Protein AF-A0A9D8C4S1-F1 (afdb_monomer)

Solvent-accessible surface area (backbone atoms only — not comparable to full-atom values): 24596 Å² total; per-residue (Å²): 115,45,25,36,40,81,80,37,87,45,86,66,76,64,43,83,38,62,81,85,50,79,80,66,100,54,35,30,26,33,38,58,66,39,46,73,74,41,47,70,63,58,61,71,64,77,56,59,33,24,38,36,33,53,65,89,51,61,64,79,83,45,61,91,54,52,89,67,33,57,30,44,35,34,36,27,92,41,70,84,61,62,52,44,56,55,46,35,34,41,38,45,72,75,66,59,54,82,52,46,27,30,40,36,68,38,74,53,59,80,49,47,39,60,39,40,34,26,50,32,45,30,37,50,42,95,59,64,91,45,49,68,60,50,45,46,34,59,61,72,64,85,71,36,87,70,91,59,72,46,92,73,71,33,42,68,56,51,49,50,49,46,54,61,64,68,38,60,78,71,68,84,71,74,74,67,65,50,76,84,70,47,80,72,64,90,79,52,69,77,79,62,50,72,67,42,35,53,53,20,46,51,50,30,55,53,44,41,71,74,42,61,85,51,55,42,67,59,39,48,45,48,42,50,71,62,80,29,50,98,23,46,34,37,51,45,83,48,32,54,74,36,60,60,61,53,48,58,40,36,75,73,44,30,65,50,40,34,42,28,71,49,51,88,40,57,43,70,66,44,56,53,49,38,56,51,49,36,66,74,51,53,49,71,30,70,43,81,43,51,40,55,66,66,58,39,58,74,73,32,67,85,69,54,33,61,82,78,40,50,65,58,38,42,37,54,32,44,32,55,36,46,55,49,68,47,57,88,43,53,31,38,37,38,82,52,35,20,82,80,40,82,90,29,61,78,52,56,48,52,38,63,48,88,42,17,35,35,37,16,60,45,16,85,52,53,72,65,62,51,51,49,51,33,59,77,69,65,52,80,72,41,74,55,42,84,71,34,31,65,38,62,61,40,45,94,44,37,41,61,44,60,94,90,52,58,61,55,58,10,38,38,66,96,54,102,53,92,75,62,73,80,73,60,44,78,76,56,57,61,59,71,72,54,85,127

Foldseek 3Di:
DFKQFQLHTDDDFEDEDELPGDDDLAHYEYEPVNCVVCVVVVVVSPHAYAYEDELPRACVSCLVPLVRHLEYEYEDQEQPRCSLLVRLLCCCPVSVRDHAYEYEDHHDLLCLLSSVQQPHRMYDDPDCVCSVVSSVSVVVDQEAQDHGSDPHDHPVRVVVVCVVVVCPVPPPCPCPPPLVVPPPDPLFDDFDDPVLLVVQVVVLVVCCVVPVPDALLVSLLCCDVPDFPVQEAEEDQLKQLRLLVLLSCLVRDLAGAYEYQPLVQFDPLSVVSVVVSCVVSVNPHYDYFFFDPVCCVVPPVVVCCCVVPVQNSLCRRPVRRVSSVSVRHQEYEYQDELLLDDVLVPPGQWDDASSHIYGHNRHHPDPVNSVVSCVVVVPDGRPCVVVQQLTGDGPVQADHDDPPDRNCCRGNPPDPDDDRPNPDGPVNVVVVVDDD

pLDDT: mean 86.94, std 15.16, range [26.53, 98.69]

Structure (mmCIF, N/CA/C/O backbone):
data_AF-A0A9D8C4S1-F1
#
_entry.id   AF-A0A9D8C4S1-F1
#
loop_
_atom_site.group_PDB
_atom_site.id
_atom_site.type_symbol
_atom_site.label_atom_id
_atom_site.label_alt_id
_atom_site.label_comp_id
_atom_site.label_asym_id
_atom_site.label_entity_id
_atom_site.label_seq_id
_atom_site.pdbx_PDB_ins_code
_atom_site.Cartn_x
_atom_site.Cartn_y
_atom_site.Cartn_z
_atom_site.occupancy
_atom_site.B_iso_or_equiv
_atom_site.auth_seq_id
_atom_site.auth_comp_id
_atom_site.auth_asym_id
_atom_site.auth_atom_id
_atom_site.pdbx_PDB_model_num
ATOM 1 N N . MET A 1 1 ? 36.925 2.192 -46.335 1.00 75.81 1 MET A N 1
ATOM 2 C CA . MET A 1 1 ? 35.795 3.117 -46.589 1.00 75.81 1 MET A CA 1
ATOM 3 C C . MET A 1 1 ? 35.772 4.154 -45.480 1.00 75.81 1 MET A C 1
ATOM 5 O O . MET A 1 1 ? 36.309 3.858 -44.419 1.00 75.81 1 MET A O 1
ATOM 9 N N . PRO A 1 2 ? 35.218 5.358 -45.690 1.00 83.69 2 PRO A N 1
ATOM 10 C CA . PRO A 1 2 ? 35.011 6.276 -44.582 1.00 83.69 2 PRO A CA 1
ATOM 11 C C . PRO A 1 2 ? 34.116 5.651 -43.507 1.00 83.69 2 PRO A C 1
ATOM 13 O O . PRO A 1 2 ? 33.071 5.074 -43.817 1.00 83.69 2 PRO A O 1
ATOM 16 N N . LEU A 1 3 ? 34.543 5.768 -42.253 1.00 90.12 3 LEU A N 1
ATOM 17 C CA . LEU A 1 3 ? 33.868 5.195 -41.097 1.00 90.12 3 LEU A CA 1
ATOM 18 C C . LEU A 1 3 ? 33.334 6.323 -40.225 1.00 90.12 3 LEU A C 1
ATOM 20 O O . LEU A 1 3 ? 34.077 7.228 -39.844 1.00 90.12 3 LEU A O 1
ATOM 24 N N . ILE A 1 4 ? 32.054 6.258 -39.886 1.00 88.75 4 ILE A N 1
ATOM 25 C CA . ILE A 1 4 ? 31.492 7.083 -38.822 1.00 88.75 4 ILE A CA 1
ATOM 26 C C . ILE A 1 4 ? 31.444 6.211 -37.573 1.00 88.75 4 ILE A C 1
ATOM 28 O O . ILE A 1 4 ? 30.832 5.147 -37.601 1.00 88.75 4 ILE A O 1
ATOM 32 N N . ARG A 1 5 ? 32.086 6.647 -36.490 1.00 89.62 5 ARG A N 1
ATOM 33 C CA . ARG A 1 5 ? 32.056 5.988 -35.181 1.00 89.62 5 ARG A CA 1
ATOM 34 C C . ARG A 1 5 ? 31.581 6.981 -34.132 1.00 89.62 5 ARG A C 1
ATOM 36 O O . ARG A 1 5 ? 32.084 8.102 -34.075 1.00 89.62 5 ARG A O 1
ATOM 43 N N . ASP A 1 6 ? 30.574 6.588 -33.358 1.00 85.81 6 ASP A N 1
ATOM 44 C CA . ASP A 1 6 ? 29.949 7.425 -32.325 1.00 85.81 6 ASP A CA 1
ATOM 45 C C . ASP A 1 6 ? 29.569 8.831 -32.849 1.00 85.81 6 ASP A C 1
ATOM 47 O O . ASP A 1 6 ? 29.744 9.854 -32.186 1.00 85.81 6 ASP A O 1
ATOM 51 N N . GLY A 1 7 ? 29.103 8.897 -34.105 1.00 81.25 7 GLY A N 1
ATOM 52 C CA . GLY A 1 7 ? 28.707 10.143 -34.775 1.00 81.25 7 GLY A CA 1
ATOM 53 C C . GLY A 1 7 ? 29.840 10.995 -35.358 1.00 81.25 7 GLY A C 1
ATOM 54 O O . GLY A 1 7 ? 29.550 12.036 -35.952 1.00 81.25 7 GLY A O 1
ATOM 55 N N . ASN A 1 8 ? 31.100 10.572 -35.247 1.00 84.81 8 ASN A N 1
ATOM 56 C CA . ASN A 1 8 ? 32.262 11.302 -35.753 1.00 84.81 8 ASN A CA 1
ATOM 57 C C . ASN A 1 8 ? 32.972 10.532 -36.865 1.00 84.81 8 ASN A C 1
ATOM 59 O O . ASN A 1 8 ? 32.976 9.303 -36.877 1.00 84.81 8 ASN A O 1
ATOM 63 N N . LEU A 1 9 ? 33.600 11.254 -37.796 1.00 86.81 9 LEU A N 1
ATOM 64 C CA . LEU A 1 9 ? 34.484 10.623 -38.773 1.00 86.81 9 LEU A CA 1
ATOM 65 C C . LEU A 1 9 ? 35.680 10.012 -38.037 1.00 86.81 9 LEU A C 1
ATOM 67 O O . LEU A 1 9 ? 36.348 10.697 -37.263 1.00 86.81 9 LEU A O 1
ATOM 71 N N . ALA A 1 10 ? 35.941 8.737 -38.293 1.00 86.81 10 ALA A N 1
ATOM 72 C CA . ALA A 1 10 ? 36.998 7.973 -37.656 1.00 86.81 10 ALA A CA 1
ATOM 73 C C . ALA A 1 10 ? 37.898 7.307 -38.699 1.00 86.81 10 ALA A C 1
ATOM 75 O O . ALA A 1 10 ? 37.482 7.010 -39.822 1.00 86.81 10 ALA A O 1
ATOM 76 N N . LEU A 1 11 ? 39.144 7.050 -38.301 1.00 86.75 11 LEU A N 1
ATOM 77 C CA . LEU A 1 11 ? 40.028 6.160 -39.043 1.00 86.75 11 LEU A CA 1
ATOM 78 C C . LEU A 1 11 ? 39.545 4.720 -38.867 1.00 86.75 11 LEU A C 1
ATOM 80 O O . LEU A 1 11 ? 39.222 4.306 -37.752 1.00 86.75 11 LEU A O 1
ATOM 84 N N . ASP A 1 12 ? 39.521 3.964 -39.962 1.00 90.81 12 ASP A N 1
ATOM 85 C CA . ASP A 1 12 ? 39.162 2.551 -39.940 1.00 90.81 12 ASP A CA 1
ATOM 86 C C .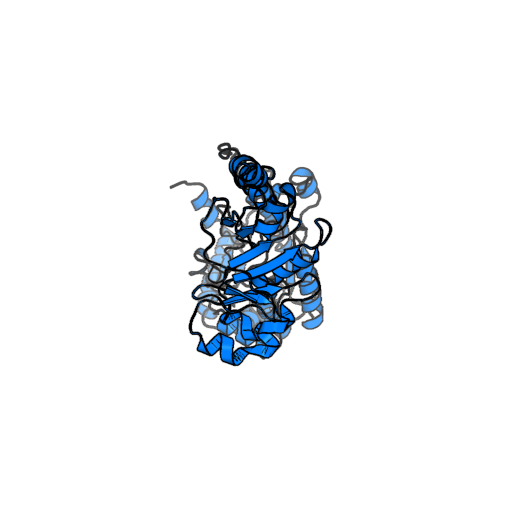 ASP A 1 12 ? 40.419 1.678 -40.044 1.00 90.81 12 ASP A C 1
ATOM 88 O O . ASP A 1 12 ? 40.988 1.571 -41.133 1.00 90.81 12 ASP A O 1
ATOM 92 N N . PRO A 1 13 ? 40.890 1.071 -38.939 1.00 90.50 13 PRO A N 1
ATOM 93 C CA . PRO A 1 13 ? 42.060 0.198 -38.967 1.00 90.50 13 PRO A CA 1
ATOM 94 C C . PRO A 1 13 ? 41.731 -1.209 -39.491 1.00 90.50 13 PRO A C 1
ATOM 96 O O . PRO A 1 13 ? 42.637 -2.027 -39.638 1.00 90.50 13 PRO A O 1
ATOM 99 N N . TRP A 1 14 ? 40.449 -1.516 -39.714 1.00 93.62 14 TRP A N 1
ATOM 100 C CA . TRP A 1 14 ? 39.982 -2.848 -40.067 1.00 93.62 14 TRP A CA 1
ATOM 101 C C . TRP A 1 14 ? 39.949 -3.062 -41.579 1.00 93.62 14 TRP A C 1
ATOM 103 O O . TRP A 1 14 ? 39.465 -2.223 -42.337 1.00 93.62 14 TRP A O 1
ATOM 113 N N . VAL A 1 15 ? 40.405 -4.235 -42.015 1.00 92.62 15 VAL A N 1
ATOM 114 C CA . VAL A 1 15 ? 40.349 -4.648 -43.423 1.00 92.62 15 VAL A CA 1
ATOM 115 C C . VAL A 1 15 ? 39.454 -5.875 -43.568 1.00 92.62 15 VAL A C 1
ATOM 117 O O . VAL A 1 15 ? 39.698 -6.901 -42.933 1.00 92.62 15 VAL A O 1
ATOM 120 N N . HIS A 1 16 ? 38.428 -5.788 -44.417 1.00 93.25 16 HIS A N 1
ATOM 121 C CA . HIS A 1 16 ? 37.608 -6.947 -44.792 1.00 93.25 16 HIS A CA 1
ATOM 122 C C . HIS A 1 16 ? 38.413 -7.900 -45.681 1.00 93.25 16 HIS A C 1
ATOM 124 O O . HIS A 1 16 ? 39.054 -7.462 -46.638 1.00 93.25 16 HIS A O 1
ATOM 130 N N . ARG A 1 17 ? 38.360 -9.202 -45.388 1.00 93.19 17 ARG A N 1
ATOM 131 C CA . ARG A 1 17 ? 38.977 -10.259 -46.202 1.00 93.19 17 ARG A CA 1
ATOM 132 C C . ARG A 1 17 ? 37.938 -11.291 -46.625 1.00 93.19 17 ARG A C 1
ATOM 134 O O . ARG A 1 17 ? 37.149 -11.753 -45.798 1.00 93.19 17 ARG A O 1
ATOM 141 N N . GLY A 1 18 ? 37.945 -11.638 -47.910 1.00 89.25 18 GLY A N 1
ATOM 142 C CA . GLY A 1 18 ? 37.205 -12.771 -48.453 1.00 89.25 18 GLY A CA 1
ATOM 143 C C . GLY A 1 18 ? 37.728 -14.097 -47.909 1.00 89.25 18 GLY A C 1
ATOM 144 O O . GLY A 1 18 ? 38.720 -14.139 -47.180 1.00 89.25 18 GLY A O 1
ATOM 145 N N . ASP A 1 19 ? 37.054 -15.190 -48.244 1.00 91.06 19 ASP A N 1
ATOM 146 C CA . ASP A 1 19 ? 37.340 -16.495 -47.636 1.00 91.06 19 ASP A CA 1
ATOM 147 C C . ASP A 1 19 ? 38.710 -17.038 -48.054 1.00 91.06 19 ASP A C 1
ATOM 149 O O . ASP A 1 19 ? 39.403 -17.645 -47.237 1.00 91.06 19 ASP A O 1
ATOM 153 N N . ASP A 1 20 ? 39.146 -16.711 -49.269 1.00 91.38 20 ASP A N 1
ATOM 154 C CA . ASP A 1 20 ? 40.398 -17.204 -49.851 1.00 91.38 20 ASP A CA 1
ATOM 155 C C . ASP A 1 20 ? 41.477 -16.114 -49.983 1.00 91.38 20 ASP A C 1
ATOM 157 O O . ASP A 1 20 ? 42.598 -16.382 -50.412 1.00 91.38 20 ASP A O 1
ATOM 161 N N . ASP A 1 21 ? 41.179 -14.883 -49.555 1.00 90.56 21 ASP A N 1
ATOM 162 C CA . ASP A 1 21 ? 42.148 -13.786 -49.580 1.00 90.56 21 ASP A CA 1
ATOM 163 C C . ASP A 1 21 ? 43.252 -13.997 -48.527 1.00 90.56 21 ASP A C 1
ATOM 165 O O . ASP A 1 21 ? 42.956 -14.422 -47.399 1.00 90.56 21 ASP A O 1
ATOM 169 N N . PRO A 1 22 ? 44.510 -13.605 -48.797 1.00 88.50 22 PRO A N 1
ATOM 170 C CA . PRO A 1 22 ? 45.545 -13.552 -47.769 1.00 88.50 22 PRO A CA 1
ATOM 171 C C . PRO A 1 22 ? 45.119 -12.687 -46.570 1.00 88.50 22 PRO A C 1
ATOM 173 O O . PRO A 1 22 ? 44.546 -11.603 -46.730 1.00 88.50 22 PRO A O 1
ATOM 176 N N . LEU A 1 23 ? 45.395 -13.158 -45.348 1.00 87.56 23 LEU A N 1
ATOM 177 C CA . LEU A 1 23 ? 45.165 -12.365 -44.136 1.00 87.56 23 LEU A CA 1
ATOM 178 C C . LEU A 1 23 ? 46.067 -11.123 -44.158 1.00 87.56 23 LEU A C 1
ATOM 180 O O . LEU A 1 23 ? 47.188 -11.179 -44.648 1.00 87.56 23 LEU A O 1
ATOM 184 N N . ALA A 1 24 ? 45.573 -9.987 -43.658 1.00 83.06 24 ALA A N 1
ATOM 185 C CA . ALA A 1 24 ? 46.387 -8.773 -43.581 1.00 83.06 24 ALA A CA 1
ATOM 186 C C . ALA A 1 24 ? 47.449 -8.879 -42.468 1.00 83.06 24 ALA A C 1
ATOM 188 O O . ALA A 1 24 ? 47.322 -9.703 -41.566 1.00 83.06 24 ALA A O 1
ATOM 189 N N . ASP A 1 25 ? 48.418 -7.967 -42.443 1.00 86.38 25 ASP A N 1
ATOM 190 C CA . ASP A 1 25 ? 49.368 -7.835 -41.322 1.00 86.38 25 ASP A CA 1
ATOM 191 C C . ASP A 1 25 ? 48.798 -7.009 -40.144 1.00 86.38 25 ASP A C 1
ATOM 193 O O . ASP A 1 25 ? 49.487 -6.743 -39.164 1.00 86.38 25 ASP A O 1
ATOM 197 N N . GLY A 1 26 ? 47.516 -6.616 -40.209 1.00 90.50 26 GLY A N 1
ATOM 198 C CA . GLY A 1 26 ? 46.827 -5.791 -39.202 1.00 90.50 26 GLY A CA 1
ATOM 199 C C . GLY A 1 26 ? 45.371 -6.211 -38.928 1.00 90.50 26 GLY A C 1
ATOM 200 O O . GLY A 1 26 ? 44.939 -7.271 -39.388 1.00 90.50 26 GLY A O 1
ATOM 201 N N . PRO A 1 27 ? 44.580 -5.422 -38.177 1.00 94.56 27 PRO A N 1
ATOM 202 C CA . PRO A 1 27 ? 43.208 -5.780 -37.797 1.00 94.56 27 PRO A CA 1
ATOM 203 C C . PRO A 1 27 ? 42.354 -6.227 -38.993 1.00 94.56 27 PRO A C 1
ATOM 205 O O . PRO A 1 27 ? 42.282 -5.549 -40.017 1.00 94.56 27 PRO A O 1
ATOM 208 N N . THR A 1 28 ? 41.736 -7.406 -38.900 1.00 95.75 28 THR A N 1
ATOM 209 C CA . THR A 1 28 ? 41.059 -8.043 -40.046 1.00 95.75 28 THR A CA 1
ATOM 210 C C . THR A 1 28 ? 39.645 -8.474 -39.691 1.00 95.75 28 THR A C 1
ATOM 212 O O . THR A 1 28 ? 39.445 -9.101 -38.655 1.00 95.75 28 THR A O 1
ATOM 215 N N . ILE A 1 29 ? 38.687 -8.194 -40.577 1.00 97.06 29 ILE A N 1
ATOM 216 C CA . ILE A 1 29 ? 37.314 -8.701 -40.508 1.00 97.06 29 ILE A CA 1
ATOM 217 C C . ILE A 1 29 ? 37.185 -9.885 -41.473 1.00 97.06 29 ILE A C 1
ATOM 219 O O . ILE A 1 29 ? 37.420 -9.732 -42.672 1.00 97.06 29 ILE A O 1
ATOM 223 N N . VAL A 1 30 ? 36.806 -11.056 -40.958 1.00 96.94 30 VAL A N 1
ATOM 224 C CA . VAL A 1 30 ? 36.608 -12.291 -41.741 1.00 96.94 30 VAL A CA 1
ATOM 225 C C . VAL A 1 30 ? 35.132 -12.676 -41.808 1.00 96.94 30 VAL A C 1
ATOM 227 O O . VAL A 1 30 ? 34.338 -12.261 -40.964 1.00 96.94 30 VAL A O 1
ATOM 230 N N . SER A 1 31 ? 34.738 -13.477 -42.799 1.00 97.44 31 SER A N 1
ATOM 231 C CA . SER A 1 31 ? 33.386 -14.043 -42.846 1.00 97.44 31 SER A CA 1
ATOM 232 C C . SER A 1 31 ? 33.160 -15.085 -41.744 1.00 97.44 31 SER A C 1
ATOM 234 O O . SER A 1 31 ? 34.104 -15.661 -41.196 1.00 97.44 31 SER A O 1
ATOM 236 N N . LEU A 1 32 ? 31.889 -15.377 -41.464 1.00 96.81 32 LEU A N 1
ATOM 237 C CA . LEU A 1 32 ? 31.512 -16.499 -40.609 1.00 96.81 32 LEU A CA 1
ATOM 238 C C . LEU A 1 32 ? 32.031 -17.849 -41.123 1.00 96.81 32 LEU A C 1
ATOM 240 O O . LEU A 1 32 ? 32.456 -18.684 -40.326 1.00 96.81 32 LEU A O 1
ATOM 244 N N . ASP A 1 33 ? 32.011 -18.061 -42.435 1.00 96.00 33 ASP A N 1
ATOM 245 C CA . ASP A 1 33 ? 32.425 -19.328 -43.041 1.00 96.00 33 ASP A CA 1
ATOM 246 C C . ASP A 1 33 ? 33.938 -19.529 -42.882 1.00 96.00 33 ASP A C 1
ATOM 248 O O . ASP A 1 33 ? 34.392 -20.597 -42.464 1.00 96.00 33 ASP A O 1
ATOM 252 N N . ARG A 1 34 ? 34.717 -18.457 -43.067 1.00 95.50 34 ARG A N 1
ATOM 253 C CA . ARG A 1 34 ? 36.158 -18.454 -42.810 1.00 95.50 34 ARG A CA 1
ATOM 254 C C . ARG A 1 34 ? 36.485 -18.643 -41.330 1.00 95.50 34 ARG A C 1
ATOM 256 O O . ARG A 1 34 ? 37.406 -19.389 -41.015 1.00 95.50 34 ARG A O 1
ATOM 263 N N . TRP A 1 35 ? 35.730 -18.022 -40.418 1.00 96.19 35 TRP A N 1
ATOM 264 C CA . TRP A 1 35 ? 35.888 -18.264 -38.977 1.00 96.19 35 TRP A CA 1
ATOM 265 C C . TRP A 1 35 ? 35.688 -19.741 -38.630 1.00 96.19 35 TRP A C 1
ATOM 267 O O . TRP A 1 35 ? 36.511 -20.318 -37.926 1.00 96.19 35 TRP A O 1
ATOM 277 N N . LYS A 1 36 ? 34.629 -20.368 -39.158 1.00 94.69 36 LYS A N 1
ATOM 278 C CA . LYS A 1 36 ? 34.333 -21.786 -38.910 1.00 94.69 36 LYS A CA 1
ATOM 279 C C . LYS A 1 36 ? 35.415 -22.716 -39.467 1.00 94.69 36 LYS A C 1
ATOM 281 O O . LYS A 1 36 ? 35.728 -23.712 -38.822 1.00 94.69 36 LYS A O 1
ATOM 286 N N . ARG A 1 37 ? 35.977 -22.401 -40.639 1.00 95.56 37 ARG A N 1
ATOM 287 C CA . ARG A 1 37 ? 37.015 -23.213 -41.297 1.00 95.56 37 ARG A CA 1
ATOM 288 C C . ARG A 1 37 ? 38.398 -23.043 -40.656 1.00 95.56 37 ARG A C 1
ATOM 290 O O . ARG A 1 37 ? 39.074 -24.034 -40.403 1.00 95.56 37 ARG A O 1
ATOM 297 N N . ASP A 1 38 ? 38.798 -21.805 -40.360 1.00 94.12 38 ASP A N 1
ATOM 298 C CA . ASP A 1 38 ? 40.193 -21.443 -40.055 1.00 94.12 38 ASP A CA 1
ATOM 299 C C . ASP A 1 38 ? 40.400 -20.978 -38.595 1.00 94.12 38 ASP A C 1
ATOM 301 O O . ASP A 1 38 ? 41.397 -20.314 -38.290 1.00 94.12 38 ASP A O 1
ATOM 305 N N . ARG A 1 39 ? 39.466 -21.300 -37.685 1.00 93.38 39 ARG A N 1
ATOM 306 C CA . ARG A 1 39 ? 39.406 -20.805 -36.292 1.00 93.38 39 ARG A CA 1
ATOM 307 C C . ARG A 1 39 ? 40.757 -20.801 -35.575 1.00 93.38 39 ARG A C 1
ATOM 309 O O . ARG A 1 39 ? 41.197 -19.763 -35.083 1.00 93.38 39 ARG A O 1
ATOM 316 N N . ASP A 1 40 ? 41.431 -21.946 -35.533 1.00 92.75 40 ASP A N 1
ATOM 317 C CA . ASP A 1 40 ? 42.676 -22.103 -34.774 1.00 92.75 40 ASP A CA 1
ATOM 318 C C . ASP A 1 40 ? 43.828 -21.288 -35.370 1.00 92.75 40 ASP A C 1
ATOM 320 O O . ASP A 1 40 ? 44.637 -20.714 -34.640 1.00 92.75 40 ASP A O 1
ATOM 324 N N . THR A 1 41 ? 43.891 -21.191 -36.698 1.00 91.75 41 THR A N 1
ATOM 325 C CA . THR A 1 41 ? 44.887 -20.376 -37.406 1.00 91.75 41 THR A CA 1
ATOM 326 C C . THR A 1 41 ? 44.657 -18.890 -37.143 1.00 91.75 41 THR A C 1
ATOM 328 O O . THR A 1 41 ? 45.608 -18.153 -36.877 1.00 91.75 41 THR A O 1
ATOM 331 N N . LEU A 1 42 ? 43.395 -18.448 -37.156 1.00 92.75 42 LEU A N 1
ATOM 332 C CA . LEU A 1 42 ? 43.021 -17.063 -36.869 1.00 92.75 42 LEU A CA 1
ATOM 333 C C . LEU A 1 42 ? 43.345 -16.671 -35.422 1.00 92.75 42 LEU A C 1
ATOM 335 O O . LEU A 1 42 ? 43.842 -15.570 -35.194 1.00 92.75 42 LEU A O 1
ATOM 339 N N . LEU A 1 43 ? 43.131 -17.574 -34.461 1.00 92.06 43 LEU A N 1
ATOM 340 C CA . LEU A 1 43 ? 43.460 -17.338 -33.053 1.00 92.06 43 LEU A CA 1
ATOM 341 C C . LEU A 1 43 ? 44.976 -17.295 -32.800 1.00 92.06 43 LEU A C 1
ATOM 343 O O . LEU A 1 43 ? 45.447 -16.441 -32.050 1.00 92.06 43 LEU A O 1
ATOM 347 N N . LYS A 1 44 ? 45.762 -18.154 -33.463 1.00 92.75 44 LYS A N 1
ATOM 348 C CA . LYS A 1 44 ? 47.235 -18.173 -33.337 1.00 92.75 44 LYS A CA 1
ATOM 349 C C . LYS A 1 44 ? 47.914 -16.909 -33.860 1.00 92.75 44 LYS A C 1
ATOM 351 O O . LYS A 1 44 ? 49.028 -16.604 -33.446 1.00 92.75 44 LYS A O 1
ATOM 356 N N . ARG A 1 45 ? 47.253 -16.171 -34.754 1.00 89.94 45 ARG A N 1
ATOM 357 C CA . ARG A 1 45 ? 47.783 -14.943 -35.357 1.00 89.94 45 ARG A CA 1
ATOM 358 C C . ARG A 1 45 ? 48.012 -13.821 -34.338 1.00 89.94 45 ARG A C 1
ATOM 360 O O . ARG A 1 45 ? 48.785 -12.918 -34.627 1.00 89.94 45 ARG A O 1
ATOM 367 N N . ASN A 1 46 ? 47.360 -13.871 -33.171 1.00 85.69 46 ASN A N 1
ATOM 368 C CA . ASN A 1 46 ? 47.492 -12.887 -32.088 1.00 85.69 46 ASN A CA 1
ATOM 369 C C . ASN A 1 46 ? 47.342 -11.419 -32.551 1.00 85.69 46 ASN A C 1
ATOM 371 O O . ASN A 1 46 ? 48.001 -10.511 -32.049 1.00 85.69 46 ASN A O 1
ATOM 375 N N . LEU A 1 47 ? 46.474 -11.193 -33.540 1.00 90.69 47 LEU A N 1
ATOM 376 C CA . LEU A 1 47 ? 46.116 -9.877 -34.064 1.00 90.69 47 LEU A CA 1
ATOM 377 C C . LEU A 1 47 ? 44.608 -9.675 -33.930 1.00 90.69 47 LEU A C 1
ATOM 379 O O . LEU A 1 47 ? 43.845 -10.641 -33.900 1.00 90.69 47 LEU A O 1
ATOM 383 N N . ALA A 1 48 ? 44.177 -8.414 -33.876 1.00 94.25 48 ALA A N 1
ATOM 384 C CA . ALA A 1 48 ? 42.770 -8.072 -33.711 1.00 94.25 48 ALA A CA 1
ATOM 385 C C . ALA A 1 48 ? 41.907 -8.697 -34.822 1.00 94.25 48 ALA A C 1
ATOM 387 O O . ALA A 1 48 ? 42.173 -8.530 -36.020 1.00 94.25 48 ALA A O 1
ATOM 388 N N . LEU A 1 49 ? 40.865 -9.411 -34.399 1.00 96.31 49 LEU A N 1
ATOM 389 C CA . LEU A 1 49 ? 39.956 -10.133 -35.275 1.00 96.31 49 LEU A CA 1
ATOM 390 C C . LEU A 1 49 ? 38.559 -9.523 -35.208 1.00 96.31 49 LEU A C 1
ATOM 392 O O . LEU A 1 49 ? 38.071 -9.153 -34.141 1.00 96.31 49 LEU A O 1
ATOM 396 N N . GLY A 1 50 ? 37.925 -9.419 -36.363 1.00 97.12 50 GLY A N 1
ATOM 397 C CA . GLY A 1 50 ? 36.543 -9.018 -36.523 1.00 97.12 50 GLY A CA 1
ATOM 398 C C . GLY A 1 50 ? 35.763 -10.073 -37.288 1.00 97.12 50 GLY A C 1
ATOM 399 O O . GLY A 1 50 ? 36.330 -10.837 -38.070 1.00 97.12 50 GLY A O 1
ATOM 400 N N . LEU A 1 51 ? 34.455 -10.092 -37.079 1.00 98.00 51 LEU A N 1
ATOM 401 C CA . LEU A 1 51 ? 33.541 -11.017 -37.731 1.00 98.00 51 LEU A CA 1
ATOM 402 C C . LEU A 1 51 ? 32.540 -10.255 -38.588 1.00 98.00 51 LEU A C 1
ATOM 404 O O . LEU A 1 51 ? 31.900 -9.322 -38.113 1.00 98.00 51 LEU A O 1
ATOM 408 N N . ARG A 1 52 ? 32.347 -10.700 -39.824 1.00 97.69 52 ARG A N 1
ATOM 409 C CA . ARG A 1 52 ? 31.270 -10.259 -40.705 1.00 97.69 52 ARG A CA 1
ATOM 410 C C . ARG A 1 52 ? 30.136 -11.279 -40.697 1.00 97.69 52 ARG A C 1
ATOM 412 O O . ARG A 1 52 ? 30.361 -12.448 -41.013 1.00 97.69 52 ARG A O 1
ATOM 419 N N . LEU A 1 53 ? 28.926 -10.811 -40.403 1.00 97.88 53 LEU A N 1
ATOM 420 C CA . LEU A 1 53 ? 27.688 -11.585 -40.469 1.00 97.88 53 LEU A CA 1
ATOM 421 C C . LEU A 1 53 ? 26.814 -11.086 -41.620 1.00 97.88 53 LEU A C 1
ATOM 423 O O . LEU A 1 53 ? 26.461 -9.903 -41.676 1.00 97.88 53 LEU A O 1
ATOM 427 N N . LYS A 1 54 ? 26.439 -12.007 -42.509 1.00 96.88 54 LYS A N 1
ATOM 428 C CA . LYS A 1 54 ? 25.403 -11.772 -43.518 1.00 96.88 54 LYS A CA 1
ATOM 429 C C . LYS A 1 54 ? 24.025 -11.676 -42.853 1.00 96.88 54 LYS A C 1
ATOM 431 O O . LYS A 1 54 ? 23.812 -12.170 -41.746 1.00 96.88 54 LYS A O 1
ATOM 436 N N . SER A 1 55 ? 23.059 -11.072 -43.541 1.00 94.00 55 SER A N 1
ATOM 437 C CA . SER A 1 55 ? 21.688 -10.886 -43.023 1.00 94.00 55 SER A CA 1
ATOM 438 C C . SER A 1 55 ? 20.948 -12.181 -42.636 1.00 94.00 55 SER A C 1
ATOM 440 O O . SER A 1 55 ? 20.026 -12.144 -41.825 1.00 94.00 55 SER A O 1
ATOM 442 N N . ASP A 1 56 ? 21.329 -13.327 -43.201 1.00 94.81 56 ASP A N 1
ATOM 443 C CA . ASP A 1 56 ? 20.809 -14.667 -42.907 1.00 94.81 56 ASP A CA 1
ATOM 444 C C . ASP A 1 56 ? 21.613 -15.414 -41.823 1.00 94.81 56 ASP A C 1
ATOM 446 O O . ASP A 1 56 ? 21.231 -16.505 -41.395 1.00 94.81 56 ASP A O 1
ATOM 450 N N . GLN A 1 57 ? 22.695 -14.816 -41.322 1.00 96.88 57 GLN A N 1
ATOM 451 C CA . GLN A 1 57 ? 23.588 -15.398 -40.326 1.00 96.88 57 GLN A CA 1
ATOM 452 C C . GLN A 1 57 ? 23.354 -14.773 -38.946 1.00 96.88 57 GLN A C 1
ATOM 454 O O . GLN A 1 57 ? 23.940 -13.756 -38.576 1.00 96.88 57 GLN A O 1
ATOM 459 N N . ALA A 1 58 ? 22.491 -15.407 -38.151 1.00 95.88 58 ALA A N 1
ATOM 460 C CA . ALA A 1 58 ? 22.175 -14.931 -36.807 1.00 95.88 58 ALA A CA 1
ATOM 461 C C . ALA A 1 58 ? 23.388 -14.979 -35.844 1.00 95.88 58 ALA A C 1
ATOM 463 O O . ALA A 1 58 ? 24.116 -15.978 -35.838 1.00 95.88 58 ALA A O 1
ATOM 464 N N . PRO A 1 59 ? 23.539 -13.999 -34.922 1.00 96.62 59 PRO A N 1
ATOM 465 C CA . PRO A 1 59 ? 24.609 -13.985 -33.915 1.00 96.62 59 PRO A CA 1
ATOM 466 C C . PRO A 1 59 ? 24.669 -15.228 -33.018 1.00 96.62 59 PRO A C 1
ATOM 468 O O . PRO A 1 59 ? 25.723 -15.551 -32.478 1.00 96.62 59 PRO A O 1
ATOM 471 N N . ALA A 1 60 ? 23.558 -15.961 -32.885 1.00 96.62 60 ALA A N 1
ATOM 472 C CA . ALA A 1 60 ? 23.504 -17.228 -32.159 1.00 96.62 60 ALA A CA 1
ATOM 473 C C . ALA A 1 60 ? 24.551 -18.246 -32.647 1.00 96.62 60 ALA A C 1
ATOM 475 O O . ALA A 1 60 ? 25.037 -19.037 -31.845 1.00 96.62 60 ALA A O 1
ATOM 476 N N . GLN A 1 61 ? 24.929 -18.198 -33.930 1.00 96.81 61 GLN A N 1
ATOM 477 C CA . GLN A 1 61 ? 25.915 -19.109 -34.519 1.00 96.81 61 GLN A CA 1
ATOM 478 C C . GLN A 1 61 ? 27.341 -18.906 -33.991 1.00 96.81 61 GLN A C 1
ATOM 480 O O . GLN A 1 61 ? 28.173 -19.788 -34.166 1.00 96.81 61 GLN A O 1
ATOM 485 N N . VAL A 1 62 ? 27.624 -17.758 -33.370 1.00 95.50 62 VAL A N 1
ATOM 486 C CA . VAL A 1 62 ? 28.951 -17.395 -32.844 1.00 95.50 62 VAL A CA 1
ATOM 487 C C . VAL A 1 62 ? 28.903 -16.965 -31.385 1.00 95.50 62 VAL A C 1
ATOM 489 O O . VAL A 1 62 ? 29.873 -16.413 -30.880 1.00 95.50 62 VAL A O 1
ATOM 492 N N . ALA A 1 63 ? 27.790 -17.206 -30.687 1.00 94.56 63 ALA A N 1
ATOM 493 C CA . ALA A 1 63 ? 27.565 -16.688 -29.339 1.00 94.56 63 ALA A CA 1
ATOM 494 C C . ALA A 1 63 ? 28.689 -17.056 -28.351 1.00 94.56 63 ALA A C 1
ATOM 496 O O . ALA A 1 63 ? 29.080 -16.220 -27.541 1.00 94.56 63 ALA A O 1
ATOM 497 N N . ALA A 1 64 ? 29.230 -18.275 -28.451 1.00 94.56 64 ALA A N 1
ATOM 498 C CA . ALA A 1 64 ? 30.333 -18.749 -27.612 1.00 94.56 64 ALA A CA 1
ATOM 499 C C . ALA A 1 64 ? 31.689 -18.101 -27.953 1.00 94.56 64 ALA A C 1
ATOM 501 O O . ALA A 1 64 ? 32.558 -18.007 -27.093 1.00 94.56 64 ALA A O 1
ATOM 502 N N . ASP A 1 65 ? 31.858 -17.629 -29.189 1.00 95.56 65 ASP A N 1
ATOM 503 C CA . ASP A 1 65 ? 33.115 -17.083 -29.707 1.00 95.56 65 ASP A CA 1
ATOM 504 C C . ASP A 1 65 ? 33.156 -15.546 -29.696 1.00 95.56 65 ASP A C 1
ATOM 506 O O . ASP A 1 65 ? 34.186 -14.959 -30.021 1.00 95.56 65 ASP A O 1
ATOM 510 N N . LEU A 1 66 ? 32.063 -14.870 -29.314 1.00 96.12 66 LEU A N 1
ATOM 511 C CA . LEU A 1 66 ? 31.952 -13.405 -29.378 1.00 96.12 66 LEU A CA 1
ATOM 512 C C . LEU A 1 66 ? 33.089 -12.668 -28.653 1.00 96.12 66 LEU A C 1
ATOM 514 O O . LEU A 1 66 ? 33.461 -11.573 -29.068 1.00 96.12 66 LEU A O 1
ATOM 518 N N . GLY A 1 67 ? 33.666 -13.266 -27.607 1.00 94.31 67 GLY A N 1
ATOM 519 C CA . GLY A 1 67 ? 34.798 -12.699 -26.868 1.00 94.31 67 GLY A CA 1
ATOM 520 C C . GLY A 1 67 ? 36.094 -12.567 -27.678 1.00 94.31 67 GLY A C 1
ATOM 521 O O . GLY A 1 67 ? 36.974 -11.809 -27.283 1.00 94.31 67 GLY A O 1
ATOM 522 N N . HIS A 1 68 ? 36.215 -13.259 -28.814 1.00 95.12 68 HIS A N 1
ATOM 523 C CA . HIS A 1 68 ? 37.390 -13.189 -29.686 1.00 95.12 68 HIS A CA 1
ATOM 524 C C . HIS A 1 68 ? 37.343 -12.024 -30.681 1.00 95.12 68 HIS A C 1
ATOM 526 O O . HIS A 1 68 ? 38.366 -11.702 -31.287 1.00 95.12 68 HIS A O 1
ATOM 532 N N . PHE A 1 69 ? 36.181 -11.390 -30.864 1.00 97.31 69 PHE A N 1
ATOM 533 C CA . PHE A 1 69 ? 36.002 -10.363 -31.885 1.00 97.31 69 PHE A CA 1
ATOM 534 C C . PHE A 1 69 ? 36.024 -8.959 -31.287 1.00 97.31 69 PHE A C 1
ATOM 536 O O . PHE A 1 69 ? 35.196 -8.611 -30.445 1.00 97.31 69 PHE A O 1
ATOM 543 N N . GLY A 1 70 ? 36.921 -8.111 -31.788 1.00 94.88 70 GLY A N 1
ATOM 544 C CA . GLY A 1 70 ? 36.924 -6.676 -31.495 1.00 94.88 70 GLY A CA 1
ATOM 545 C C . GLY A 1 70 ? 35.803 -5.920 -32.215 1.00 94.88 70 GLY A C 1
ATOM 546 O O . GLY A 1 70 ? 35.323 -4.908 -31.703 1.00 94.88 70 GLY A O 1
ATOM 547 N N . VAL A 1 71 ? 35.355 -6.444 -33.363 1.00 97.50 71 VAL A N 1
ATOM 548 C CA . VAL A 1 71 ? 34.227 -5.914 -34.139 1.00 97.50 71 VAL A CA 1
ATOM 549 C C . VAL A 1 71 ? 33.332 -7.033 -34.675 1.00 97.50 71 VAL A C 1
ATOM 551 O O . VAL A 1 71 ? 33.819 -8.039 -35.189 1.00 97.50 71 VAL A O 1
ATOM 554 N N . VAL A 1 72 ? 32.018 -6.834 -34.606 1.00 98.19 72 VAL A N 1
ATOM 555 C CA . VAL A 1 72 ? 31.009 -7.621 -35.322 1.00 98.19 72 VAL A CA 1
ATOM 556 C C . VAL A 1 72 ? 30.333 -6.707 -36.345 1.00 98.19 72 VAL A C 1
ATOM 558 O O . VAL A 1 72 ? 29.582 -5.799 -35.986 1.00 98.19 72 VAL A O 1
ATOM 561 N N . ALA A 1 73 ? 30.627 -6.933 -37.624 1.00 97.88 73 ALA A N 1
ATOM 562 C CA . ALA A 1 73 ? 30.104 -6.194 -38.764 1.00 97.88 73 ALA A CA 1
ATOM 563 C C . ALA A 1 73 ? 28.859 -6.882 -39.342 1.00 97.88 73 ALA A C 1
ATOM 565 O O . ALA A 1 73 ? 28.920 -8.015 -39.817 1.00 97.88 73 ALA A O 1
ATOM 566 N N . LEU A 1 74 ? 27.728 -6.186 -39.308 1.00 98.12 74 LEU A N 1
ATOM 567 C CA . LEU A 1 74 ? 26.431 -6.635 -39.798 1.00 98.12 74 LEU A CA 1
ATOM 568 C C . LEU A 1 74 ? 26.189 -6.086 -41.206 1.00 98.12 74 LEU A C 1
ATOM 570 O O . LEU A 1 74 ? 26.185 -4.870 -41.417 1.00 98.12 74 LEU A O 1
ATOM 574 N N . GLU A 1 75 ? 25.988 -6.992 -42.159 1.00 97.00 75 GLU A N 1
ATOM 575 C CA . GLU A 1 75 ? 25.745 -6.645 -43.557 1.00 97.00 75 GLU A CA 1
ATOM 576 C C . GLU A 1 75 ? 24.289 -6.255 -43.808 1.00 97.00 75 GLU A C 1
ATOM 578 O O . GLU A 1 75 ? 23.360 -6.989 -43.463 1.00 97.00 75 GLU A O 1
ATOM 583 N N . PHE A 1 76 ? 24.099 -5.139 -44.507 1.00 96.06 76 PHE A N 1
ATOM 584 C CA . PHE A 1 76 ? 22.819 -4.712 -45.055 1.00 96.06 76 PHE A CA 1
ATOM 585 C C . PHE A 1 76 ? 22.799 -4.981 -46.564 1.00 96.06 76 PHE A C 1
ATOM 587 O O . PHE A 1 76 ? 23.277 -4.141 -47.335 1.00 96.06 76 PHE A O 1
ATOM 594 N N . PRO A 1 77 ? 22.247 -6.120 -47.025 1.00 94.31 77 PRO A N 1
ATOM 595 C CA . PRO A 1 77 ? 22.185 -6.427 -48.455 1.00 94.31 77 PRO A CA 1
ATOM 596 C C . PRO A 1 77 ? 21.256 -5.462 -49.199 1.00 94.31 77 PRO A C 1
ATOM 598 O O . PRO A 1 77 ? 21.498 -5.111 -50.348 1.00 94.31 77 PRO A O 1
ATOM 601 N N . THR A 1 78 ? 20.195 -4.997 -48.535 1.00 93.50 78 THR A N 1
ATOM 602 C CA . THR A 1 78 ? 19.303 -3.943 -49.023 1.00 93.50 78 THR A CA 1
ATOM 603 C C . THR A 1 78 ? 18.871 -3.070 -47.849 1.00 93.50 78 THR A C 1
ATOM 605 O O . THR A 1 78 ? 18.813 -3.547 -46.715 1.00 93.50 78 THR A O 1
ATOM 608 N N . PHE A 1 79 ? 18.468 -1.827 -48.117 1.00 89.12 79 PHE A N 1
ATOM 609 C CA . PHE A 1 79 ? 17.957 -0.935 -47.070 1.00 89.12 79 PHE A CA 1
ATOM 610 C C . PHE A 1 79 ? 16.632 -1.407 -46.449 1.00 89.12 79 PHE A C 1
ATOM 612 O O . PHE A 1 79 ? 16.219 -0.882 -45.418 1.00 89.12 79 PHE A O 1
ATOM 619 N N . LYS A 1 80 ? 15.938 -2.369 -47.073 1.00 91.56 80 LYS A N 1
ATOM 620 C CA . LYS A 1 80 ? 14.659 -2.911 -46.590 1.00 91.56 80 LYS A CA 1
ATOM 621 C C . LYS A 1 80 ? 14.836 -4.064 -45.600 1.00 91.56 80 LYS A C 1
ATOM 623 O O . LYS A 1 80 ? 13.846 -4.542 -45.054 1.00 91.56 80 LYS A O 1
ATOM 628 N N . ASP A 1 81 ? 16.063 -4.538 -45.385 1.00 91.50 81 ASP A N 1
ATOM 629 C CA . ASP A 1 81 ? 16.311 -5.679 -44.511 1.00 91.50 81 ASP A CA 1
ATOM 630 C C . ASP A 1 81 ? 16.404 -5.258 -43.038 1.00 91.50 81 ASP A C 1
ATOM 632 O O . ASP A 1 81 ? 17.331 -4.565 -42.620 1.00 91.50 81 ASP A O 1
ATOM 636 N N . GLY A 1 82 ? 15.432 -5.697 -42.238 1.00 91.50 82 GLY A N 1
ATOM 637 C CA . GLY A 1 82 ? 15.364 -5.406 -40.806 1.00 91.50 82 GLY A CA 1
ATOM 638 C C . GLY A 1 82 ? 16.166 -6.360 -39.911 1.00 91.50 82 GLY A C 1
ATOM 639 O O . GLY A 1 82 ? 16.299 -6.099 -38.714 1.00 91.50 82 GLY A O 1
ATOM 640 N N . ARG A 1 83 ? 16.696 -7.478 -40.429 1.00 96.19 83 ARG A N 1
ATOM 641 C CA . ARG A 1 83 ? 17.372 -8.495 -39.595 1.00 96.19 83 ARG A CA 1
ATOM 642 C C . ARG A 1 83 ? 18.624 -7.958 -38.893 1.00 96.19 83 ARG A C 1
ATOM 644 O O . ARG A 1 83 ? 18.729 -8.171 -37.682 1.00 96.19 83 ARG A O 1
ATOM 651 N N . PRO A 1 84 ? 19.513 -7.189 -39.554 1.00 96.44 84 PRO A N 1
ATOM 652 C CA . PRO A 1 84 ? 20.669 -6.590 -38.887 1.00 96.44 84 PRO A CA 1
ATOM 653 C C . PRO A 1 84 ? 20.313 -5.697 -37.683 1.00 96.44 84 PRO A C 1
ATOM 655 O O . PRO A 1 84 ? 21.027 -5.714 -36.684 1.00 96.44 84 PRO A O 1
ATOM 658 N N . PHE A 1 85 ? 19.178 -4.984 -37.712 1.00 95.75 85 PHE A N 1
ATOM 659 C CA . PHE A 1 85 ? 18.691 -4.213 -36.555 1.00 95.75 85 PHE A CA 1
ATOM 660 C C . PHE A 1 85 ? 18.421 -5.127 -35.353 1.00 95.75 85 PHE A C 1
ATOM 662 O O . PHE A 1 85 ? 18.865 -4.862 -34.234 1.00 95.75 85 PHE A O 1
ATOM 669 N N . SER A 1 86 ? 17.728 -6.243 -35.590 1.00 95.50 86 SER A N 1
ATOM 670 C CA . SER A 1 86 ? 17.454 -7.236 -34.546 1.00 95.50 86 SER A CA 1
ATOM 671 C C . SER A 1 86 ? 18.744 -7.865 -34.018 1.00 95.50 86 SER A C 1
ATOM 673 O O . SER A 1 86 ? 18.879 -8.092 -32.817 1.00 95.50 86 SER A O 1
ATOM 675 N N . TYR A 1 87 ? 19.717 -8.112 -34.895 1.00 97.19 87 TYR A N 1
ATOM 676 C CA . TYR A 1 87 ? 21.007 -8.684 -34.515 1.00 97.19 87 TYR A CA 1
ATOM 677 C C . TYR A 1 87 ? 21.839 -7.732 -33.658 1.00 97.19 87 TYR A C 1
ATOM 679 O O . TYR A 1 87 ? 22.390 -8.177 -32.652 1.00 97.19 87 TYR A O 1
ATOM 687 N N . ALA A 1 88 ? 21.862 -6.434 -33.976 1.00 96.56 88 ALA A N 1
ATOM 688 C CA . ALA A 1 88 ? 22.512 -5.423 -33.141 1.00 96.56 88 ALA A CA 1
ATOM 689 C C . ALA A 1 88 ? 21.936 -5.420 -31.715 1.00 96.56 88 ALA A C 1
ATOM 691 O O . ALA A 1 88 ? 22.684 -5.504 -30.738 1.00 96.56 88 ALA A O 1
ATOM 692 N N . LYS A 1 89 ? 20.601 -5.457 -31.599 1.00 94.00 89 LYS A N 1
ATOM 693 C CA . LYS A 1 89 ? 19.922 -5.538 -30.301 1.00 94.00 89 LYS A CA 1
ATOM 694 C C . LYS A 1 89 ? 20.263 -6.822 -29.545 1.00 94.00 89 LYS A C 1
ATOM 696 O O . LYS A 1 89 ? 20.567 -6.770 -28.357 1.00 94.00 89 LYS A O 1
ATOM 701 N N . LEU A 1 90 ? 20.248 -7.976 -30.216 1.00 95.50 90 LEU A N 1
ATOM 702 C CA . LEU A 1 90 ? 20.603 -9.255 -29.592 1.00 95.50 90 LEU A CA 1
ATOM 703 C C . LEU A 1 90 ? 22.052 -9.270 -29.091 1.00 95.50 90 LEU A C 1
ATOM 705 O O . LEU A 1 90 ? 22.302 -9.774 -27.996 1.00 95.50 90 LEU A O 1
ATOM 709 N N . LEU A 1 91 ? 22.990 -8.710 -29.860 1.00 96.69 91 LEU A N 1
ATOM 710 C CA . LEU A 1 91 ? 24.395 -8.599 -29.463 1.00 96.69 91 LEU A CA 1
ATOM 711 C C . LEU A 1 91 ? 24.547 -7.825 -28.148 1.00 96.69 91 LEU A C 1
ATOM 713 O O . LEU A 1 91 ? 25.286 -8.276 -27.276 1.00 96.69 91 LEU A O 1
ATOM 717 N N . ARG A 1 92 ? 23.820 -6.716 -27.964 1.00 94.25 92 ARG A N 1
ATOM 718 C CA . ARG A 1 92 ? 23.874 -5.922 -26.725 1.00 94.25 92 ARG A CA 1
ATOM 719 C C . ARG A 1 92 ? 23.094 -6.541 -25.570 1.00 94.25 92 ARG A C 1
ATOM 721 O O . ARG A 1 92 ? 23.657 -6.711 -24.494 1.00 94.25 92 ARG A O 1
ATOM 728 N N . ASP A 1 93 ? 21.834 -6.901 -25.790 1.00 92.19 93 ASP A N 1
ATOM 729 C CA . ASP A 1 93 ? 20.920 -7.260 -24.701 1.00 92.19 93 ASP A CA 1
ATOM 730 C C . ASP A 1 93 ? 21.083 -8.717 -24.266 1.00 92.19 93 ASP A C 1
ATOM 732 O O . ASP A 1 93 ? 21.158 -9.019 -23.076 1.00 92.19 93 ASP A O 1
ATOM 736 N N . ARG A 1 94 ? 21.137 -9.640 -25.233 1.00 94.31 94 ARG A N 1
ATOM 737 C CA . ARG A 1 94 ? 21.155 -11.081 -24.954 1.00 94.31 94 ARG A CA 1
ATOM 738 C C . ARG A 1 94 ? 22.569 -11.598 -24.756 1.00 94.31 94 ARG A C 1
ATOM 740 O O . ARG A 1 94 ? 22.815 -12.341 -23.814 1.00 94.31 94 ARG A O 1
ATOM 747 N N . TYR A 1 95 ? 23.474 -11.232 -25.658 1.00 95.31 95 TYR A N 1
ATOM 748 C CA . TYR A 1 95 ? 24.843 -11.748 -25.656 1.00 95.31 95 TYR A CA 1
ATOM 749 C C . TYR A 1 95 ? 25.830 -10.851 -24.910 1.00 95.31 95 TYR A C 1
ATOM 751 O O . TYR A 1 95 ? 26.983 -11.237 -24.745 1.00 95.31 95 TYR A O 1
ATOM 759 N N . GLN A 1 96 ? 25.392 -9.673 -24.447 1.00 94.12 96 GLN A N 1
ATOM 760 C CA . GLN A 1 96 ? 26.205 -8.743 -23.655 1.00 94.12 96 GLN A CA 1
ATOM 761 C C . GLN A 1 96 ? 27.546 -8.382 -24.313 1.00 94.12 96 GLN A C 1
ATOM 763 O O . GLN A 1 96 ? 28.506 -8.019 -23.631 1.00 94.12 96 GLN A O 1
ATOM 768 N N . TYR A 1 97 ? 27.610 -8.443 -25.644 1.00 96.44 97 TYR A N 1
ATOM 769 C CA . TYR A 1 97 ? 28.802 -8.141 -26.417 1.00 96.44 97 TYR A CA 1
ATOM 770 C C . TYR A 1 97 ? 29.200 -6.679 -26.203 1.00 96.44 97 TYR A C 1
ATOM 772 O O . TYR A 1 97 ? 28.372 -5.774 -26.347 1.00 96.44 97 TYR A O 1
ATOM 780 N N . LYS A 1 98 ? 30.467 -6.443 -25.849 1.00 94.06 98 LYS A N 1
ATOM 781 C CA . LYS A 1 98 ? 31.002 -5.108 -25.519 1.00 94.06 98 LYS A CA 1
ATOM 782 C C . LYS A 1 98 ? 31.846 -4.488 -26.633 1.00 94.06 98 LYS A C 1
ATOM 784 O O . LYS A 1 98 ? 32.137 -3.300 -26.560 1.00 94.06 98 LYS A O 1
ATOM 789 N N . GLY A 1 99 ? 32.209 -5.263 -27.656 1.00 94.00 99 GLY A N 1
ATOM 790 C CA . GLY A 1 99 ? 33.004 -4.776 -28.782 1.00 94.00 99 GLY A CA 1
ATOM 791 C C . GLY A 1 99 ? 32.223 -3.883 -29.750 1.00 94.00 99 GLY A C 1
ATOM 792 O O . GLY A 1 99 ? 31.055 -3.534 -29.532 1.00 94.00 99 GLY A O 1
ATOM 793 N N . GLU A 1 100 ? 32.880 -3.494 -30.836 1.00 96.31 100 GLU A N 1
ATOM 794 C CA . GLU A 1 100 ? 32.301 -2.659 -31.888 1.00 96.31 100 GLU A CA 1
ATOM 795 C C . GLU A 1 100 ? 31.199 -3.427 -32.630 1.00 96.31 100 GLU A C 1
ATOM 797 O O . GLU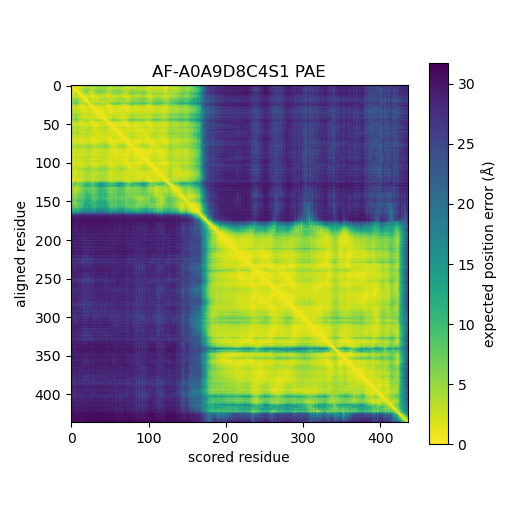 A 1 100 ? 31.415 -4.537 -33.103 1.00 96.31 100 GLU A O 1
ATOM 802 N N . VAL A 1 101 ? 30.003 -2.846 -32.737 1.00 97.50 101 VAL A N 1
ATOM 803 C CA . VAL A 1 101 ? 28.951 -3.362 -33.621 1.00 97.50 101 VAL A CA 1
ATOM 804 C C . VAL A 1 101 ? 28.879 -2.406 -34.793 1.00 97.50 101 VAL A C 1
ATOM 806 O O . VAL A 1 101 ? 28.515 -1.238 -34.635 1.00 97.50 101 VAL A O 1
ATOM 809 N N . ARG A 1 102 ? 29.271 -2.912 -35.957 1.00 97.25 102 ARG A N 1
ATOM 810 C CA . ARG A 1 102 ? 29.418 -2.132 -37.178 1.00 97.25 102 ARG A CA 1
ATOM 811 C C . ARG A 1 102 ? 28.303 -2.451 -38.154 1.00 97.25 102 ARG A C 1
ATOM 813 O O . ARG A 1 102 ? 27.983 -3.615 -38.354 1.00 97.25 102 ARG A O 1
ATOM 820 N N . ALA A 1 103 ? 27.747 -1.437 -38.797 1.00 96.44 103 ALA A N 1
ATOM 821 C CA . ALA A 1 103 ? 26.829 -1.601 -39.915 1.00 96.44 103 ALA A CA 1
ATOM 822 C C . ALA A 1 103 ? 27.542 -1.258 -41.233 1.00 96.44 103 ALA A C 1
ATOM 824 O O . ALA A 1 103 ? 28.242 -0.250 -41.318 1.00 96.44 103 ALA A O 1
ATOM 825 N N . PHE A 1 104 ? 27.376 -2.077 -42.271 1.00 95.00 104 PHE A N 1
ATOM 826 C CA . PHE A 1 104 ? 27.910 -1.780 -43.605 1.00 95.00 104 PHE A CA 1
ATOM 827 C C . PHE A 1 104 ? 26.961 -2.266 -44.710 1.00 95.00 104 PHE A C 1
ATOM 829 O O . PHE A 1 104 ? 26.085 -3.095 -44.471 1.00 95.00 104 PHE A O 1
ATOM 836 N N . GLY A 1 105 ? 27.129 -1.749 -45.930 1.00 93.44 105 GLY A N 1
ATOM 837 C CA . GLY A 1 105 ? 26.292 -2.091 -47.084 1.00 93.44 105 GLY A CA 1
ATOM 838 C C . GLY A 1 105 ? 25.261 -1.010 -47.420 1.00 93.44 105 GLY A C 1
ATOM 839 O O . GLY A 1 105 ? 25.581 0.179 -47.474 1.00 93.44 105 GLY A O 1
ATOM 840 N N . HIS A 1 106 ? 24.027 -1.417 -47.711 1.00 92.75 106 HIS A N 1
ATOM 841 C CA . HIS A 1 106 ? 22.943 -0.534 -48.144 1.00 92.75 106 HIS A CA 1
ATOM 842 C C . HIS A 1 106 ? 22.191 0.065 -46.955 1.00 92.75 106 HIS A C 1
ATOM 844 O O . HIS A 1 106 ? 21.104 -0.393 -46.611 1.00 92.75 106 HIS A O 1
ATOM 850 N N . ILE A 1 107 ? 22.760 1.106 -46.351 1.00 91.38 107 ILE A N 1
ATOM 851 C CA . ILE A 1 107 ? 22.163 1.794 -45.203 1.00 91.38 107 ILE A CA 1
ATOM 852 C C . ILE A 1 107 ? 21.776 3.207 -45.611 1.00 91.38 107 ILE A C 1
ATOM 854 O O . ILE A 1 107 ? 22.569 3.933 -46.216 1.00 91.38 107 ILE A O 1
ATOM 858 N N . LEU A 1 108 ? 20.548 3.594 -45.281 1.00 90.06 108 LEU A N 1
ATOM 859 C CA . LEU A 1 108 ? 20.079 4.952 -45.497 1.00 90.06 108 LEU A CA 1
ATOM 860 C C . LEU A 1 108 ? 20.436 5.841 -44.306 1.00 90.06 108 LEU A C 1
ATOM 862 O O . LEU A 1 108 ? 20.535 5.405 -43.160 1.00 90.06 108 LEU A O 1
ATOM 866 N N . ARG A 1 109 ? 20.619 7.129 -44.581 1.00 88.44 109 ARG A N 1
ATOM 867 C CA . ARG A 1 109 ? 21.005 8.112 -43.567 1.00 88.44 109 ARG A CA 1
ATOM 868 C C . ARG A 1 109 ? 19.945 8.272 -42.464 1.00 88.44 109 ARG A C 1
ATOM 870 O O . ARG A 1 109 ? 20.306 8.465 -41.309 1.00 88.44 109 ARG A O 1
ATOM 877 N N . ASP A 1 110 ? 18.660 8.144 -42.789 1.00 87.81 110 ASP A N 1
ATOM 878 C CA . ASP A 1 110 ? 17.529 8.155 -41.841 1.00 87.81 110 ASP A CA 1
ATOM 879 C C . ASP A 1 110 ? 17.494 6.925 -40.911 1.00 87.81 110 ASP A C 1
ATOM 881 O O . ASP A 1 110 ? 16.950 6.987 -39.809 1.00 87.81 110 ASP A O 1
ATOM 885 N N . GLN A 1 111 ? 18.133 5.820 -41.302 1.00 91.06 111 GLN A N 1
ATOM 886 C CA . GLN A 1 111 ? 18.241 4.611 -40.486 1.00 91.06 111 GLN A CA 1
ATOM 887 C C . GLN A 1 111 ? 19.309 4.719 -39.394 1.00 91.06 111 GLN A C 1
ATOM 889 O O . GLN A 1 111 ? 19.258 3.971 -38.414 1.00 91.06 111 GLN A O 1
ATOM 894 N N . TYR A 1 112 ? 20.260 5.647 -39.537 1.00 89.81 112 TYR A N 1
ATOM 895 C CA . TYR A 1 112 ? 21.435 5.740 -38.670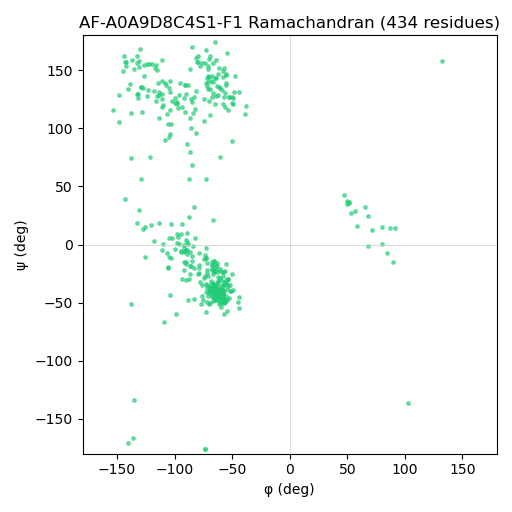 1.00 89.81 112 TYR A CA 1
ATOM 896 C C . TYR A 1 112 ? 21.075 5.913 -37.195 1.00 89.81 112 TYR A C 1
ATOM 898 O O . TYR A 1 112 ? 21.597 5.199 -36.341 1.00 89.81 112 TYR A O 1
ATOM 906 N N . LEU A 1 113 ? 20.120 6.799 -36.903 1.00 90.38 113 LEU A N 1
ATOM 907 C CA . LEU A 1 113 ? 19.656 7.016 -35.540 1.00 90.38 113 LEU A CA 1
ATOM 908 C C . LEU A 1 113 ? 19.095 5.733 -34.928 1.00 90.38 113 LEU A C 1
ATOM 910 O O . LEU A 1 113 ? 19.419 5.400 -33.797 1.00 90.38 113 LEU A O 1
ATOM 914 N N . PHE A 1 114 ? 18.267 4.988 -35.656 1.00 91.19 114 PHE A N 1
ATOM 915 C CA . PHE A 1 114 ? 17.687 3.756 -35.127 1.00 91.19 114 PHE A CA 1
ATOM 916 C C . PHE A 1 114 ? 18.751 2.683 -34.885 1.00 91.19 114 PHE A C 1
ATOM 918 O O . PHE A 1 114 ? 18.657 1.958 -33.901 1.00 91.19 114 PHE A O 1
ATOM 925 N N . LEU A 1 115 ? 19.784 2.616 -35.727 1.00 92.69 115 LEU A N 1
ATOM 926 C CA . LEU A 1 115 ? 20.919 1.715 -35.528 1.00 92.69 115 LEU A CA 1
ATOM 927 C C . LEU A 1 115 ? 21.718 2.066 -34.266 1.00 92.69 115 LEU A C 1
ATOM 929 O O . LEU A 1 115 ? 21.978 1.170 -33.461 1.00 92.69 115 LEU A O 1
ATOM 933 N N . ASP A 1 116 ? 22.022 3.350 -34.047 1.00 91.56 116 ASP A N 1
ATOM 934 C CA . ASP A 1 116 ? 22.649 3.848 -32.810 1.00 91.56 116 ASP A CA 1
ATOM 935 C C . ASP A 1 116 ? 21.850 3.427 -31.575 1.00 91.56 116 ASP A C 1
ATOM 937 O O . ASP A 1 116 ? 22.382 2.826 -30.639 1.00 91.56 116 ASP A O 1
ATOM 941 N N . ARG A 1 117 ? 20.528 3.621 -31.620 1.00 91.50 117 ARG A N 1
ATOM 942 C CA . ARG A 1 117 ? 19.634 3.230 -30.524 1.00 91.50 117 ARG A CA 1
ATOM 943 C C . ARG A 1 117 ? 19.635 1.727 -30.250 1.00 91.50 117 ARG A C 1
ATOM 945 O O . ARG A 1 117 ? 19.382 1.321 -29.119 1.00 91.50 117 ARG A O 1
ATOM 952 N N . LEU A 1 118 ? 19.916 0.890 -31.246 1.00 92.81 118 LEU A N 1
ATOM 953 C CA . LEU A 1 118 ? 20.032 -0.565 -31.085 1.00 92.81 118 LEU A CA 1
ATOM 954 C C . LEU A 1 118 ? 21.455 -1.028 -30.741 1.00 92.81 118 LEU A C 1
ATOM 956 O O . LEU A 1 118 ? 21.689 -2.230 -30.614 1.00 92.81 118 LEU A O 1
ATOM 960 N N . GLY A 1 119 ? 22.386 -0.092 -30.542 1.00 90.88 119 GLY A N 1
ATOM 961 C CA . GLY A 1 119 ? 23.740 -0.356 -30.069 1.00 90.88 119 GLY A CA 1
ATOM 962 C C . GLY A 1 119 ? 24.779 -0.581 -31.164 1.00 90.88 119 GLY A C 1
ATOM 963 O O . GLY A 1 119 ? 25.874 -1.066 -30.852 1.00 90.88 119 GLY A O 1
ATOM 964 N N . VAL A 1 120 ? 24.459 -0.237 -32.417 1.00 95.06 120 VAL A N 1
ATOM 965 C CA . VAL A 1 120 ? 25.454 -0.051 -33.482 1.00 95.06 120 VAL A CA 1
ATOM 966 C C . VAL A 1 120 ? 26.235 1.218 -33.171 1.00 95.06 120 VAL A C 1
ATOM 968 O O . VAL A 1 120 ? 25.648 2.283 -33.043 1.00 95.06 120 VAL A O 1
ATOM 971 N N . ASN A 1 121 ? 27.555 1.120 -33.061 1.00 91.88 121 ASN A N 1
ATOM 972 C CA . ASN A 1 121 ? 28.413 2.258 -32.718 1.00 91.88 121 ASN A CA 1
ATOM 973 C C . ASN A 1 121 ? 29.307 2.711 -33.877 1.00 91.88 121 ASN A C 1
ATOM 975 O O . ASN A 1 121 ? 29.998 3.723 -33.773 1.00 91.88 121 ASN A O 1
ATOM 979 N N . SER A 1 122 ? 29.283 1.995 -35.004 1.00 94.50 122 SER A N 1
ATOM 980 C CA . SER A 1 122 ? 30.000 2.404 -36.208 1.00 94.50 122 SER A CA 1
ATOM 981 C C . SER A 1 122 ? 29.264 2.039 -37.493 1.00 94.50 122 SER A C 1
ATOM 983 O O . SER A 1 122 ? 28.539 1.045 -37.557 1.00 94.50 122 SER A O 1
ATOM 985 N N . ILE A 1 123 ? 29.452 2.846 -38.533 1.00 93.19 123 ILE A N 1
ATOM 986 C CA . ILE A 1 123 ? 28.856 2.636 -39.849 1.00 93.19 123 ILE A CA 1
ATOM 987 C C . ILE A 1 123 ? 29.839 2.978 -40.965 1.00 93.19 123 ILE A C 1
ATOM 989 O O . ILE A 1 123 ? 30.493 4.023 -40.949 1.00 93.19 123 ILE A O 1
ATOM 993 N N . GLU A 1 124 ? 29.925 2.093 -41.951 1.00 92.38 124 GLU A N 1
ATOM 994 C CA . GLU A 1 124 ? 30.670 2.338 -43.181 1.00 92.38 124 GLU A CA 1
ATOM 995 C C . GLU A 1 124 ? 29.790 3.102 -44.169 1.00 92.38 124 GLU A C 1
ATOM 997 O O . GLU A 1 124 ? 28.710 2.644 -44.548 1.00 92.38 124 GLU A O 1
ATOM 1002 N N . VAL A 1 125 ? 30.257 4.271 -44.607 1.00 87.38 125 VAL A N 1
ATOM 1003 C CA . VAL A 1 125 ? 29.516 5.135 -45.534 1.00 87.38 125 VAL A CA 1
ATOM 1004 C C . VAL A 1 125 ? 30.271 5.292 -46.847 1.00 87.38 125 VAL A C 1
ATOM 1006 O O . VAL A 1 125 ? 31.496 5.214 -46.895 1.00 87.38 125 VAL A O 1
ATOM 1009 N N . LYS A 1 126 ? 29.539 5.517 -47.943 1.00 82.06 126 LYS A N 1
ATOM 1010 C CA . LYS A 1 126 ? 30.144 5.675 -49.277 1.00 82.06 126 LYS A CA 1
ATOM 1011 C C . LYS A 1 126 ? 30.883 7.007 -49.441 1.00 82.06 126 LYS A C 1
ATOM 1013 O O . LYS A 1 126 ? 31.908 7.041 -50.112 1.00 82.06 126 LYS A O 1
ATOM 1018 N N . ASP A 1 127 ? 30.383 8.078 -48.823 1.00 80.50 127 ASP A N 1
ATOM 1019 C CA . ASP A 1 127 ? 30.952 9.424 -48.936 1.00 80.50 127 ASP A CA 1
ATOM 1020 C C . ASP A 1 127 ? 30.984 10.143 -47.577 1.00 80.50 127 ASP A C 1
ATOM 1022 O O . ASP A 1 127 ? 29.949 10.499 -47.012 1.00 80.50 127 ASP A O 1
ATOM 1026 N N . ALA A 1 128 ? 32.191 10.389 -47.059 1.00 70.56 128 ALA A N 1
ATOM 1027 C CA . ALA A 1 128 ? 32.399 11.123 -45.809 1.00 70.56 128 ALA A CA 1
ATOM 1028 C C . ALA A 1 128 ? 32.126 12.628 -45.916 1.00 70.56 128 ALA A C 1
ATOM 1030 O O . ALA A 1 128 ? 31.944 13.274 -44.883 1.00 70.56 128 ALA A O 1
ATOM 1031 N N . LYS A 1 129 ? 32.045 13.205 -47.125 1.00 70.12 129 LYS A N 1
ATOM 1032 C CA . LYS A 1 129 ? 31.700 14.628 -47.301 1.00 70.12 129 LYS A CA 1
ATOM 1033 C C . LYS A 1 129 ? 30.290 14.944 -46.793 1.00 70.12 129 LYS A C 1
ATOM 1035 O O . LYS A 1 129 ? 29.990 16.090 -46.476 1.00 70.12 129 LYS A O 1
ATOM 1040 N N . GLN A 1 130 ? 29.451 13.920 -46.634 1.00 72.62 130 GLN A N 1
ATOM 1041 C CA . GLN A 1 130 ? 28.107 14.015 -46.074 1.00 72.62 130 GLN A CA 1
ATOM 1042 C C . GLN A 1 130 ? 28.061 13.843 -44.547 1.00 72.62 130 GLN A C 1
ATOM 1044 O O . GLN A 1 130 ? 26.969 13.749 -43.994 1.00 72.62 130 GLN A O 1
ATOM 1049 N N . LEU A 1 131 ? 29.197 13.823 -43.831 1.00 74.25 131 LEU A N 1
ATOM 1050 C CA . LEU A 1 131 ? 29.224 13.675 -42.365 1.00 74.25 131 LEU A CA 1
ATOM 1051 C C . LEU A 1 131 ? 28.261 14.645 -41.661 1.00 74.25 131 LEU A C 1
ATOM 1053 O O . LEU A 1 131 ? 27.586 14.258 -40.711 1.00 74.25 131 LEU A O 1
ATOM 1057 N N . GLY A 1 132 ? 28.158 15.885 -42.152 1.00 74.00 132 GLY A N 1
ATOM 1058 C CA . GLY A 1 132 ? 27.190 16.864 -41.653 1.00 74.00 132 GLY A CA 1
ATOM 1059 C C . GLY A 1 132 ? 25.739 16.380 -41.759 1.00 74.00 132 GLY A C 1
ATOM 1060 O O . GLY A 1 132 ? 24.983 16.505 -40.801 1.00 74.00 132 GLY A O 1
ATOM 1061 N N . GLU A 1 133 ? 25.363 15.753 -42.875 1.00 80.62 133 GLU A N 1
ATOM 1062 C CA . GLU A 1 133 ? 24.027 15.187 -43.092 1.00 80.62 133 GLU A CA 1
ATOM 1063 C C . GLU A 1 133 ? 23.767 13.952 -42.224 1.00 80.62 133 GLU A C 1
ATOM 1065 O O . GLU A 1 133 ? 22.692 13.831 -41.634 1.00 80.62 133 GLU A O 1
ATOM 1070 N N . TRP A 1 134 ? 24.748 13.064 -42.063 1.00 82.31 134 TRP A N 1
ATOM 1071 C CA . TRP A 1 134 ? 24.638 11.909 -41.161 1.00 82.31 134 TRP A CA 1
ATOM 1072 C C . TRP A 1 134 ? 24.537 12.331 -39.690 1.00 82.31 134 TRP A C 1
ATOM 1074 O O . TRP A 1 134 ? 23.746 11.768 -38.935 1.00 82.31 134 TRP A O 1
ATOM 1084 N N . ARG A 1 135 ? 25.254 13.385 -39.279 1.00 80.44 135 ARG A N 1
ATOM 1085 C CA . ARG A 1 135 ? 25.106 13.978 -37.940 1.00 80.44 135 ARG A CA 1
ATOM 1086 C C . ARG A 1 135 ? 23.728 14.594 -37.731 1.00 80.44 135 ARG A C 1
ATOM 1088 O O . ARG A 1 135 ? 23.180 14.459 -36.641 1.00 80.44 135 ARG A O 1
ATOM 1095 N N . LYS A 1 136 ? 23.145 15.221 -38.759 1.00 82.56 136 LYS A N 1
ATOM 1096 C CA . LYS A 1 136 ? 21.771 15.740 -38.683 1.00 82.56 136 LYS A CA 1
ATOM 1097 C C . LYS A 1 136 ? 20.760 14.624 -38.386 1.00 82.56 136 LYS A C 1
ATOM 1099 O O . LYS A 1 136 ? 19.896 14.844 -37.546 1.00 82.56 136 LYS A O 1
ATOM 1104 N N . ALA A 1 137 ? 20.910 13.422 -38.960 1.00 82.38 137 ALA A N 1
ATOM 1105 C CA . ALA A 1 137 ? 19.986 12.302 -38.701 1.00 82.38 137 ALA A CA 1
ATOM 1106 C C . ALA A 1 137 ? 19.912 11.939 -37.211 1.00 82.38 137 ALA A C 1
ATOM 1108 O O . ALA A 1 137 ? 18.845 11.618 -36.696 1.00 82.38 137 ALA A O 1
ATOM 1109 N N . MET A 1 138 ? 21.030 12.055 -36.489 1.00 82.00 138 MET A N 1
ATOM 1110 C CA . MET A 1 138 ? 21.088 11.759 -35.054 1.00 82.00 138 MET A CA 1
ATOM 1111 C C . MET A 1 138 ? 20.286 12.731 -34.182 1.00 82.00 138 MET A C 1
ATOM 1113 O O . MET A 1 138 ? 19.952 12.392 -33.042 1.00 82.00 138 MET A O 1
ATOM 1117 N N . ALA A 1 139 ? 20.004 13.925 -34.707 1.00 82.00 139 ALA A N 1
ATOM 1118 C CA . ALA A 1 139 ? 19.299 15.002 -34.023 1.00 82.00 139 ALA A CA 1
ATOM 1119 C C . ALA A 1 139 ? 17.854 15.201 -34.520 1.00 82.00 139 ALA A C 1
ATOM 1121 O O . ALA A 1 139 ? 17.121 15.981 -33.917 1.00 82.00 139 ALA A O 1
ATOM 1122 N N . GLU A 1 140 ? 17.428 14.510 -35.585 1.00 84.56 140 GLU A N 1
ATOM 1123 C CA . GLU A 1 140 ? 16.089 14.682 -36.175 1.00 84.56 140 GLU A CA 1
ATOM 1124 C C . GLU A 1 140 ? 14.959 14.230 -35.257 1.00 84.56 140 GLU A C 1
ATOM 1126 O O . GLU A 1 140 ? 13.916 14.879 -35.191 1.00 84.56 140 GLU A O 1
ATOM 1131 N N . PHE A 1 141 ? 15.179 13.153 -34.503 1.00 84.62 141 PHE A N 1
ATOM 1132 C CA . PHE A 1 141 ? 14.250 12.725 -33.469 1.00 84.62 141 PHE A CA 1
ATOM 1133 C C . PHE A 1 141 ? 14.865 12.963 -32.097 1.00 84.62 141 PHE A C 1
ATOM 1135 O O . PHE A 1 141 ? 15.905 12.412 -31.738 1.00 84.62 141 PHE A O 1
ATOM 1142 N N . THR A 1 142 ? 14.180 13.780 -31.308 1.00 82.12 142 THR A N 1
ATOM 1143 C CA . THR A 1 142 ? 14.602 14.173 -29.958 1.00 82.12 142 THR A CA 1
ATOM 1144 C C . THR A 1 142 ? 13.808 13.462 -28.864 1.00 82.12 142 THR A C 1
ATOM 1146 O O . THR A 1 142 ? 14.180 13.514 -27.693 1.00 82.12 142 THR A O 1
ATOM 1149 N N . VAL A 1 143 ? 12.719 12.774 -29.231 1.00 84.69 143 VAL A N 1
ATOM 1150 C CA . VAL A 1 143 ? 11.774 12.147 -28.302 1.00 84.69 143 VAL A CA 1
ATOM 1151 C C . VAL A 1 143 ? 11.484 10.714 -28.730 1.00 84.69 143 VAL A C 1
ATOM 1153 O O . VAL A 1 143 ? 11.092 10.459 -29.866 1.00 84.69 143 VAL A O 1
ATOM 1156 N N . PHE A 1 144 ? 11.606 9.779 -27.787 1.00 86.69 144 PHE A N 1
ATOM 1157 C CA . PHE A 1 144 ? 11.422 8.352 -28.045 1.00 86.69 144 PHE A CA 1
ATOM 1158 C C . PHE A 1 144 ? 10.449 7.723 -27.058 1.00 86.69 144 PHE A C 1
ATOM 1160 O O . PHE A 1 144 ? 10.535 7.956 -25.858 1.00 86.69 144 PHE A O 1
ATOM 1167 N N . TYR A 1 145 ? 9.531 6.895 -27.546 1.00 84.12 145 TYR A N 1
ATOM 1168 C CA . TYR A 1 145 ? 8.536 6.241 -26.691 1.00 84.12 145 TYR A CA 1
ATOM 1169 C C . TYR A 1 145 ? 9.022 4.918 -26.098 1.00 84.12 145 TYR A C 1
ATOM 1171 O O . TYR A 1 145 ? 8.604 4.556 -25.003 1.00 84.12 145 TYR A O 1
ATOM 1179 N N . GLN A 1 146 ? 9.905 4.212 -26.804 1.00 82.31 146 GLN A N 1
ATOM 1180 C CA . GLN A 1 146 ? 10.360 2.874 -26.434 1.00 82.31 146 GLN A CA 1
ATOM 1181 C C . GLN A 1 146 ? 11.811 2.896 -25.936 1.00 82.31 146 GLN A C 1
ATOM 1183 O O . GLN A 1 146 ? 12.632 3.586 -26.555 1.00 82.31 146 GLN A O 1
ATOM 1188 N N . PRO A 1 147 ? 12.142 2.142 -24.869 1.00 82.44 147 PRO A N 1
ATOM 1189 C CA . PRO A 1 147 ? 13.525 1.925 -24.453 1.00 82.44 147 PRO A CA 1
ATOM 1190 C C . PRO A 1 147 ? 14.307 1.195 -25.548 1.00 82.44 147 PRO A C 1
ATOM 1192 O O . PRO A 1 147 ? 13.756 0.362 -26.270 1.00 82.44 147 PRO A O 1
ATOM 1195 N N . ALA A 1 148 ? 15.593 1.505 -25.667 1.00 84.62 148 ALA A N 1
ATOM 1196 C CA . ALA A 1 148 ? 16.508 0.823 -26.572 1.00 84.62 148 ALA A CA 1
ATOM 1197 C C . ALA A 1 148 ? 17.838 0.544 -25.846 1.00 84.62 148 ALA A C 1
ATOM 1199 O O . ALA A 1 148 ? 17.875 0.595 -24.619 1.00 84.62 148 ALA A O 1
ATOM 1200 N N . ALA A 1 149 ? 18.896 0.186 -26.574 1.00 79.44 149 ALA A N 1
ATOM 1201 C CA . ALA A 1 149 ? 20.216 -0.045 -25.981 1.00 79.44 149 ALA A CA 1
ATOM 1202 C C . ALA A 1 149 ? 20.906 1.266 -25.543 1.00 79.44 149 ALA A C 1
ATOM 1204 O O . ALA A 1 149 ? 21.920 1.230 -24.848 1.00 79.44 149 ALA A O 1
ATOM 1205 N N . ASP A 1 150 ? 20.365 2.419 -25.946 1.00 78.44 150 ASP A N 1
ATOM 1206 C CA . ASP A 1 150 ? 20.827 3.743 -25.546 1.00 78.44 150 ASP A CA 1
ATOM 1207 C C . ASP A 1 150 ? 20.304 4.177 -24.163 1.00 78.44 150 ASP A C 1
ATOM 1209 O O . ASP A 1 150 ? 19.297 3.694 -23.653 1.00 78.44 150 ASP A O 1
ATOM 1213 N N . VAL A 1 151 ? 20.980 5.155 -23.553 1.00 76.88 151 VAL A N 1
ATOM 1214 C CA . VAL A 1 151 ? 20.581 5.752 -22.259 1.00 76.88 151 VAL A CA 1
ATOM 1215 C C . VAL A 1 151 ? 19.709 7.005 -22.424 1.00 76.88 151 VAL A C 1
ATOM 1217 O O . VAL A 1 151 ? 19.585 7.824 -21.508 1.00 76.88 151 VAL A O 1
ATOM 1220 N N . ARG A 1 152 ? 19.117 7.209 -23.610 1.00 82.44 152 ARG A N 1
ATOM 1221 C CA . ARG A 1 152 ? 18.339 8.419 -23.908 1.00 82.44 152 ARG A CA 1
ATOM 1222 C C . ARG A 1 152 ? 17.023 8.429 -23.130 1.00 82.44 152 ARG A C 1
ATOM 1224 O O . ARG A 1 152 ? 16.366 7.408 -22.933 1.00 82.44 152 ARG A O 1
ATOM 1231 N N . ARG A 1 153 ? 16.605 9.622 -22.699 1.00 82.31 153 ARG A N 1
ATOM 1232 C CA . ARG A 1 153 ? 15.357 9.802 -21.943 1.00 82.31 153 ARG A CA 1
ATOM 1233 C C . ARG A 1 153 ? 14.138 9.560 -22.831 1.00 82.31 153 ARG A C 1
ATOM 1235 O O . ARG A 1 153 ? 14.028 10.108 -23.924 1.00 82.31 153 ARG A O 1
ATOM 1242 N N . LEU A 1 154 ? 13.187 8.790 -22.310 1.00 88.56 154 LEU A N 1
ATOM 1243 C CA . LEU A 1 154 ? 11.934 8.493 -22.999 1.00 88.56 154 LEU A CA 1
ATOM 1244 C C . LEU A 1 154 ? 10.920 9.635 -22.875 1.00 88.56 154 LEU A C 1
ATOM 1246 O O . LEU A 1 154 ? 10.921 10.390 -21.902 1.00 88.56 154 LEU A O 1
ATOM 1250 N N . ALA A 1 155 ? 9.976 9.691 -23.812 1.00 87.06 155 ALA A N 1
ATOM 1251 C CA . ALA A 1 155 ? 8.865 10.635 -23.856 1.00 87.06 155 ALA A CA 1
ATOM 1252 C C . ALA A 1 155 ? 8.090 10.675 -22.533 1.00 87.06 155 ALA A C 1
ATOM 1254 O O . ALA A 1 155 ? 7.724 11.747 -22.062 1.00 87.06 155 ALA A O 1
ATOM 1255 N N . MET A 1 156 ? 7.877 9.520 -21.892 1.00 77.12 156 MET A N 1
ATOM 1256 C CA . MET A 1 156 ? 7.210 9.459 -20.588 1.00 77.12 156 MET A CA 1
ATOM 1257 C C . MET A 1 156 ? 8.045 10.088 -19.466 1.00 77.12 156 MET A C 1
ATOM 1259 O O . MET A 1 156 ? 7.487 10.744 -18.589 1.00 77.12 156 MET A O 1
ATOM 1263 N N . ALA A 1 157 ? 9.371 9.926 -19.497 1.00 80.44 157 ALA A N 1
ATOM 1264 C CA . ALA A 1 157 ? 10.271 10.549 -18.532 1.00 80.44 157 ALA A CA 1
ATOM 1265 C C . ALA A 1 157 ? 10.342 12.069 -18.744 1.00 80.44 157 ALA A C 1
ATOM 1267 O O . ALA A 1 157 ? 10.246 12.821 -17.778 1.00 80.44 157 ALA A O 1
ATOM 1268 N N . LEU A 1 158 ? 10.411 12.523 -20.001 1.00 81.38 158 LEU A N 1
ATOM 1269 C CA . LEU A 1 158 ? 10.357 13.944 -20.355 1.00 81.38 158 LEU A CA 1
ATOM 1270 C C . LEU A 1 158 ? 9.018 14.571 -19.955 1.00 81.38 158 LEU A C 1
ATOM 1272 O O . LEU A 1 158 ? 9.008 15.616 -19.319 1.00 81.38 158 LEU A O 1
ATOM 1276 N N . ARG A 1 159 ? 7.889 13.905 -20.225 1.00 79.06 159 ARG A N 1
ATOM 1277 C CA . ARG A 1 159 ? 6.562 14.345 -19.761 1.00 79.06 159 ARG A CA 1
ATOM 1278 C C . ARG A 1 159 ? 6.482 14.419 -18.248 1.00 79.06 159 ARG A C 1
ATOM 1280 O O . ARG A 1 159 ? 5.902 15.361 -17.736 1.00 79.06 159 ARG A O 1
ATOM 1287 N N . ARG A 1 160 ? 7.076 13.467 -17.525 1.00 73.56 160 ARG A N 1
ATOM 1288 C CA . ARG A 1 160 ? 7.133 13.501 -16.059 1.00 73.56 160 ARG A CA 1
ATOM 1289 C C . ARG A 1 160 ? 7.997 14.655 -15.555 1.00 73.56 160 ARG A C 1
ATOM 1291 O O . ARG A 1 160 ? 7.615 15.310 -14.598 1.00 73.56 160 ARG A O 1
ATOM 1298 N N . GLN A 1 161 ? 9.130 14.921 -16.201 1.00 74.19 161 GLN A N 1
ATOM 1299 C CA . GLN A 1 161 ? 10.007 16.042 -15.874 1.00 74.19 161 GLN A CA 1
ATOM 1300 C C . GLN A 1 161 ? 9.325 17.382 -16.148 1.00 74.19 161 GLN A C 1
ATOM 1302 O O . GLN A 1 161 ? 9.327 18.240 -15.278 1.00 74.19 161 GLN A O 1
ATOM 1307 N N . VAL A 1 162 ? 8.699 17.543 -17.313 1.00 72.62 162 VAL A N 1
ATOM 1308 C CA . VAL A 1 162 ? 7.919 18.732 -17.668 1.00 72.62 162 VAL A CA 1
ATOM 1309 C C . VAL A 1 162 ? 6.715 18.866 -16.745 1.00 72.62 162 VAL A C 1
ATOM 1311 O O . VAL A 1 162 ? 6.495 19.942 -16.229 1.00 72.62 162 VAL A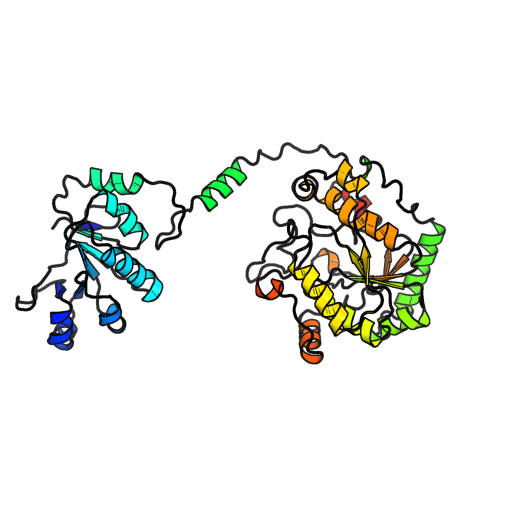 O 1
ATOM 1314 N N . ALA A 1 163 ? 5.996 17.791 -16.426 1.00 62.75 163 ALA A N 1
ATOM 1315 C CA . ALA A 1 163 ? 4.935 17.828 -15.422 1.00 62.75 163 ALA A CA 1
ATOM 1316 C C . ALA A 1 163 ? 5.468 18.187 -14.028 1.00 62.75 163 ALA A C 1
ATOM 1318 O O . ALA A 1 163 ? 4.759 18.819 -13.263 1.00 62.75 163 ALA A O 1
ATOM 1319 N N . ASN A 1 164 ? 6.706 17.816 -13.690 1.00 61.59 164 ASN A N 1
ATOM 1320 C CA . ASN A 1 164 ? 7.354 18.197 -12.436 1.00 61.59 164 ASN A CA 1
ATOM 1321 C C . ASN A 1 164 ? 7.920 19.626 -12.443 1.00 61.59 164 ASN A C 1
ATOM 1323 O O . ASN A 1 164 ? 8.054 20.193 -11.370 1.00 61.59 164 ASN A O 1
ATOM 1327 N N . ALA A 1 165 ? 8.262 20.185 -13.606 1.00 60.16 165 ALA A N 1
ATOM 1328 C CA . ALA A 1 165 ? 8.813 21.535 -13.771 1.00 60.16 165 ALA A CA 1
ATOM 1329 C C . ALA A 1 165 ? 7.729 22.591 -14.062 1.00 60.16 165 ALA A C 1
ATOM 1331 O O . ALA A 1 165 ? 7.878 23.745 -13.690 1.00 60.16 165 ALA A O 1
ATOM 1332 N N . LEU A 1 166 ? 6.639 22.175 -14.715 1.00 51.69 166 LEU A N 1
ATOM 1333 C CA . LEU A 1 166 ? 5.366 22.887 -14.861 1.00 51.69 166 LEU A CA 1
ATOM 1334 C C . LEU A 1 166 ? 4.411 22.582 -13.711 1.00 51.69 166 LEU A C 1
ATOM 1336 O O . LEU A 1 166 ? 3.306 23.123 -13.698 1.00 51.69 166 LEU A O 1
ATOM 1340 N N . LYS A 1 167 ? 4.812 21.754 -12.728 1.00 46.22 167 LYS A N 1
ATOM 1341 C CA . LYS A 1 167 ? 4.291 21.996 -11.385 1.00 46.22 167 LYS A CA 1
ATOM 1342 C C . LYS A 1 167 ? 4.652 23.454 -11.157 1.00 46.22 167 LYS A C 1
ATOM 1344 O O . LYS A 1 167 ? 5.850 23.744 -11.181 1.00 46.22 167 LYS A O 1
ATOM 1349 N N . PRO A 1 168 ? 3.676 24.363 -11.014 1.00 40.44 168 PRO A N 1
ATOM 1350 C CA . PRO A 1 168 ? 4.023 25.691 -10.552 1.00 40.44 168 PRO A CA 1
ATOM 1351 C C . PRO A 1 168 ? 4.938 25.488 -9.337 1.00 40.44 168 PRO A C 1
ATOM 1353 O O . PRO A 1 168 ? 4.743 24.503 -8.604 1.00 40.44 168 PRO A O 1
ATOM 1356 N N . SER A 1 169 ? 5.940 26.360 -9.123 1.00 43.31 169 SER A N 1
ATOM 1357 C CA . SER A 1 169 ? 6.388 26.607 -7.745 1.00 43.31 169 SER A CA 1
ATOM 1358 C C . SER A 1 169 ? 5.093 26.615 -6.975 1.00 43.31 169 SER A C 1
ATOM 1360 O O . SER A 1 169 ? 4.237 27.413 -7.383 1.00 43.31 169 SER A O 1
ATOM 1362 N N . ARG A 1 170 ? 4.868 25.602 -6.108 1.00 41.06 170 ARG A N 1
ATOM 1363 C CA . ARG A 1 170 ? 3.567 25.404 -5.458 1.00 41.06 170 ARG A CA 1
ATOM 1364 C C . ARG A 1 170 ? 3.126 26.828 -5.175 1.00 41.06 170 ARG A C 1
ATOM 1366 O O . ARG A 1 170 ? 3.924 27.521 -4.538 1.00 41.06 170 ARG A O 1
ATOM 1373 N N . PRO A 1 171 ? 1.991 27.324 -5.721 1.00 35.84 171 PRO A N 1
ATOM 1374 C CA . PRO A 1 171 ? 1.417 28.507 -5.116 1.00 35.84 171 PRO A CA 1
ATOM 1375 C C . PRO A 1 171 ? 1.517 28.190 -3.641 1.00 35.84 171 PRO A C 1
ATOM 1377 O O . PRO A 1 171 ? 1.280 27.018 -3.292 1.00 35.84 171 PRO A O 1
ATOM 1380 N N . ASP A 1 172 ? 2.039 29.118 -2.848 1.00 37.47 172 ASP A N 1
ATOM 1381 C CA . ASP A 1 172 ? 1.878 29.029 -1.413 1.00 37.47 172 ASP A CA 1
ATOM 1382 C C . ASP A 1 172 ? 0.381 28.804 -1.227 1.00 37.47 172 ASP A C 1
ATOM 1384 O O . ASP A 1 172 ? -0.431 29.721 -1.216 1.00 37.47 172 ASP A O 1
ATOM 1388 N N . PHE A 1 173 ? -0.023 27.536 -1.220 1.00 41.97 173 PHE A N 1
ATOM 1389 C CA . PHE A 1 173 ? -1.362 27.080 -0.956 1.00 41.97 173 PHE A CA 1
ATOM 1390 C C . PHE A 1 173 ? -1.363 26.941 0.554 1.00 41.97 173 PHE A C 1
ATOM 1392 O O . PHE A 1 173 ? -1.652 25.896 1.124 1.00 41.97 173 PHE A O 1
ATOM 1399 N N . ASP A 1 174 ? -1.028 28.088 1.135 1.00 35.78 174 ASP A N 1
ATOM 1400 C CA . ASP A 1 174 ? -1.497 28.654 2.367 1.00 35.78 174 ASP A CA 1
ATOM 1401 C C . ASP A 1 174 ? -2.986 29.017 2.242 1.00 35.78 174 ASP A C 1
ATOM 1403 O O . ASP A 1 174 ? -3.529 29.742 3.063 1.00 35.78 174 ASP A O 1
ATOM 1407 N N . ASP A 1 175 ? -3.711 28.418 1.285 1.00 40.62 175 ASP A N 1
ATOM 1408 C CA . ASP A 1 175 ? -5.123 28.102 1.479 1.00 40.62 175 ASP A CA 1
ATOM 1409 C C . ASP A 1 175 ? -5.246 26.921 2.467 1.00 40.62 175 ASP A C 1
ATOM 1411 O O . ASP A 1 175 ? -5.788 25.839 2.202 1.00 40.62 175 ASP A O 1
ATOM 1415 N N . LEU A 1 176 ? -4.649 27.164 3.636 1.00 45.03 176 LEU A N 1
ATOM 1416 C CA . LEU A 1 176 ? -5.016 26.658 4.936 1.00 45.03 176 LEU A CA 1
ATOM 1417 C C . LEU A 1 176 ? -6.436 27.148 5.207 1.00 45.03 176 LEU A C 1
ATOM 1419 O O . LEU A 1 176 ? -6.658 28.014 6.040 1.00 45.03 176 LEU A O 1
ATOM 1423 N N . THR A 1 177 ? -7.419 26.540 4.559 1.00 42.25 177 THR A N 1
ATOM 1424 C CA . THR A 1 177 ? -8.543 26.124 5.384 1.00 42.25 177 THR A CA 1
ATOM 1425 C C . THR A 1 177 ? -8.022 24.905 6.142 1.00 42.25 177 THR A C 1
ATOM 1427 O O . THR A 1 177 ? -7.793 23.853 5.519 1.00 42.25 177 THR A O 1
ATOM 1430 N N . PRO A 1 178 ? -7.713 24.993 7.453 1.00 52.22 178 PRO A N 1
ATOM 1431 C CA . PRO A 1 178 ? -7.392 23.811 8.231 1.00 52.22 178 PRO A CA 1
ATOM 1432 C C . PRO A 1 178 ? -8.549 22.818 8.083 1.00 52.22 178 PRO A C 1
ATOM 1434 O O . PRO A 1 178 ? -9.653 23.180 7.678 1.00 52.22 178 PRO A O 1
ATOM 1437 N N . VAL A 1 179 ? -8.351 21.549 8.442 1.00 51.78 179 VAL A N 1
ATOM 1438 C CA . VAL A 1 179 ? -9.491 20.610 8.530 1.00 51.78 179 VAL A CA 1
ATOM 1439 C C . VAL A 1 179 ? -10.637 21.206 9.375 1.00 51.78 179 VAL A C 1
ATOM 1441 O O . VAL A 1 179 ? -11.791 20.883 9.125 1.00 51.78 179 VAL A O 1
ATOM 1444 N N . ALA A 1 180 ? -10.320 22.127 10.295 1.00 53.81 180 ALA A N 1
ATOM 1445 C CA . ALA A 1 180 ? -11.262 22.905 11.096 1.00 53.81 180 ALA A CA 1
ATOM 1446 C C . ALA A 1 180 ? -12.269 23.763 10.300 1.00 53.81 180 ALA A C 1
ATOM 1448 O O . ALA A 1 180 ? -13.361 23.998 10.804 1.00 53.81 180 ALA A O 1
ATOM 1449 N N . ASP A 1 181 ? -11.938 24.195 9.081 1.00 56.38 181 ASP A N 1
ATOM 1450 C CA . ASP A 1 181 ? -12.799 25.065 8.263 1.00 56.38 181 ASP A CA 1
ATOM 1451 C C . ASP A 1 181 ? -13.727 24.275 7.328 1.00 56.38 181 ASP A C 1
ATOM 1453 O O . ASP A 1 181 ? -14.594 24.842 6.663 1.00 56.38 181 ASP A O 1
ATOM 1457 N N . VAL A 1 182 ? -13.564 22.950 7.264 1.00 63.91 182 VAL A N 1
ATOM 1458 C CA . VAL A 1 182 ? -14.574 22.075 6.670 1.00 63.91 182 VAL A CA 1
ATOM 1459 C C . VAL A 1 182 ? -15.611 21.800 7.752 1.00 63.91 182 VAL A C 1
ATOM 1461 O O . VAL A 1 182 ? -15.219 21.337 8.826 1.00 63.91 182 VAL A O 1
ATOM 1464 N N . PRO A 1 183 ? -16.915 22.031 7.490 1.00 66.69 183 PRO A N 1
ATOM 1465 C CA . PRO A 1 183 ? -17.955 21.732 8.459 1.00 66.69 183 PRO A CA 1
ATOM 1466 C C . PRO A 1 183 ? -17.754 20.319 9.011 1.00 66.69 183 PRO A C 1
ATOM 1468 O O . PRO A 1 183 ? -17.508 19.396 8.210 1.00 66.69 183 PRO A O 1
ATOM 1471 N N . PRO A 1 184 ? -17.792 20.150 10.347 1.00 67.69 184 PRO A N 1
ATOM 1472 C CA . PRO A 1 184 ? -17.645 18.838 10.946 1.00 67.69 184 PRO A CA 1
ATOM 1473 C C . PRO A 1 184 ? -18.700 17.918 10.346 1.00 67.69 184 PRO A C 1
ATOM 1475 O O . PRO A 1 184 ? -19.792 18.357 9.980 1.00 67.69 184 PRO A O 1
ATOM 1478 N N . ASP A 1 185 ? -18.343 16.648 10.205 1.00 72.12 185 ASP A N 1
ATOM 1479 C CA . ASP A 1 185 ? -19.295 15.628 9.793 1.00 72.12 185 ASP A CA 1
ATOM 1480 C C . ASP A 1 185 ? -20.565 15.736 10.665 1.00 72.12 185 ASP A C 1
ATOM 1482 O O . ASP A 1 185 ? -20.450 15.689 11.893 1.00 72.12 185 ASP A O 1
ATOM 1486 N N . PRO A 1 186 ? -21.752 15.954 10.066 1.00 70.38 186 PRO A N 1
ATOM 1487 C CA . PRO A 1 186 ? -22.984 16.170 10.822 1.00 70.38 186 PRO A CA 1
ATOM 1488 C C . PRO A 1 186 ? -23.366 14.948 11.666 1.00 70.38 186 PRO A C 1
ATOM 1490 O O . PRO A 1 186 ? -24.027 15.104 12.690 1.00 70.38 186 PRO A O 1
ATOM 1493 N N . ASP A 1 187 ? -22.891 13.762 11.275 1.00 73.62 187 ASP A N 1
ATOM 1494 C CA . ASP A 1 187 ? -23.084 12.505 11.996 1.00 73.62 187 ASP A CA 1
ATOM 1495 C C . ASP A 1 187 ? -21.870 12.141 12.875 1.00 73.62 187 ASP A C 1
ATOM 1497 O O . ASP A 1 187 ? -21.782 11.024 13.407 1.00 73.62 187 ASP A O 1
ATOM 1501 N N . ALA A 1 188 ? -20.907 13.058 13.036 1.00 72.94 188 ALA A N 1
ATOM 1502 C CA . ALA A 1 188 ? -19.752 12.825 13.887 1.00 72.94 188 ALA A CA 1
ATOM 1503 C C . ALA A 1 188 ? -20.200 12.637 15.342 1.00 72.94 188 ALA A C 1
ATOM 1505 O O . ALA A 1 188 ? -21.011 13.416 15.856 1.00 72.94 188 ALA A O 1
ATOM 1506 N N . PRO A 1 189 ? -19.640 11.645 16.062 1.00 74.94 189 PRO A N 1
ATOM 1507 C CA . PRO A 1 189 ? -19.855 11.575 17.496 1.00 74.94 189 PRO A CA 1
ATOM 1508 C C . PRO A 1 189 ? -19.364 12.868 18.163 1.00 74.94 189 PRO A C 1
ATOM 1510 O O . PRO A 1 189 ? -18.323 13.401 17.762 1.00 74.94 189 PRO A O 1
ATOM 1513 N N . PRO A 1 190 ? -20.045 13.346 19.221 1.00 77.81 190 PRO A N 1
ATOM 1514 C CA . PRO A 1 190 ? -19.523 14.451 20.006 1.00 77.81 190 PRO A CA 1
ATOM 1515 C C . PRO A 1 190 ? -18.143 14.082 20.573 1.00 77.81 190 PRO A C 1
ATOM 1517 O O . PRO A 1 190 ? -17.886 12.903 20.861 1.00 77.81 190 PRO A O 1
ATOM 1520 N N . PRO A 1 191 ? -17.251 15.070 20.769 1.00 80.94 191 PRO A N 1
ATOM 1521 C CA . PRO A 1 191 ? -15.956 14.818 21.380 1.00 80.94 191 PRO A CA 1
ATOM 1522 C C . PRO A 1 191 ? -16.132 14.145 22.753 1.00 80.94 191 PRO A C 1
ATOM 1524 O O . PRO A 1 191 ? -17.107 14.417 23.464 1.00 80.94 191 PRO A O 1
ATOM 1527 N N . PRO A 1 192 ? -15.210 13.251 23.151 1.00 83.94 192 PRO A N 1
ATOM 1528 C CA . PRO A 1 192 ? -15.319 12.551 24.422 1.00 83.94 192 PRO A CA 1
ATOM 1529 C C . PRO A 1 192 ? -15.301 13.553 25.582 1.00 83.94 192 PRO A C 1
ATOM 1531 O O . PRO A 1 192 ? -14.474 14.464 25.617 1.00 83.94 192 PRO A O 1
ATOM 1534 N N . SER A 1 193 ? -16.191 13.363 26.558 1.00 88.00 193 SER A N 1
ATOM 1535 C CA . SER A 1 193 ? -16.214 14.208 27.754 1.00 88.00 193 SER A CA 1
ATOM 1536 C C . SER A 1 193 ? -14.893 14.097 28.537 1.00 88.00 193 SER A C 1
ATOM 1538 O O . SER A 1 193 ? -14.271 13.027 28.531 1.00 88.00 193 SER A O 1
ATOM 1540 N N . PRO A 1 194 ? -14.474 15.139 29.284 1.00 89.19 194 PRO A N 1
ATOM 1541 C CA . PRO A 1 194 ? -13.266 15.080 30.115 1.00 89.19 194 PRO A CA 1
ATOM 1542 C C . PRO A 1 194 ? -13.261 13.894 31.090 1.00 89.19 194 PRO A C 1
ATOM 1544 O O . PRO A 1 194 ? -12.233 13.256 31.301 1.00 89.19 194 PRO A O 1
ATOM 1547 N N . SER A 1 195 ? -14.436 13.541 31.623 1.00 89.88 195 SER A N 1
ATOM 1548 C CA . SER A 1 195 ? -14.617 12.359 32.471 1.00 89.88 195 SER A CA 1
ATOM 1549 C C . SER A 1 195 ? -14.301 11.059 31.723 1.00 89.88 195 SER A C 1
ATOM 1551 O O . SER A 1 195 ? -13.555 10.223 32.231 1.00 89.88 195 SER A O 1
ATOM 1553 N N . ARG A 1 196 ? -14.789 10.900 30.484 1.00 88.75 196 ARG A N 1
ATOM 1554 C CA . ARG A 1 196 ? -14.501 9.718 29.658 1.00 88.75 196 ARG A CA 1
ATOM 1555 C C . ARG A 1 196 ? -13.011 9.598 29.331 1.00 88.75 196 ARG A C 1
ATOM 1557 O O . ARG A 1 196 ? -12.475 8.493 29.365 1.00 88.75 196 ARG A O 1
ATOM 1564 N N . ILE A 1 197 ? -12.345 10.720 29.049 1.00 90.38 197 ILE A N 1
ATOM 1565 C CA . ILE A 1 197 ? -10.891 10.759 28.831 1.00 90.38 197 ILE A CA 1
ATOM 1566 C C . ILE A 1 197 ? -10.156 10.290 30.093 1.00 90.38 197 ILE A C 1
ATOM 1568 O O . ILE A 1 197 ? -9.370 9.347 30.022 1.00 90.38 197 ILE A O 1
ATOM 1572 N N . ALA A 1 198 ? -10.485 10.855 31.257 1.00 91.00 198 ALA A N 1
ATOM 1573 C CA . ALA A 1 198 ? -9.855 10.491 32.525 1.00 91.00 198 ALA A CA 1
ATOM 1574 C C . ALA A 1 198 ? -10.041 9.003 32.884 1.00 91.00 198 ALA A C 1
ATOM 1576 O O . ALA A 1 198 ? -9.108 8.359 33.372 1.00 91.00 198 ALA A O 1
ATOM 1577 N N . VAL A 1 199 ? -11.223 8.436 32.611 1.00 93.19 199 VAL A N 1
ATOM 1578 C CA . VAL A 1 199 ? -11.496 7.002 32.803 1.00 93.19 199 VAL A CA 1
ATOM 1579 C C . VAL A 1 199 ? -10.628 6.144 31.879 1.00 93.19 199 VAL A C 1
ATOM 1581 O O . VAL A 1 199 ? -10.053 5.154 32.337 1.00 93.19 199 VAL A O 1
ATOM 1584 N N . ALA A 1 200 ? -10.500 6.509 30.600 1.00 93.44 200 ALA A N 1
ATOM 1585 C CA . ALA A 1 200 ? -9.641 5.788 29.662 1.00 93.44 200 ALA A CA 1
ATOM 1586 C C . ALA A 1 200 ? -8.168 5.831 30.100 1.00 93.44 200 ALA A C 1
ATOM 1588 O O . ALA A 1 200 ? -7.513 4.790 30.129 1.00 93.44 200 ALA A O 1
ATOM 1589 N N . ASP A 1 201 ? -7.673 6.992 30.533 1.00 92.38 201 ASP A N 1
ATOM 1590 C CA . ASP A 1 201 ? -6.301 7.147 31.030 1.00 92.38 201 ASP A CA 1
ATOM 1591 C C . ASP A 1 201 ? -6.038 6.313 32.291 1.00 92.38 201 ASP A C 1
ATOM 1593 O O . ASP A 1 201 ? -4.983 5.686 32.429 1.00 92.38 201 ASP A O 1
ATOM 1597 N N . ALA A 1 202 ? -6.999 6.269 33.218 1.00 94.12 202 ALA A N 1
ATOM 1598 C CA . ALA A 1 202 ? -6.906 5.438 34.415 1.00 94.12 202 ALA A CA 1
ATOM 1599 C C . ALA A 1 202 ? -6.860 3.942 34.068 1.00 94.12 202 ALA A C 1
ATOM 1601 O O . ALA A 1 202 ? -5.998 3.224 34.582 1.00 94.12 202 ALA A O 1
ATOM 1602 N N . LYS A 1 203 ? -7.725 3.485 33.149 1.00 96.00 203 LYS A N 1
ATOM 1603 C CA . LYS A 1 203 ? -7.706 2.106 32.634 1.00 96.00 203 LYS A CA 1
ATOM 1604 C C . LYS A 1 203 ? -6.370 1.776 31.973 1.00 96.00 203 LYS A C 1
ATOM 1606 O O . LYS A 1 203 ? -5.790 0.739 32.270 1.00 96.00 203 LYS A O 1
ATOM 1611 N N . VAL A 1 204 ? -5.840 2.665 31.131 1.00 95.56 204 VAL A N 1
ATOM 1612 C CA . VAL A 1 204 ? -4.546 2.471 30.455 1.00 95.56 204 VAL A CA 1
ATOM 1613 C C . VAL A 1 204 ? -3.407 2.323 31.457 1.00 95.56 204 VAL A C 1
ATOM 1615 O O . VAL A 1 204 ? -2.600 1.410 31.299 1.00 95.56 204 VAL A O 1
ATOM 1618 N N . ARG A 1 205 ? -3.343 3.151 32.509 1.00 95.31 205 ARG A N 1
ATOM 1619 C CA . ARG A 1 205 ? -2.338 2.984 33.576 1.00 95.31 205 ARG A CA 1
ATOM 1620 C C . ARG A 1 205 ? -2.468 1.629 34.276 1.00 95.31 205 ARG A C 1
ATOM 1622 O O . ARG A 1 205 ? -1.476 0.911 34.391 1.00 95.31 205 ARG A O 1
ATOM 1629 N N . ALA A 1 206 ? -3.681 1.257 34.688 1.00 96.06 206 ALA A N 1
ATOM 1630 C CA . ALA A 1 206 ? -3.933 -0.007 35.381 1.00 96.06 206 ALA A CA 1
ATOM 1631 C C . ALA A 1 206 ? -3.597 -1.228 34.507 1.00 96.06 206 ALA A C 1
ATOM 1633 O O . ALA A 1 206 ? -2.903 -2.145 34.946 1.00 96.06 206 ALA A O 1
ATOM 1634 N N . PHE A 1 207 ? -4.035 -1.226 33.248 1.00 97.00 207 PHE A N 1
ATOM 1635 C CA . PHE A 1 207 ? -3.800 -2.323 32.313 1.00 97.00 207 PHE A CA 1
ATOM 1636 C C . PHE A 1 207 ? -2.360 -2.387 31.826 1.00 97.00 207 PHE A C 1
ATOM 1638 O O . PHE A 1 207 ? -1.841 -3.486 31.660 1.00 97.00 207 PHE A O 1
ATOM 1645 N N . SER A 1 208 ? -1.675 -1.254 31.660 1.00 93.94 208 SER A N 1
ATOM 1646 C CA . SER A 1 208 ? -0.246 -1.263 31.322 1.00 93.94 208 SER A CA 1
ATOM 1647 C C . SER A 1 208 ? 0.571 -1.931 32.428 1.00 93.94 208 SER A C 1
ATOM 1649 O O . SER A 1 208 ? 1.438 -2.746 32.130 1.00 93.94 208 SER A O 1
ATOM 1651 N N . HIS A 1 209 ? 0.246 -1.659 33.696 1.00 94.19 209 HIS A N 1
ATOM 1652 C CA . HIS A 1 209 ? 0.867 -2.333 34.838 1.00 94.19 209 HIS A CA 1
ATOM 1653 C C . HIS A 1 209 ? 0.511 -3.830 34.892 1.00 94.19 209 HIS A C 1
ATOM 1655 O O . HIS A 1 209 ? 1.390 -4.678 35.022 1.00 94.19 209 HIS A O 1
ATOM 1661 N N . LYS A 1 210 ? -0.778 -4.170 34.758 1.00 96.75 210 LYS A N 1
ATOM 1662 C CA . LYS A 1 210 ? -1.283 -5.547 34.900 1.00 96.75 210 LYS A CA 1
ATOM 1663 C C . LYS A 1 210 ? -0.897 -6.468 33.736 1.00 96.75 210 LYS A C 1
ATOM 1665 O O . LYS A 1 210 ? -0.607 -7.636 33.962 1.00 96.75 210 LYS A O 1
ATOM 1670 N N . TYR A 1 211 ? -0.890 -5.958 32.506 1.00 96.00 211 TYR A N 1
ATOM 1671 C CA . TYR A 1 211 ? -0.829 -6.762 31.280 1.00 96.00 211 TYR A CA 1
ATOM 1672 C C . TYR A 1 211 ? 0.304 -6.386 30.322 1.00 96.00 211 TYR A C 1
ATOM 1674 O O . TYR A 1 211 ? 0.563 -7.132 29.381 1.00 96.00 211 TYR A O 1
ATOM 1682 N N . GLY A 1 212 ? 0.999 -5.265 30.535 1.00 88.56 212 GLY A N 1
ATOM 1683 C CA . GLY A 1 212 ? 1.995 -4.750 29.584 1.00 88.56 212 GLY A CA 1
ATOM 1684 C C . GLY A 1 212 ? 3.206 -5.662 29.344 1.00 88.56 212 GLY A C 1
ATOM 1685 O O . GLY A 1 212 ? 3.913 -5.472 28.359 1.00 88.56 212 GLY A O 1
ATOM 1686 N N . HIS A 1 213 ? 3.431 -6.648 30.215 1.00 89.44 213 HIS A N 1
ATOM 1687 C CA . HIS A 1 213 ? 4.508 -7.638 30.114 1.00 89.44 213 HIS A CA 1
ATOM 1688 C C . HIS A 1 213 ? 4.083 -8.946 29.420 1.00 89.44 213 HIS A C 1
ATOM 1690 O O . HIS A 1 213 ? 4.917 -9.824 29.205 1.00 89.44 213 HIS A O 1
ATOM 1696 N N . LEU A 1 214 ? 2.793 -9.120 29.110 1.00 94.00 214 LEU A N 1
ATOM 1697 C CA . LEU A 1 214 ? 2.288 -10.343 28.491 1.00 94.00 214 LEU A CA 1
ATOM 1698 C C . LEU A 1 214 ? 2.675 -10.442 27.011 1.00 94.00 214 LEU A C 1
ATOM 1700 O O . LEU A 1 214 ? 2.880 -9.438 26.328 1.00 94.00 214 LEU A O 1
ATOM 1704 N N . SER A 1 215 ? 2.711 -11.675 26.494 1.00 94.62 215 SER A N 1
ATOM 1705 C CA . SER A 1 215 ? 2.809 -11.912 25.051 1.00 94.62 215 SER A CA 1
ATOM 1706 C C . SER A 1 215 ? 1.573 -11.382 24.317 1.00 94.62 215 SER A C 1
ATOM 1708 O O . SER A 1 215 ? 0.500 -11.242 24.909 1.00 94.62 215 SER A O 1
ATOM 1710 N N . ALA A 1 216 ? 1.705 -11.134 23.010 1.00 95.50 216 ALA A N 1
ATOM 1711 C CA . ALA A 1 216 ? 0.627 -10.593 22.179 1.00 95.50 216 ALA A CA 1
ATOM 1712 C C . ALA A 1 216 ? -0.673 -11.409 22.298 1.00 95.50 216 ALA A C 1
ATOM 1714 O O . ALA A 1 216 ? -1.734 -10.833 22.518 1.00 95.50 216 ALA A O 1
ATOM 1715 N N . GLN A 1 217 ? -0.583 -12.740 22.232 1.00 95.19 217 GLN A N 1
ATOM 1716 C CA . GLN A 1 217 ? -1.725 -13.649 22.345 1.00 95.19 217 GLN A CA 1
ATOM 1717 C C . GLN A 1 217 ? -2.384 -13.585 23.727 1.00 95.19 217 GLN A C 1
ATOM 1719 O O . GLN A 1 217 ? -3.602 -13.471 23.817 1.00 95.19 217 GLN A O 1
ATOM 1724 N N . LYS A 1 218 ? -1.595 -13.600 24.812 1.00 96.94 218 LYS A N 1
ATOM 1725 C CA . LYS A 1 218 ? -2.139 -13.529 26.180 1.00 96.94 218 LYS A CA 1
ATOM 1726 C C . LYS A 1 218 ? -2.776 -12.171 26.471 1.00 96.94 218 LYS A C 1
ATOM 1728 O O . LYS A 1 218 ? -3.809 -12.111 27.130 1.00 96.94 218 LYS A O 1
ATOM 1733 N N . LEU A 1 219 ? -2.179 -11.091 25.966 1.00 97.81 219 LEU A N 1
ATOM 1734 C CA . LEU A 1 219 ? -2.766 -9.758 26.046 1.00 97.81 219 LEU A CA 1
ATOM 1735 C C . LEU A 1 219 ? -4.090 -9.699 25.279 1.00 97.81 219 LEU A C 1
ATOM 1737 O O . LEU A 1 219 ? -5.072 -9.200 25.819 1.00 97.81 219 LEU A O 1
ATOM 1741 N N . LEU A 1 220 ? -4.128 -10.210 24.045 1.00 98.25 220 LEU A N 1
ATOM 1742 C CA . LEU A 1 220 ? -5.350 -10.257 23.244 1.00 98.25 220 LEU A CA 1
ATOM 1743 C C . LEU A 1 220 ? -6.464 -11.013 23.969 1.00 98.25 220 LEU A C 1
ATOM 1745 O O . LEU A 1 220 ? -7.543 -10.451 24.121 1.00 98.25 220 LEU A O 1
ATOM 1749 N N . ALA A 1 221 ? -6.188 -12.216 24.478 1.00 98.25 221 ALA A N 1
ATOM 1750 C CA . ALA A 1 221 ? -7.164 -13.014 25.220 1.00 98.25 221 ALA A CA 1
ATOM 1751 C C . ALA A 1 221 ? -7.697 -12.256 26.448 1.00 98.25 221 ALA A C 1
ATOM 1753 O O . ALA A 1 221 ? -8.903 -12.076 26.590 1.00 98.25 221 ALA A O 1
ATOM 1754 N N . ALA A 1 222 ? -6.813 -11.676 27.271 1.00 98.00 222 ALA A N 1
ATOM 1755 C CA . ALA A 1 222 ? -7.224 -10.891 28.438 1.00 98.00 222 ALA A CA 1
ATOM 1756 C C . ALA A 1 222 ? -8.121 -9.690 28.073 1.00 98.00 222 ALA A C 1
ATOM 1758 O O . ALA A 1 222 ? -9.098 -9.402 28.766 1.00 98.00 222 ALA A O 1
ATOM 1759 N N . MET A 1 223 ? -7.806 -8.980 26.986 1.00 98.25 223 MET A N 1
ATOM 1760 C CA . MET A 1 223 ? -8.598 -7.826 26.548 1.00 98.25 223 MET A CA 1
ATOM 1761 C C . MET A 1 223 ? -9.942 -8.240 25.940 1.00 98.25 223 MET A C 1
ATOM 1763 O O . MET A 1 223 ? -10.946 -7.585 26.211 1.00 98.25 223 MET A O 1
ATOM 1767 N N . ILE A 1 224 ? -9.959 -9.305 25.134 1.00 98.31 224 ILE A N 1
ATOM 1768 C CA . ILE A 1 224 ? -11.140 -9.782 24.403 1.00 98.31 224 ILE A CA 1
ATOM 1769 C C . ILE A 1 224 ? -12.114 -10.502 25.337 1.00 98.31 224 ILE A C 1
ATOM 1771 O O . ILE A 1 224 ? -13.302 -10.204 25.327 1.00 98.31 224 ILE A O 1
ATOM 1775 N N . GLU A 1 225 ? -11.626 -11.417 26.170 1.00 97.88 225 GLU A N 1
ATOM 1776 C CA . GLU A 1 225 ? -12.479 -12.315 26.953 1.00 97.88 225 GLU A CA 1
ATOM 1777 C C . GLU A 1 225 ? -12.847 -11.729 28.319 1.00 97.88 225 GLU A C 1
ATOM 1779 O O . GLU A 1 225 ? -13.926 -12.009 28.834 1.00 97.88 225 GLU A O 1
ATOM 1784 N N . THR A 1 226 ? -11.969 -10.910 28.916 1.00 96.88 226 THR A N 1
ATOM 1785 C CA . THR A 1 226 ? -12.143 -10.423 30.297 1.00 96.88 226 THR A CA 1
ATOM 1786 C C . THR A 1 226 ? -12.481 -8.936 30.362 1.00 96.88 226 THR A C 1
ATOM 1788 O O . THR A 1 226 ? -13.576 -8.564 30.774 1.00 96.88 226 THR A O 1
ATOM 1791 N N . GLU A 1 227 ? -11.554 -8.060 29.972 1.00 97.31 227 GLU A N 1
ATOM 1792 C CA . GLU A 1 227 ? -11.657 -6.631 30.311 1.00 97.31 227 GLU A CA 1
ATOM 1793 C C . GLU A 1 227 ? -12.686 -5.886 29.438 1.00 97.31 227 GLU A C 1
ATOM 1795 O O . GLU A 1 227 ? -13.401 -4.996 29.915 1.00 97.31 227 GLU A O 1
ATOM 1800 N N . PHE A 1 228 ? -12.804 -6.271 28.162 1.00 97.38 228 PHE A N 1
ATOM 1801 C CA . PHE A 1 228 ? -13.668 -5.611 27.181 1.00 97.38 228 PHE A CA 1
ATOM 1802 C C . PHE A 1 228 ? -14.561 -6.573 26.394 1.00 97.38 228 PHE A C 1
ATOM 1804 O O . PHE A 1 228 ? -14.928 -6.266 25.260 1.00 97.38 228 PHE A O 1
ATOM 1811 N N . SER A 1 229 ? -14.956 -7.700 26.991 1.00 96.62 229 S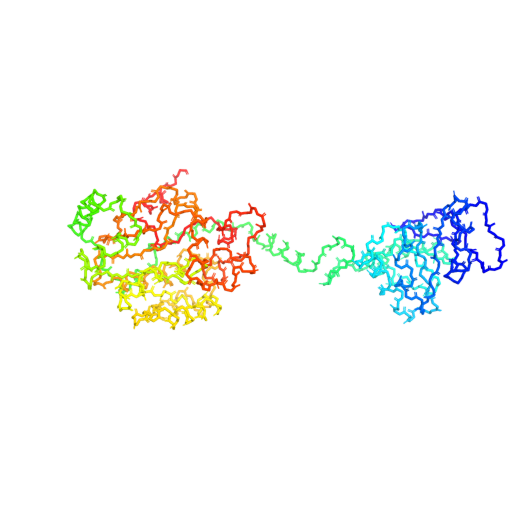ER A N 1
ATOM 1812 C CA . SER A 1 229 ? -15.893 -8.640 26.361 1.00 96.62 229 SER A CA 1
ATOM 1813 C C . SER A 1 229 ? -17.136 -7.921 25.820 1.00 96.62 229 SER A C 1
ATOM 1815 O O . SER A 1 229 ? -17.749 -7.100 26.512 1.00 96.62 229 SER A O 1
ATOM 1817 N N . GLY A 1 230 ? -17.426 -8.140 24.532 1.00 95.38 230 GLY A N 1
ATOM 1818 C CA . GLY A 1 230 ? -18.504 -7.484 23.778 1.00 95.38 230 GLY A CA 1
ATOM 1819 C C . GLY A 1 230 ? -18.335 -5.977 23.508 1.00 95.38 230 GLY A C 1
ATOM 1820 O O . GLY A 1 230 ? -19.191 -5.384 22.861 1.00 95.38 230 GLY A O 1
ATOM 1821 N N . ARG A 1 231 ? -17.258 -5.338 23.985 1.00 97.00 231 ARG A N 1
ATOM 1822 C CA . ARG A 1 231 ? -17.016 -3.877 23.923 1.00 97.00 231 ARG A CA 1
ATOM 1823 C C . ARG A 1 231 ? -15.680 -3.504 23.269 1.00 97.00 231 ARG A C 1
ATOM 1825 O O . ARG A 1 231 ? -15.235 -2.357 23.382 1.00 97.00 231 ARG A O 1
ATOM 1832 N N . ILE A 1 232 ? -15.050 -4.449 22.574 1.00 98.38 232 ILE A N 1
ATOM 1833 C CA . ILE A 1 232 ? -13.793 -4.275 21.839 1.00 98.38 232 ILE A CA 1
ATOM 1834 C C . ILE A 1 232 ? -13.935 -4.718 20.386 1.00 98.38 232 ILE A C 1
ATOM 1836 O O . ILE A 1 232 ? -14.647 -5.671 20.085 1.00 98.38 232 ILE A O 1
ATOM 1840 N N . ALA A 1 233 ? -13.242 -4.017 19.492 1.00 98.25 233 ALA A N 1
ATOM 1841 C CA . ALA A 1 233 ? -13.166 -4.361 18.077 1.00 98.25 233 ALA A CA 1
ATOM 1842 C C . ALA A 1 233 ? -11.718 -4.367 17.577 1.00 98.25 233 ALA A C 1
ATOM 1844 O O . ALA A 1 233 ? -10.865 -3.626 18.071 1.00 98.25 233 ALA A O 1
ATOM 1845 N N . LEU A 1 234 ? -11.440 -5.160 16.546 1.00 98.50 234 LEU A N 1
ATOM 1846 C CA . LEU A 1 234 ? -10.194 -5.096 15.790 1.00 98.50 234 LEU A CA 1
ATOM 1847 C C . LEU A 1 234 ? -10.359 -4.155 14.595 1.00 98.50 234 LEU A C 1
ATOM 1849 O O . LEU A 1 234 ? -11.225 -4.368 13.757 1.00 98.50 234 LEU A O 1
ATOM 1853 N N . VAL A 1 235 ? -9.480 -3.162 14.453 1.00 97.94 235 VAL A N 1
ATOM 1854 C CA . VAL A 1 235 ? -9.404 -2.339 13.237 1.00 97.94 235 VAL A CA 1
ATOM 1855 C C . VAL A 1 235 ? -8.301 -2.885 12.335 1.00 97.94 235 VAL A C 1
ATOM 1857 O O . VAL A 1 235 ? -7.121 -2.861 12.698 1.00 97.94 235 VAL A O 1
ATOM 1860 N N . SER A 1 236 ? -8.668 -3.349 11.139 1.00 97.12 236 SER A N 1
ATOM 1861 C CA . SER A 1 236 ? -7.729 -3.940 10.180 1.00 97.12 236 SER A CA 1
ATOM 1862 C C . SER A 1 236 ? -7.836 -3.285 8.808 1.00 97.12 236 SER A C 1
ATOM 1864 O O . SER A 1 236 ? -8.921 -3.104 8.264 1.00 97.12 236 SER A O 1
ATOM 1866 N N . SER A 1 237 ? -6.686 -2.962 8.213 1.00 94.00 237 SER A N 1
ATOM 1867 C CA . SER A 1 237 ? -6.608 -2.509 6.820 1.00 94.00 237 SER A CA 1
ATOM 1868 C C . SER A 1 237 ? -6.440 -3.655 5.822 1.00 94.00 237 SER A C 1
ATOM 1870 O O . SER A 1 237 ? -6.368 -3.383 4.628 1.00 94.00 237 SER A O 1
ATOM 1872 N N . PHE A 1 238 ? -6.292 -4.900 6.298 1.00 96.62 238 PHE A N 1
ATOM 1873 C CA . PHE A 1 238 ? -5.925 -6.058 5.471 1.00 96.62 238 PHE A CA 1
ATOM 1874 C C . PHE A 1 238 ? -4.665 -5.805 4.615 1.00 96.62 238 PHE A C 1
ATOM 1876 O O . PHE A 1 238 ? -4.559 -6.254 3.480 1.00 96.62 238 PHE A O 1
ATOM 1883 N N . GLY A 1 239 ? -3.704 -5.048 5.160 1.00 92.69 239 GLY A N 1
ATOM 1884 C CA . GLY A 1 239 ? -2.409 -4.795 4.519 1.00 92.69 239 GLY A CA 1
ATOM 1885 C C . GLY A 1 239 ? -1.471 -6.008 4.549 1.00 92.69 239 GLY A C 1
ATOM 1886 O O . GLY A 1 239 ? -1.835 -7.071 5.051 1.00 92.69 239 GLY A O 1
ATOM 1887 N N . THR A 1 240 ? -0.241 -5.815 4.064 1.00 90.75 240 THR A N 1
ATOM 1888 C CA . THR A 1 240 ? 0.817 -6.845 3.948 1.00 90.75 240 THR A CA 1
ATOM 1889 C C . THR A 1 240 ? 0.954 -7.726 5.185 1.00 90.75 240 THR A C 1
ATOM 1891 O O . THR A 1 240 ? 0.963 -8.947 5.098 1.00 90.75 240 THR A O 1
ATOM 1894 N N . GLU A 1 241 ? 0.944 -7.107 6.360 1.00 92.88 241 GLU A N 1
ATOM 1895 C CA . GLU A 1 241 ? 1.198 -7.785 7.628 1.00 92.88 241 GLU A CA 1
ATOM 1896 C C . GLU A 1 241 ? -0.067 -8.081 8.458 1.00 92.88 241 GLU A C 1
ATOM 1898 O O . GLU A 1 241 ? 0.035 -8.500 9.612 1.00 92.88 241 GLU A O 1
ATOM 1903 N N . ALA A 1 242 ? -1.267 -7.821 7.925 1.00 94.56 242 ALA A N 1
ATOM 1904 C CA . ALA A 1 242 ? -2.510 -7.888 8.700 1.00 94.56 242 ALA A CA 1
ATOM 1905 C C . ALA A 1 242 ? -2.930 -9.320 9.075 1.00 94.56 242 ALA A C 1
ATOM 1907 O O . ALA A 1 242 ? -3.597 -9.503 10.094 1.00 94.56 242 ALA A O 1
ATOM 1908 N N . ALA A 1 243 ? -2.530 -10.320 8.280 1.00 97.38 243 ALA A N 1
ATOM 1909 C CA . ALA A 1 243 ? -2.922 -11.716 8.478 1.00 97.38 243 ALA A CA 1
ATOM 1910 C C . ALA A 1 243 ? -2.532 -12.254 9.860 1.00 97.38 243 ALA A C 1
ATOM 1912 O O . ALA A 1 243 ? -3.308 -12.992 10.451 1.00 97.38 243 ALA A O 1
ATOM 1913 N N . VAL A 1 244 ? -1.381 -11.838 10.400 1.00 97.81 244 VAL A N 1
ATOM 1914 C CA . VAL A 1 244 ? -0.893 -12.283 11.717 1.00 97.81 244 VAL A CA 1
ATOM 1915 C C . VAL A 1 244 ? -1.876 -11.933 12.826 1.00 97.81 244 VAL A C 1
ATOM 1917 O O . VAL A 1 244 ? -2.304 -12.802 13.577 1.00 97.81 244 VAL A O 1
ATOM 1920 N N . LEU A 1 245 ? -2.267 -10.660 12.917 1.00 97.94 245 LEU A N 1
ATOM 1921 C CA . LEU A 1 245 ? -3.165 -10.210 13.979 1.00 97.94 245 LEU A CA 1
ATOM 1922 C C . LEU A 1 245 ? -4.582 -10.762 13.793 1.00 97.94 245 LEU A C 1
ATOM 1924 O O . LEU A 1 245 ? -5.235 -11.101 14.774 1.00 97.94 245 LEU A O 1
ATOM 1928 N N . LEU A 1 246 ? -5.042 -10.871 12.543 1.00 98.62 246 LEU A N 1
ATOM 1929 C CA . LEU A 1 246 ? -6.332 -11.483 12.223 1.00 98.62 246 LEU A CA 1
ATOM 1930 C C . LEU A 1 246 ? -6.365 -12.959 12.636 1.00 98.62 246 LEU A C 1
ATOM 1932 O O . LEU A 1 246 ? -7.352 -13.388 13.219 1.00 98.62 246 LEU A O 1
ATOM 1936 N N . HIS A 1 247 ? -5.283 -13.701 12.385 1.00 98.69 247 HIS A N 1
ATOM 1937 C CA . HIS A 1 247 ? -5.150 -15.095 12.797 1.00 98.69 247 HIS A CA 1
ATOM 1938 C C . HIS A 1 247 ? -5.136 -15.232 14.324 1.00 98.69 247 HIS A C 1
ATOM 1940 O O . HIS A 1 247 ? -5.899 -16.009 14.879 1.00 98.69 247 HIS A O 1
ATOM 1946 N N . MET A 1 248 ? -4.343 -14.422 15.037 1.00 98.44 248 MET A N 1
ATOM 1947 C CA . MET A 1 248 ? -4.348 -14.447 16.509 1.00 98.44 248 MET A CA 1
ATOM 1948 C C . MET A 1 248 ? -5.739 -14.190 17.095 1.00 98.44 248 MET A C 1
ATOM 1950 O O . MET A 1 248 ? -6.117 -14.823 18.073 1.00 98.44 248 MET A O 1
ATOM 1954 N N . VAL A 1 249 ? -6.498 -13.261 16.507 1.00 98.25 249 VAL A N 1
ATOM 1955 C CA . VAL A 1 249 ? -7.873 -12.980 16.931 1.00 98.25 249 VAL A CA 1
ATOM 1956 C C . VAL A 1 249 ? -8.819 -14.128 16.580 1.00 98.25 249 VAL A C 1
ATOM 1958 O O . VAL A 1 249 ? -9.644 -14.477 17.418 1.00 98.25 249 VAL A O 1
ATOM 1961 N N . SER A 1 250 ? -8.693 -14.755 15.404 1.00 98.38 250 SER A N 1
ATOM 1962 C CA . SER A 1 250 ? -9.555 -15.882 15.016 1.00 98.38 250 SER A CA 1
ATOM 1963 C C . SER A 1 250 ? -9.369 -17.128 15.881 1.00 98.38 250 SER A C 1
ATOM 1965 O O . SER A 1 250 ? -10.277 -17.955 15.947 1.00 98.38 250 SER A O 1
ATOM 1967 N N . GLU A 1 251 ? -8.215 -17.266 16.531 1.00 98.38 251 GLU A N 1
ATOM 1968 C CA . GLU A 1 251 ? -7.952 -18.341 17.494 1.00 98.38 251 GLU A CA 1
ATOM 1969 C C . GLU A 1 251 ? -8.577 -18.076 18.874 1.00 98.38 251 GLU A C 1
ATOM 1971 O O . GLU A 1 251 ? -8.730 -19.005 19.659 1.00 98.38 251 GLU A O 1
ATOM 1976 N N . ILE A 1 252 ? -8.951 -16.825 19.168 1.00 98.19 252 ILE A N 1
ATOM 1977 C CA . ILE A 1 252 ? -9.577 -16.419 20.436 1.00 98.19 252 ILE A CA 1
ATOM 1978 C C . ILE A 1 252 ? -11.094 -16.316 20.258 1.00 98.19 252 ILE A C 1
ATOM 1980 O O . ILE A 1 252 ? -11.858 -17.012 20.916 1.00 98.19 252 ILE A O 1
ATOM 1984 N N . ASP A 1 253 ? -11.537 -15.454 19.341 1.00 98.12 253 ASP A N 1
ATOM 1985 C CA . ASP A 1 253 ? -12.950 -15.220 19.060 1.00 98.12 253 ASP A CA 1
ATOM 1986 C C . ASP A 1 253 ? -13.149 -14.860 17.583 1.00 98.12 253 ASP A C 1
ATOM 1988 O O . ASP A 1 253 ? -12.882 -13.743 17.131 1.00 98.12 253 ASP A O 1
ATOM 1992 N N . ARG A 1 254 ? -13.679 -15.818 16.817 1.00 98.19 254 ARG A N 1
ATOM 1993 C CA . ARG A 1 254 ? -14.009 -15.640 15.393 1.00 98.19 254 ARG A CA 1
ATOM 1994 C C . ARG A 1 254 ? -15.158 -14.663 15.156 1.00 98.19 254 ARG A C 1
ATOM 1996 O O . ARG A 1 254 ? -15.321 -14.189 14.030 1.00 98.19 254 ARG A O 1
ATOM 2003 N N . ASN A 1 255 ? -15.955 -14.373 16.181 1.00 98.25 255 ASN A N 1
ATOM 2004 C CA . ASN A 1 255 ? -17.075 -13.444 16.126 1.00 98.25 255 ASN A CA 1
ATOM 2005 C C . ASN A 1 255 ? -16.709 -12.034 16.623 1.00 98.25 255 ASN A C 1
ATOM 2007 O O . ASN A 1 255 ? -17.561 -11.137 16.584 1.00 98.25 255 ASN A O 1
ATOM 2011 N N . LEU A 1 256 ? -15.452 -11.805 17.032 1.00 98.50 256 LEU A N 1
ATOM 2012 C CA . LEU A 1 256 ? -14.972 -10.473 17.381 1.00 98.50 256 LEU A CA 1
ATOM 2013 C C . LEU A 1 256 ? -15.195 -9.516 16.193 1.00 98.50 256 LEU A C 1
ATOM 2015 O O . LEU A 1 256 ? -14.786 -9.836 15.072 1.00 98.50 256 LEU A O 1
ATOM 2019 N N . PRO A 1 257 ? -15.792 -8.328 16.403 1.00 98.50 257 PRO A N 1
ATOM 2020 C CA . PRO A 1 257 ? -15.947 -7.339 15.345 1.00 98.50 257 PRO A CA 1
ATOM 2021 C C . PRO A 1 257 ? -14.603 -6.952 14.713 1.00 98.50 257 PRO A C 1
ATOM 2023 O O . PRO A 1 257 ? -13.724 -6.394 15.377 1.00 98.50 257 PRO A O 1
ATOM 2026 N N . VAL A 1 258 ? -14.454 -7.206 13.411 1.00 98.69 258 VAL A N 1
ATOM 2027 C CA . VAL A 1 258 ? -13.315 -6.750 12.603 1.00 98.69 258 VAL A CA 1
ATOM 2028 C C . VAL A 1 258 ? -13.775 -5.602 11.713 1.00 98.69 258 VAL A C 1
ATOM 2030 O O . VAL A 1 258 ? -14.434 -5.808 10.695 1.00 98.69 258 VAL A O 1
ATOM 2033 N N . LEU A 1 259 ? -13.412 -4.377 12.082 1.00 98.44 259 LEU A N 1
ATOM 2034 C CA . LEU A 1 259 ? -13.749 -3.166 11.345 1.00 98.44 259 LEU A CA 1
ATOM 2035 C C . LEU A 1 259 ? -12.762 -2.965 10.189 1.00 98.44 259 LEU A C 1
ATOM 2037 O O . LEU A 1 259 ? -11.561 -2.754 10.395 1.00 98.44 259 LEU A O 1
ATOM 2041 N N . PHE A 1 260 ? -13.285 -3.001 8.966 1.00 98.12 260 PHE A N 1
ATOM 2042 C CA . PHE A 1 260 ? -12.554 -2.757 7.729 1.00 98.12 260 PHE A CA 1
ATOM 2043 C C . PHE A 1 260 ? -12.994 -1.438 7.093 1.00 98.12 260 PHE A C 1
ATOM 2045 O O . PHE A 1 260 ? -14.145 -1.297 6.689 1.00 98.12 260 PHE A O 1
ATOM 2052 N N . LEU A 1 261 ? -12.074 -0.483 6.952 1.00 97.19 261 LEU A N 1
ATOM 2053 C CA . LEU A 1 261 ? -12.349 0.795 6.287 1.00 97.19 261 LEU A CA 1
ATOM 2054 C C . LEU A 1 261 ? -12.164 0.681 4.770 1.00 97.19 261 LEU A C 1
ATOM 2056 O O . LEU A 1 261 ? -11.045 0.781 4.260 1.00 97.19 261 LEU A O 1
ATOM 2060 N N 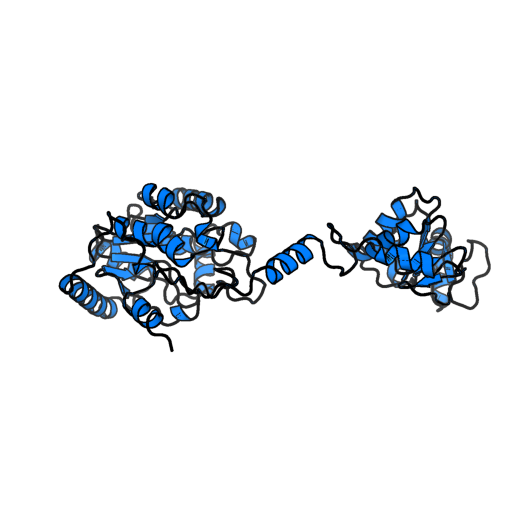. ASP A 1 262 ? -13.270 0.545 4.046 1.00 97.62 262 ASP A N 1
ATOM 2061 C CA . ASP A 1 262 ? -13.307 0.649 2.590 1.00 97.62 262 ASP A CA 1
ATOM 2062 C C . ASP A 1 262 ? -13.359 2.124 2.180 1.00 97.62 262 ASP A C 1
ATOM 2064 O O . ASP A 1 262 ? -14.410 2.762 2.108 1.00 97.62 262 ASP A O 1
ATOM 2068 N N . THR A 1 263 ? -12.184 2.679 1.887 1.00 96.19 263 THR A N 1
ATOM 2069 C CA . THR A 1 263 ? -12.044 4.084 1.494 1.00 96.19 263 THR A CA 1
ATOM 2070 C C . THR A 1 263 ? -12.545 4.374 0.080 1.00 96.19 263 THR A C 1
ATOM 2072 O O . THR A 1 263 ? -12.449 5.525 -0.353 1.00 96.19 263 THR A O 1
ATOM 2075 N N . GLN A 1 264 ? -12.991 3.352 -0.668 1.00 96.62 264 GLN A N 1
ATOM 2076 C CA . GLN A 1 264 ? -13.293 3.389 -2.107 1.00 96.62 264 GLN A CA 1
ATOM 2077 C C . GLN A 1 264 ? -12.095 3.805 -2.983 1.00 96.62 264 GLN A C 1
ATOM 2079 O O . GLN A 1 264 ? -12.245 4.208 -4.136 1.00 96.62 264 GLN A O 1
ATOM 2084 N N . LYS A 1 265 ? -10.884 3.764 -2.418 1.00 96.56 265 LYS A N 1
ATOM 2085 C CA . LYS A 1 265 ? -9.615 4.090 -3.088 1.00 96.56 265 LYS A CA 1
ATOM 2086 C C . LYS A 1 265 ? -8.557 3.022 -2.805 1.00 96.56 265 LYS A C 1
ATOM 2088 O O . LYS A 1 265 ? -7.368 3.308 -2.899 1.00 96.56 265 LYS A O 1
ATOM 2093 N N . LEU A 1 266 ? -8.968 1.835 -2.366 1.00 96.88 266 LEU A N 1
ATOM 2094 C CA . LEU A 1 266 ? -8.081 0.704 -2.098 1.00 96.88 266 LEU A CA 1
ATOM 2095 C C . LEU A 1 266 ? -7.702 -0.006 -3.400 1.00 96.88 266 LEU A C 1
ATOM 2097 O O . LEU A 1 266 ? -8.365 0.155 -4.421 1.00 96.88 266 LEU A O 1
ATOM 2101 N N . PHE A 1 267 ? -6.635 -0.797 -3.350 1.00 97.31 267 PHE A N 1
ATOM 2102 C CA . PHE A 1 267 ? -6.314 -1.731 -4.423 1.00 97.31 267 PHE A CA 1
ATOM 2103 C C . PHE A 1 267 ? -7.369 -2.841 -4.496 1.00 97.31 267 PHE A C 1
ATOM 2105 O O . PHE A 1 267 ? -7.854 -3.309 -3.461 1.00 97.31 267 PHE A O 1
ATOM 2112 N N . GLY A 1 268 ? -7.683 -3.311 -5.706 1.00 97.25 268 GLY A N 1
ATOM 2113 C CA . GLY A 1 268 ? -8.563 -4.472 -5.880 1.00 97.25 268 GLY A CA 1
ATOM 2114 C C . GLY A 1 268 ? -7.969 -5.734 -5.246 1.00 97.25 268 GLY A C 1
ATOM 2115 O O . GLY A 1 268 ? -8.689 -6.564 -4.698 1.00 97.25 268 GLY A O 1
ATOM 2116 N N . GLU A 1 269 ? -6.642 -5.837 -5.247 1.00 97.69 269 GLU A N 1
ATOM 2117 C CA . GLU A 1 269 ? -5.857 -6.873 -4.582 1.00 97.69 269 GLU A CA 1
ATOM 2118 C C . GLU A 1 269 ? -6.120 -6.916 -3.076 1.00 97.69 269 GLU A C 1
ATOM 2120 O O . GLU A 1 269 ? -6.277 -8.001 -2.527 1.00 97.69 269 GLU A O 1
ATOM 2125 N N . THR A 1 270 ? -6.223 -5.759 -2.414 1.00 97.94 270 THR A N 1
ATOM 2126 C CA . THR A 1 270 ? -6.510 -5.683 -0.973 1.00 97.94 270 THR A CA 1
ATOM 2127 C C . THR A 1 270 ? -7.922 -6.168 -0.656 1.00 97.94 270 THR A C 1
ATOM 2129 O O . THR A 1 270 ? -8.120 -6.845 0.348 1.00 97.94 270 THR A O 1
ATOM 2132 N N . LEU A 1 271 ? -8.901 -5.890 -1.526 1.00 97.94 271 LEU A N 1
ATOM 2133 C CA . LEU A 1 271 ? -10.267 -6.402 -1.365 1.00 97.94 271 LEU A CA 1
ATOM 2134 C C . LEU A 1 271 ? -10.322 -7.927 -1.538 1.00 97.94 271 LEU A C 1
ATOM 2136 O O . LEU A 1 271 ? -10.910 -8.613 -0.708 1.00 97.94 271 LEU A O 1
ATOM 2140 N N . ARG A 1 272 ? -9.644 -8.468 -2.558 1.00 98.31 272 ARG A N 1
ATOM 2141 C CA . ARG A 1 272 ? -9.549 -9.925 -2.765 1.00 98.31 272 ARG A CA 1
ATOM 2142 C C . ARG A 1 272 ? -8.811 -10.620 -1.622 1.00 98.31 272 ARG A C 1
ATOM 2144 O O . ARG A 1 272 ? -9.240 -11.672 -1.163 1.00 98.31 272 ARG A O 1
ATOM 2151 N N . TYR A 1 273 ? -7.722 -10.022 -1.144 1.00 98.19 273 TYR A N 1
ATOM 2152 C CA . TYR A 1 273 ? -6.948 -10.547 -0.023 1.00 98.19 273 TYR A CA 1
ATOM 2153 C C . TYR A 1 273 ? -7.736 -10.513 1.291 1.00 98.19 273 TYR A C 1
ATOM 2155 O O . TYR A 1 273 ? -7.666 -11.462 2.070 1.00 98.19 273 TYR A O 1
ATOM 2163 N N . ARG A 1 274 ? -8.554 -9.472 1.515 1.00 98.25 274 ARG A N 1
ATOM 2164 C CA . ARG A 1 274 ? -9.537 -9.457 2.604 1.00 98.25 274 ARG A CA 1
ATOM 2165 C C . ARG A 1 274 ? -10.446 -10.674 2.517 1.00 98.25 274 ARG A C 1
ATOM 2167 O O . ARG A 1 274 ? -10.480 -11.443 3.467 1.00 98.25 274 ARG A O 1
ATOM 2174 N N . ASP A 1 275 ? -11.133 -10.871 1.396 1.00 98.31 275 ASP A N 1
ATOM 2175 C CA . ASP A 1 275 ? -12.104 -11.965 1.250 1.00 98.31 275 ASP A CA 1
ATOM 2176 C C . ASP A 1 275 ? -11.446 -13.342 1.433 1.00 98.31 275 ASP A C 1
ATOM 2178 O O . ASP A 1 275 ? -11.993 -14.211 2.113 1.00 98.31 275 ASP A O 1
ATOM 2182 N N . GLN A 1 276 ? -10.220 -13.504 0.923 1.00 98.38 276 GLN A N 1
ATOM 2183 C CA . GLN A 1 276 ? -9.401 -14.694 1.148 1.00 98.38 276 GLN A CA 1
ATOM 2184 C C . GLN A 1 276 ? -9.132 -14.937 2.640 1.00 98.38 276 GLN A C 1
ATOM 2186 O O . GLN A 1 276 ? -9.318 -16.056 3.117 1.00 98.38 276 GLN A O 1
ATOM 2191 N N . LEU A 1 277 ? -8.681 -13.919 3.380 1.00 98.44 277 LEU A N 1
ATOM 2192 C CA . LEU A 1 277 ? -8.394 -14.049 4.810 1.00 98.44 277 LEU A CA 1
ATOM 2193 C C . LEU A 1 277 ? -9.661 -14.281 5.634 1.00 98.44 277 LEU A C 1
ATOM 2195 O O . LEU A 1 277 ? -9.632 -15.100 6.545 1.00 98.44 277 LEU A O 1
ATOM 2199 N N . VAL A 1 278 ? -10.769 -13.613 5.304 1.00 98.50 278 VAL A N 1
ATOM 2200 C CA . VAL A 1 278 ? -12.059 -13.808 5.980 1.00 98.50 278 VAL A CA 1
ATOM 2201 C C . VAL A 1 278 ? -12.517 -15.259 5.864 1.00 98.50 278 VAL A C 1
ATOM 2203 O O . VAL A 1 278 ? -12.797 -15.886 6.885 1.00 98.50 278 VAL A O 1
ATOM 2206 N N . GLY A 1 279 ? -12.516 -15.816 4.648 1.00 98.25 279 GLY A N 1
ATOM 2207 C CA . GLY A 1 279 ? -12.889 -17.214 4.427 1.00 98.25 279 GLY A CA 1
ATOM 2208 C C . GLY A 1 279 ? -11.915 -18.198 5.076 1.00 98.25 279 GLY A C 1
ATOM 2209 O O . GLY A 1 279 ? -12.339 -19.158 5.712 1.00 98.25 279 GLY A O 1
ATOM 2210 N N . ARG A 1 280 ? -10.605 -17.943 4.966 1.00 98.25 280 ARG A N 1
ATOM 2211 C CA . ARG A 1 280 ? -9.570 -18.841 5.496 1.00 98.25 280 ARG A CA 1
ATOM 2212 C C . ARG A 1 280 ? -9.534 -18.891 7.024 1.00 98.25 280 ARG A C 1
ATOM 2214 O O . ARG A 1 280 ? -9.308 -19.959 7.579 1.00 98.25 280 ARG A O 1
ATOM 2221 N N . LEU A 1 281 ? -9.707 -17.750 7.686 1.00 98.44 281 LEU A N 1
ATOM 2222 C CA . LEU A 1 281 ? -9.635 -17.627 9.146 1.00 98.44 281 LEU A CA 1
ATOM 2223 C C . LEU A 1 281 ? -11.004 -17.816 9.823 1.00 98.44 281 LEU A C 1
ATOM 2225 O O . LEU A 1 281 ? -11.091 -17.836 11.047 1.00 98.44 281 LEU A O 1
ATOM 2229 N N . GLY A 1 282 ? -12.083 -17.943 9.041 1.00 98.25 282 GLY A N 1
ATOM 2230 C CA . GLY A 1 282 ? -13.439 -18.114 9.561 1.00 98.25 282 GLY A CA 1
ATOM 2231 C C . GLY A 1 282 ? -13.953 -16.897 10.331 1.00 98.25 282 GLY A C 1
ATOM 2232 O O . GLY A 1 282 ? -14.702 -17.065 11.289 1.00 98.25 282 GLY A O 1
ATOM 2233 N N . LEU A 1 283 ? -13.535 -15.686 9.948 1.00 98.44 283 LEU A N 1
ATOM 2234 C CA . LEU A 1 283 ? -13.955 -14.448 10.609 1.00 98.44 283 LEU A CA 1
ATOM 2235 C C . LEU A 1 283 ? -15.443 -14.193 10.330 1.00 98.44 283 LEU A C 1
ATOM 2237 O O . LEU A 1 283 ? -15.821 -13.881 9.202 1.00 98.44 283 LEU A O 1
ATOM 2241 N N . ALA A 1 284 ? -16.282 -14.306 11.357 1.00 98.06 284 ALA A N 1
ATOM 2242 C CA . ALA A 1 284 ? -17.737 -14.265 11.223 1.00 98.06 284 ALA A CA 1
ATOM 2243 C C . ALA A 1 284 ? -18.323 -12.841 11.263 1.00 98.06 284 ALA A C 1
ATOM 2245 O O . ALA A 1 284 ? -19.444 -12.627 10.810 1.00 98.06 284 ALA A O 1
ATOM 2246 N N . ASN A 1 285 ? -17.572 -11.860 11.775 1.00 98.00 285 ASN A N 1
ATOM 2247 C CA . ASN A 1 285 ? -18.075 -10.510 12.050 1.00 98.00 285 ASN A CA 1
ATOM 2248 C C . ASN A 1 285 ? -17.186 -9.412 11.442 1.00 98.00 285 ASN A C 1
ATOM 2250 O O . ASN A 1 285 ? -16.658 -8.536 12.129 1.00 98.00 285 ASN A O 1
ATOM 2254 N N . VAL A 1 286 ? -16.980 -9.476 10.126 1.00 98.44 286 VAL A N 1
ATOM 2255 C CA . VAL A 1 286 ? -16.191 -8.476 9.393 1.00 98.44 286 VAL A CA 1
ATOM 2256 C C . VAL A 1 286 ? -17.112 -7.373 8.890 1.00 98.44 286 VAL A C 1
ATOM 2258 O O . VAL A 1 286 ? -17.956 -7.589 8.022 1.00 98.44 286 VAL A O 1
ATOM 2261 N N . GLN A 1 287 ? -16.928 -6.165 9.411 1.00 98.19 287 GLN A N 1
ATOM 2262 C CA . GLN A 1 287 ? -17.782 -5.016 9.133 1.00 98.19 287 GLN A CA 1
ATOM 2263 C C . GLN A 1 287 ? -17.081 -4.071 8.160 1.00 98.19 287 GLN A C 1
ATOM 2265 O O . GLN A 1 287 ? -16.041 -3.490 8.473 1.00 98.19 287 GLN A O 1
ATOM 2270 N N . THR A 1 288 ? -17.645 -3.909 6.960 1.00 98.00 288 THR A N 1
ATOM 2271 C CA . THR A 1 288 ? -17.116 -2.967 5.964 1.00 98.00 288 THR A CA 1
ATOM 2272 C C . THR A 1 288 ? -17.695 -1.576 6.189 1.00 98.00 288 THR A C 1
ATOM 2274 O O . THR A 1 288 ? -18.861 -1.320 5.900 1.00 98.00 288 THR A O 1
ATOM 2277 N N . ILE A 1 289 ? -16.851 -0.670 6.664 1.00 97.75 289 ILE A N 1
ATOM 2278 C CA . ILE A 1 289 ? -17.168 0.721 6.968 1.00 97.75 289 ILE A CA 1
ATOM 2279 C C . ILE A 1 289 ? -16.766 1.593 5.779 1.00 97.75 289 ILE A C 1
ATOM 2281 O O . ILE A 1 289 ? -15.633 1.512 5.302 1.00 97.75 289 ILE A O 1
ATOM 2285 N N . ARG A 1 290 ? -17.684 2.431 5.293 1.00 96.81 290 ARG A N 1
ATOM 2286 C CA . ARG A 1 290 ? -17.487 3.286 4.112 1.00 96.81 290 ARG A CA 1
ATOM 2287 C C . ARG A 1 290 ? -17.613 4.769 4.454 1.00 96.81 290 ARG A C 1
ATOM 2289 O O . ARG A 1 290 ? -18.292 5.102 5.426 1.00 96.81 290 ARG A O 1
ATOM 2296 N N . PRO A 1 291 ? -16.986 5.662 3.663 1.00 95.31 291 PRO A N 1
ATOM 2297 C CA . PRO A 1 291 ? -17.255 7.090 3.765 1.00 95.31 291 PRO A CA 1
ATOM 2298 C C . PRO A 1 291 ? -18.730 7.406 3.560 1.00 95.31 291 PRO A C 1
ATOM 2300 O O . PRO A 1 291 ? -19.417 6.698 2.822 1.00 95.31 291 PRO A O 1
ATOM 2303 N N . ASP A 1 292 ? -19.176 8.503 4.170 1.00 93.75 292 ASP A N 1
ATOM 2304 C CA . ASP A 1 292 ? -20.510 9.034 3.915 1.00 93.75 292 ASP A CA 1
ATOM 2305 C C . ASP A 1 292 ? -20.602 9.492 2.443 1.00 93.75 292 ASP A C 1
ATOM 2307 O O . ASP A 1 292 ? -19.813 10.346 2.016 1.00 93.75 292 ASP A O 1
ATOM 2311 N N . PRO A 1 293 ? -21.532 8.936 1.642 1.00 94.00 293 PRO A N 1
ATOM 2312 C CA . PRO A 1 293 ? -21.745 9.358 0.265 1.00 94.00 293 PRO A CA 1
ATOM 2313 C C . PRO A 1 293 ? -22.016 10.859 0.104 1.00 94.00 293 PRO A C 1
ATOM 2315 O O . PRO A 1 293 ? -21.582 11.430 -0.899 1.00 94.00 293 PRO A O 1
ATOM 2318 N N . ALA A 1 294 ? -22.692 11.507 1.061 1.00 91.44 294 ALA A N 1
ATOM 2319 C CA . ALA A 1 294 ? -22.958 12.943 1.007 1.00 91.44 294 ALA A CA 1
ATOM 2320 C C . ALA A 1 294 ? -21.652 13.743 1.108 1.00 91.44 294 ALA A C 1
ATOM 2322 O O . ALA A 1 294 ? -21.381 14.573 0.237 1.00 91.44 294 ALA A O 1
ATOM 2323 N N . ARG A 1 295 ? -20.777 13.394 2.062 1.00 89.56 295 ARG A N 1
ATOM 2324 C CA . ARG A 1 295 ? -19.427 13.980 2.186 1.00 89.56 295 ARG A CA 1
ATOM 2325 C C . ARG A 1 295 ? -18.574 13.754 0.946 1.00 89.56 295 ARG A C 1
ATOM 2327 O O . ARG A 1 295 ? -17.878 14.664 0.506 1.00 89.56 295 ARG A O 1
ATOM 2334 N N . ILE A 1 296 ? -18.635 12.566 0.337 1.00 93.44 296 ILE A N 1
ATOM 2335 C CA . ILE A 1 296 ? -17.918 12.312 -0.922 1.00 93.44 296 ILE A CA 1
ATOM 2336 C C . ILE A 1 296 ? -18.455 13.195 -2.049 1.00 93.44 296 ILE A C 1
ATOM 2338 O O . ILE A 1 296 ? -17.661 13.768 -2.792 1.00 93.44 296 ILE A O 1
ATOM 2342 N N . LYS A 1 297 ? -19.777 13.328 -2.179 1.00 91.62 297 LYS A N 1
ATOM 2343 C CA . LYS A 1 297 ? -20.400 14.164 -3.211 1.00 91.62 297 LYS A CA 1
ATOM 2344 C C . LYS A 1 297 ? -20.061 15.646 -3.032 1.00 91.62 297 LYS A C 1
ATOM 2346 O O . LYS A 1 297 ? -19.822 16.325 -4.024 1.00 91.62 297 LYS A O 1
ATOM 2351 N N . GLU A 1 298 ? -20.034 16.130 -1.798 1.00 89.94 298 GLU A N 1
ATOM 2352 C CA . GLU A 1 298 ? -19.722 17.521 -1.466 1.00 89.94 298 GLU A CA 1
ATOM 2353 C C . GLU A 1 298 ? -18.230 17.839 -1.663 1.00 89.94 298 GLU A C 1
ATOM 2355 O O . GLU A 1 298 ? -17.883 18.802 -2.343 1.00 89.94 298 GLU A O 1
ATOM 2360 N N . LEU A 1 299 ? -17.338 17.007 -1.112 1.00 87.88 299 LEU A N 1
ATOM 2361 C CA . LEU A 1 299 ? -15.922 17.353 -0.937 1.00 87.88 299 LEU A CA 1
ATOM 2362 C C . LEU A 1 299 ? -14.969 16.649 -1.917 1.00 87.88 299 LEU A C 1
ATOM 2364 O O . LEU A 1 299 ? -13.836 17.096 -2.103 1.00 87.88 299 LEU A O 1
ATOM 2368 N N . ASP A 1 300 ? -15.384 15.547 -2.549 1.00 92.38 300 ASP A N 1
ATOM 2369 C CA . ASP A 1 300 ? -14.535 14.736 -3.439 1.00 92.38 300 ASP A CA 1
ATOM 2370 C C . ASP A 1 300 ? -15.305 14.174 -4.649 1.00 92.38 300 ASP A C 1
ATOM 2372 O O . ASP A 1 300 ? -15.085 13.036 -5.071 1.00 92.38 300 ASP A O 1
ATOM 2376 N N . SER A 1 301 ? -16.205 14.972 -5.234 1.00 89.62 301 SER A N 1
ATOM 2377 C CA . SER A 1 301 ? -17.066 14.566 -6.361 1.00 89.62 301 SER A CA 1
ATOM 2378 C C . SER A 1 301 ? -16.297 14.046 -7.581 1.00 89.62 301 SER A C 1
ATOM 2380 O O . SER A 1 301 ? -16.750 13.131 -8.264 1.00 89.62 301 SER A O 1
ATOM 2382 N N . ASN A 1 302 ? -15.109 14.595 -7.843 1.00 89.38 302 ASN A N 1
ATOM 2383 C CA . ASN A 1 302 ? -14.212 14.153 -8.919 1.00 89.38 302 ASN A CA 1
ATOM 2384 C C . ASN A 1 302 ? -13.222 13.057 -8.485 1.00 89.38 302 ASN A C 1
ATOM 2386 O O . ASN A 1 302 ? -12.460 12.553 -9.308 1.00 89.38 302 ASN A O 1
ATOM 2390 N N . GLY A 1 303 ? -13.195 12.688 -7.203 1.00 90.19 303 GLY A N 1
ATOM 2391 C CA . GLY A 1 303 ? -12.347 11.624 -6.682 1.00 90.19 303 GLY A CA 1
ATOM 2392 C C . GLY A 1 303 ? -10.847 11.936 -6.623 1.00 90.19 303 GLY A C 1
ATOM 2393 O O . GLY A 1 303 ? -10.069 10.988 -6.452 1.00 90.19 303 GLY A O 1
ATOM 2394 N N . LEU A 1 304 ? -10.436 13.197 -6.800 1.00 91.12 304 LEU A N 1
ATOM 2395 C CA . LEU A 1 304 ? -9.038 13.648 -6.848 1.00 91.12 304 LEU A CA 1
ATOM 2396 C C . LEU A 1 304 ? -8.577 14.363 -5.571 1.00 91.12 304 LEU A C 1
ATOM 2398 O O . LEU A 1 304 ? -7.452 14.870 -5.532 1.00 91.12 304 LEU A O 1
ATOM 2402 N N . LEU A 1 305 ? -9.393 14.412 -4.514 1.00 88.12 305 LEU A N 1
ATOM 2403 C CA . LEU A 1 305 ? -9.059 15.117 -3.273 1.00 88.12 305 LEU A CA 1
ATOM 2404 C C . LEU A 1 305 ? -7.747 14.624 -2.649 1.00 88.12 305 LEU A C 1
ATOM 2406 O O . LEU A 1 305 ? -6.991 15.425 -2.109 1.00 88.12 305 LEU A O 1
ATOM 2410 N N . PHE A 1 306 ? -7.407 13.342 -2.809 1.00 86.81 306 PHE A N 1
ATOM 2411 C CA . PHE A 1 306 ? -6.134 12.770 -2.351 1.00 86.81 306 PHE A CA 1
ATOM 2412 C C . PHE A 1 306 ? -4.891 13.499 -2.891 1.00 86.81 306 PHE A C 1
ATOM 2414 O O . PHE A 1 306 ? -3.855 13.500 -2.231 1.00 86.81 306 PHE A O 1
ATOM 2421 N N . SER A 1 307 ? -4.982 14.077 -4.094 1.00 83.69 307 SER A N 1
ATOM 2422 C CA . SER A 1 307 ? -3.857 14.729 -4.779 1.00 83.69 307 SER A CA 1
ATOM 2423 C C . SER A 1 307 ? -3.695 16.193 -4.381 1.00 83.69 307 SER A C 1
ATOM 2425 O O . SER A 1 307 ? -2.593 16.728 -4.454 1.00 83.69 307 SER A O 1
ATOM 2427 N N . ARG A 1 308 ? -4.792 16.827 -3.948 1.00 81.31 308 ARG A N 1
ATOM 2428 C CA . ARG A 1 308 ? -4.857 18.258 -3.624 1.00 81.31 308 ARG A CA 1
ATOM 2429 C C . ARG A 1 308 ? -4.853 18.515 -2.119 1.00 81.31 308 ARG A C 1
ATOM 2431 O O . ARG A 1 308 ? -4.136 19.386 -1.656 1.00 81.31 308 ARG A O 1
ATOM 2438 N N . ARG A 1 309 ? -5.628 17.738 -1.354 1.00 83.19 309 ARG A N 1
ATOM 2439 C CA . ARG A 1 309 ? -5.794 17.852 0.106 1.00 83.19 309 ARG A CA 1
ATOM 2440 C C . ARG A 1 309 ? -5.792 16.460 0.745 1.00 83.19 309 ARG A C 1
ATOM 2442 O O . ARG A 1 309 ? -6.824 15.934 1.163 1.00 83.19 309 ARG A O 1
ATOM 2449 N N . ALA A 1 310 ? -4.614 15.838 0.827 1.00 84.56 310 ALA A N 1
ATOM 2450 C CA . ALA A 1 310 ? -4.455 14.460 1.311 1.00 84.56 310 ALA A CA 1
ATOM 2451 C C . ALA A 1 310 ? -4.942 14.246 2.760 1.00 84.56 310 ALA A C 1
ATOM 2453 O O . ALA A 1 310 ? -5.404 13.150 3.098 1.00 84.56 310 ALA A O 1
ATOM 2454 N N . ASN A 1 311 ? -4.850 15.272 3.615 1.00 82.81 311 ASN A N 1
ATOM 2455 C CA . ASN A 1 311 ? -5.372 15.235 4.984 1.00 82.81 311 ASN A CA 1
ATOM 2456 C C . ASN A 1 311 ? -6.898 15.225 5.003 1.00 82.81 311 ASN A C 1
ATOM 2458 O O . ASN A 1 311 ? -7.459 14.291 5.564 1.00 82.81 311 ASN A O 1
ATOM 2462 N N . LEU A 1 312 ? -7.559 16.140 4.288 1.00 85.75 312 LEU A N 1
ATOM 2463 C CA . LEU A 1 312 ? -9.020 16.148 4.171 1.00 85.75 312 LEU A CA 1
ATOM 2464 C C . LEU A 1 312 ? -9.555 14.867 3.511 1.00 85.75 312 LEU A C 1
ATOM 2466 O O . LEU A 1 312 ? -10.526 14.279 3.972 1.00 85.75 312 LEU A O 1
ATOM 2470 N N . CYS A 1 313 ? -8.864 14.355 2.489 1.00 90.19 313 CYS A N 1
ATOM 2471 C CA . CYS A 1 313 ? -9.189 13.058 1.897 1.00 90.19 313 CYS A CA 1
ATOM 2472 C C . CYS A 1 313 ? -9.118 11.922 2.931 1.00 90.19 313 CYS A C 1
ATOM 2474 O O . CYS A 1 313 ? -9.987 11.054 2.955 1.00 90.19 313 CYS A O 1
ATOM 2476 N N . CYS A 1 314 ? -8.097 11.905 3.797 1.00 89.19 314 CYS A N 1
ATOM 2477 C CA . CYS A 1 314 ? -8.040 10.936 4.894 1.00 89.19 314 CYS A CA 1
ATOM 2478 C C . CYS A 1 314 ? -9.125 11.195 5.943 1.00 89.19 314 CYS A C 1
ATOM 2480 O O . CYS A 1 314 ? -9.667 10.227 6.461 1.00 89.19 314 CYS A O 1
ATOM 2482 N N . GLN A 1 315 ? -9.459 12.451 6.232 1.00 89.19 315 GLN A N 1
ATOM 2483 C CA . GLN A 1 315 ? -10.502 12.807 7.187 1.00 89.19 315 GLN A CA 1
ATOM 2484 C C . GLN A 1 315 ? -11.834 12.163 6.786 1.00 89.19 315 GLN A C 1
ATOM 2486 O O . GLN A 1 315 ? -12.318 11.278 7.490 1.00 89.19 315 GLN A O 1
ATOM 2491 N N . ILE A 1 316 ? -12.339 12.483 5.593 1.00 92.19 316 ILE A N 1
ATOM 2492 C CA . ILE A 1 316 ? -13.673 12.046 5.150 1.00 92.19 316 ILE A CA 1
ATOM 2493 C C . ILE A 1 316 ? -13.731 10.564 4.757 1.00 92.19 316 ILE A C 1
ATOM 2495 O O . ILE A 1 316 ? -14.771 9.920 4.865 1.00 92.19 316 ILE A O 1
ATOM 2499 N N . ARG A 1 317 ? -12.610 9.990 4.283 1.00 94.25 317 ARG A N 1
ATOM 2500 C CA . ARG A 1 317 ? -12.558 8.582 3.842 1.00 94.25 317 ARG A CA 1
ATOM 2501 C C . ARG A 1 317 ? -12.142 7.598 4.924 1.00 94.25 317 ARG A C 1
ATOM 2503 O O . ARG A 1 317 ? -12.268 6.397 4.699 1.00 94.25 317 ARG A O 1
ATOM 2510 N N . LYS A 1 318 ? -11.576 8.067 6.039 1.00 93.25 318 LYS A N 1
ATOM 2511 C CA . LYS A 1 318 ? -10.985 7.189 7.059 1.00 93.25 318 LYS A CA 1
ATOM 2512 C C . LYS A 1 318 ? -11.301 7.597 8.484 1.00 93.25 318 LYS A C 1
ATOM 2514 O O . LYS A 1 318 ? -11.710 6.733 9.242 1.00 93.25 318 LYS A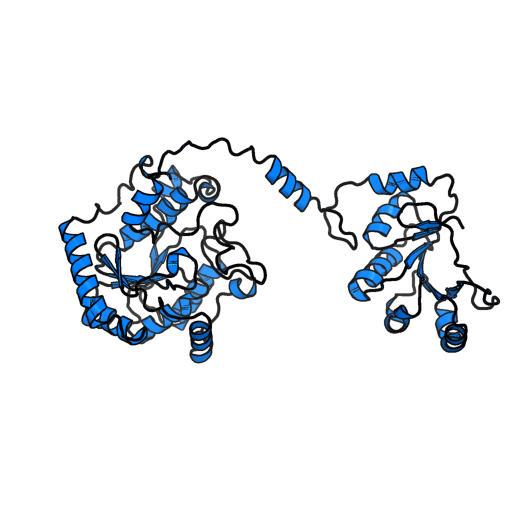 O 1
ATOM 2519 N N . VAL A 1 319 ? -11.074 8.856 8.850 1.00 91.62 319 VAL A N 1
ATOM 2520 C CA . VAL A 1 319 ? -11.205 9.299 10.246 1.00 91.62 319 VAL A CA 1
ATOM 2521 C C . VAL A 1 319 ? -12.674 9.369 10.645 1.00 91.62 319 VAL A C 1
ATOM 2523 O O . VAL A 1 319 ? -13.074 8.641 11.546 1.00 91.62 319 VAL A O 1
ATOM 2526 N N . GLU A 1 320 ? -13.486 10.154 9.929 1.00 91.44 320 GLU A N 1
ATOM 2527 C CA . GLU A 1 320 ? -14.921 10.309 10.226 1.00 91.44 320 GLU A CA 1
ATOM 2528 C C . GLU A 1 320 ? -15.654 8.951 10.225 1.00 91.44 320 GLU A C 1
ATOM 2530 O O . GLU A 1 320 ? -16.299 8.618 11.222 1.00 91.44 320 GLU A O 1
ATOM 2535 N N . PRO A 1 321 ? -15.499 8.080 9.200 1.00 94.12 321 PRO A N 1
ATOM 2536 C CA . PRO A 1 321 ? -16.205 6.800 9.180 1.00 94.12 321 PRO A CA 1
ATOM 2537 C C . PRO A 1 321 ? -15.759 5.852 10.291 1.00 94.12 321 PRO A C 1
ATOM 2539 O O . PRO A 1 321 ? -16.574 5.093 10.811 1.00 94.12 321 PRO A O 1
ATOM 2542 N N . LEU A 1 322 ? -14.476 5.887 10.662 1.00 94.00 322 LEU A N 1
ATOM 2543 C CA . LEU A 1 322 ? -13.973 5.054 11.743 1.00 94.00 322 LEU A CA 1
ATOM 2544 C C . LEU A 1 322 ? -14.491 5.523 13.099 1.00 94.00 322 LEU A C 1
ATOM 2546 O O . LEU A 1 322 ? -14.907 4.685 13.888 1.00 94.00 322 LEU A O 1
ATOM 2550 N N . GLU A 1 323 ? -14.492 6.829 13.371 1.00 91.31 323 GLU A N 1
ATOM 2551 C CA . GLU A 1 323 ? -15.031 7.356 14.629 1.00 91.31 323 GLU A CA 1
ATOM 2552 C C . GLU A 1 323 ? -16.511 7.000 14.798 1.00 91.31 323 GLU A C 1
ATOM 2554 O O . GLU A 1 323 ? -16.908 6.573 15.885 1.00 91.31 323 GLU A O 1
ATOM 2559 N N . ARG A 1 324 ? -17.307 7.073 13.718 1.00 91.81 324 ARG A N 1
ATOM 2560 C CA . ARG A 1 324 ? -18.696 6.584 13.709 1.00 91.81 324 ARG A CA 1
ATOM 2561 C C . ARG A 1 324 ? -18.774 5.084 14.004 1.00 91.81 324 ARG A C 1
ATOM 2563 O O . ARG A 1 324 ? -19.528 4.675 14.878 1.00 91.81 324 ARG A O 1
ATOM 2570 N N . ALA A 1 325 ? -17.960 4.263 13.342 1.00 94.00 325 ALA A N 1
ATOM 2571 C CA . ALA A 1 325 ? -17.954 2.811 13.554 1.00 94.00 325 ALA A CA 1
ATOM 2572 C C . ALA A 1 325 ? -17.454 2.387 14.947 1.00 94.00 325 ALA A C 1
ATOM 2574 O O . ALA A 1 325 ? -17.807 1.319 15.436 1.00 94.00 325 ALA A O 1
ATOM 2575 N N . LEU A 1 326 ? -16.633 3.216 15.592 1.00 93.81 326 LEU A N 1
ATOM 2576 C CA . LEU A 1 326 ? -16.141 2.996 16.950 1.00 93.81 326 LEU A CA 1
ATOM 2577 C C . LEU A 1 326 ? -17.121 3.484 18.026 1.00 93.81 326 LEU A C 1
ATOM 2579 O O . LEU A 1 326 ? -16.834 3.377 19.227 1.00 93.81 326 LEU A O 1
ATOM 2583 N N . GLN A 1 327 ? -18.265 4.059 17.648 1.00 89.19 327 GLN A N 1
ATOM 2584 C CA . GLN A 1 327 ? -19.351 4.304 18.593 1.00 89.19 327 GLN A CA 1
ATOM 2585 C C . GLN A 1 327 ? -19.812 2.961 19.184 1.00 89.19 327 GLN A C 1
ATOM 2587 O O . GLN A 1 327 ? -19.936 1.966 18.481 1.00 89.19 327 GLN A O 1
ATOM 2592 N N . GLY A 1 328 ? -19.993 2.915 20.504 1.00 86.81 328 GLY A N 1
ATOM 2593 C CA . GLY A 1 328 ? -20.340 1.684 21.229 1.00 86.81 328 GLY A CA 1
ATOM 2594 C C . GLY A 1 328 ? -19.153 0.843 21.716 1.00 86.81 328 GLY A C 1
ATOM 2595 O O . GLY A 1 328 ? -19.334 0.037 22.623 1.00 86.81 328 GLY A O 1
ATOM 2596 N N . TYR A 1 329 ? -17.933 1.076 21.220 1.00 95.25 329 TYR A N 1
ATOM 2597 C CA . TYR A 1 329 ? -16.738 0.382 21.711 1.00 95.25 329 TYR A CA 1
ATOM 2598 C C . TYR A 1 329 ? -15.997 1.195 22.781 1.00 95.25 329 TYR A C 1
ATOM 2600 O O . TYR A 1 329 ? -15.817 2.414 22.665 1.00 95.25 329 TYR A O 1
ATOM 2608 N N . GLU A 1 330 ? -15.530 0.506 23.823 1.00 95.75 330 GLU A N 1
ATOM 2609 C CA . GLU A 1 330 ? -14.660 1.069 24.864 1.00 95.75 330 GLU A CA 1
ATOM 2610 C C . GLU A 1 330 ? -13.177 0.886 24.548 1.00 95.75 330 GLU A C 1
ATOM 2612 O O . GLU A 1 330 ? -12.340 1.644 25.051 1.00 95.75 330 GLU A O 1
ATOM 2617 N N . ALA A 1 331 ? -12.862 -0.094 23.701 1.00 97.00 331 ALA A N 1
ATOM 2618 C CA . ALA A 1 331 ? -11.508 -0.377 23.281 1.00 97.00 331 ALA A CA 1
ATOM 2619 C C . ALA A 1 331 ? -11.417 -0.781 21.810 1.00 97.00 331 ALA A C 1
ATOM 2621 O O . ALA A 1 331 ? -12.377 -1.280 21.223 1.00 97.00 331 ALA A O 1
ATOM 2622 N N . TRP A 1 332 ? -10.236 -0.611 21.219 1.00 97.56 332 TRP A N 1
ATOM 2623 C CA . TRP A 1 332 ? -9.948 -1.195 19.914 1.00 97.56 332 TRP A CA 1
ATOM 2624 C C . TRP A 1 332 ? -8.514 -1.710 19.798 1.00 97.56 332 TRP A C 1
ATOM 2626 O O . TRP A 1 332 ? -7.585 -1.207 20.432 1.00 97.56 332 TRP A O 1
ATOM 2636 N N . ILE A 1 333 ? -8.326 -2.698 18.930 1.00 98.19 333 ILE A N 1
ATOM 2637 C CA . ILE A 1 333 ? -7.041 -3.345 18.654 1.00 98.19 333 ILE A CA 1
ATOM 2638 C C . ILE A 1 333 ? -6.500 -2.834 17.313 1.00 98.19 333 ILE A C 1
ATOM 2640 O O . ILE A 1 333 ? -7.261 -2.659 16.359 1.00 98.19 333 ILE A O 1
ATOM 2644 N N . THR A 1 334 ? -5.186 -2.603 17.212 1.00 95.56 334 THR A N 1
ATOM 2645 C CA . THR A 1 334 ? -4.517 -2.290 15.938 1.00 95.56 334 THR A CA 1
ATOM 2646 C C . THR A 1 334 ? -3.245 -3.105 15.709 1.00 95.56 334 THR A C 1
ATOM 2648 O O . THR A 1 334 ? -2.576 -3.533 16.646 1.00 95.56 334 THR A O 1
ATOM 2651 N N . GLY A 1 335 ? -2.865 -3.259 14.438 1.00 92.25 335 GLY A N 1
ATOM 2652 C CA . GLY A 1 335 ? -1.619 -3.914 14.021 1.00 92.25 335 GLY A CA 1
ATOM 2653 C C . GLY A 1 335 ? -0.392 -2.997 13.945 1.00 92.25 335 GLY A C 1
ATOM 2654 O O . GLY A 1 335 ? 0.517 -3.288 13.167 1.00 92.25 335 GLY A O 1
ATOM 2655 N N . ARG A 1 336 ? -0.367 -1.865 14.667 1.00 90.69 336 ARG A N 1
ATOM 2656 C CA . ARG A 1 336 ? 0.775 -0.929 14.664 1.00 90.69 336 ARG A CA 1
ATOM 2657 C C . ARG A 1 336 ? 1.997 -1.555 15.351 1.00 90.69 336 ARG A C 1
ATOM 2659 O O . ARG A 1 336 ? 1.865 -2.196 16.389 1.00 90.69 336 ARG A O 1
ATOM 2666 N N . LYS A 1 337 ? 3.187 -1.315 14.788 1.00 89.56 337 LYS A N 1
ATOM 2667 C CA . LYS A 1 337 ? 4.477 -1.840 15.278 1.00 89.56 337 LYS A CA 1
ATOM 2668 C C . LYS A 1 337 ? 5.535 -0.748 15.291 1.00 89.56 337 LYS A C 1
ATOM 2670 O O . LYS A 1 337 ? 5.481 0.156 14.453 1.00 89.56 337 LYS A O 1
ATOM 2675 N N . ARG A 1 338 ? 6.505 -0.845 16.204 1.00 87.56 338 ARG A N 1
ATOM 2676 C CA . ARG A 1 338 ? 7.570 0.162 16.352 1.00 87.56 338 ARG A CA 1
ATOM 2677 C C . ARG A 1 338 ? 8.483 0.262 15.132 1.00 87.56 338 ARG A C 1
ATOM 2679 O O . ARG A 1 338 ? 8.855 1.370 14.767 1.00 87.56 338 ARG A O 1
ATOM 2686 N N . TYR A 1 339 ? 8.778 -0.853 14.456 1.00 81.69 339 TYR A N 1
ATOM 2687 C CA . TYR A 1 339 ? 9.671 -0.853 13.285 1.00 81.69 339 TYR A CA 1
ATOM 2688 C C . TYR A 1 339 ? 9.051 -0.239 12.019 1.00 81.69 339 TYR A C 1
ATOM 2690 O O . TYR A 1 339 ? 9.757 0.020 11.053 1.00 81.69 339 TYR A O 1
ATOM 2698 N N . GLN A 1 340 ? 7.740 0.016 11.993 1.00 74.31 340 GLN A N 1
ATOM 2699 C CA . GLN A 1 340 ? 7.042 0.566 10.824 1.00 74.31 340 GLN A CA 1
ATOM 2700 C C . GLN A 1 340 ? 7.152 2.103 10.731 1.00 74.31 340 GLN A C 1
ATOM 2702 O O . GLN A 1 340 ? 6.197 2.748 10.301 1.00 74.31 340 GLN A O 1
ATOM 2707 N N . GLY A 1 341 ? 8.251 2.716 11.172 1.00 68.31 341 GLY A N 1
ATOM 2708 C CA . GLY A 1 341 ? 8.526 4.144 10.967 1.00 68.31 341 GLY A CA 1
ATOM 2709 C C . GLY A 1 341 ? 8.983 4.906 12.214 1.00 68.31 341 GLY A C 1
ATOM 2710 O O . GLY A 1 341 ? 8.701 4.525 13.348 1.00 68.31 341 GLY A O 1
ATOM 2711 N N . ARG A 1 342 ? 9.657 6.043 11.992 1.00 65.94 342 ARG A N 1
ATOM 2712 C CA . ARG A 1 342 ? 10.357 6.823 13.036 1.00 65.94 342 ARG A CA 1
ATOM 2713 C C . ARG A 1 342 ? 9.459 7.238 14.208 1.00 65.94 342 ARG A C 1
ATOM 2715 O O . ARG A 1 342 ? 9.794 6.965 15.355 1.00 65.94 342 ARG A O 1
ATOM 2722 N N . ARG A 1 343 ? 8.277 7.813 13.941 1.00 67.12 343 ARG A N 1
ATOM 2723 C CA . ARG A 1 343 ? 7.323 8.238 14.993 1.00 67.12 343 ARG A CA 1
ATOM 2724 C C . ARG A 1 343 ? 6.695 7.075 15.774 1.00 67.12 343 ARG A C 1
ATOM 2726 O O . ARG A 1 343 ? 6.117 7.298 16.833 1.00 67.12 343 ARG A O 1
ATOM 2733 N N . ARG A 1 344 ? 6.798 5.835 15.279 1.00 74.69 344 ARG A N 1
ATOM 2734 C CA . ARG A 1 344 ? 6.283 4.643 15.970 1.00 74.69 344 ARG A CA 1
ATOM 2735 C C . ARG A 1 344 ? 7.294 4.019 16.919 1.00 74.69 344 ARG A C 1
ATOM 2737 O O . ARG A 1 344 ? 6.886 3.145 17.672 1.00 74.69 344 ARG A O 1
ATOM 2744 N N . ALA A 1 345 ? 8.555 4.457 16.935 1.00 76.25 345 ALA A N 1
ATOM 2745 C CA . ALA A 1 345 ? 9.614 3.838 17.736 1.00 76.25 345 ALA A CA 1
ATOM 2746 C C . ALA A 1 345 ? 9.268 3.724 19.236 1.00 76.25 345 ALA A C 1
ATOM 2748 O O . ALA A 1 345 ? 9.653 2.756 19.886 1.00 76.25 345 ALA A O 1
ATOM 2749 N N . VAL A 1 346 ? 8.472 4.661 19.761 1.00 81.44 346 VAL A N 1
ATOM 2750 C CA . VAL A 1 346 ? 8.039 4.713 21.170 1.00 81.44 346 VAL A CA 1
ATOM 2751 C C . VAL A 1 346 ? 6.595 4.241 21.394 1.00 81.44 346 VAL A C 1
ATOM 2753 O O . VAL A 1 346 ? 6.005 4.530 22.429 1.00 81.44 346 VAL A O 1
ATOM 2756 N N . LEU A 1 347 ? 6.000 3.516 20.438 1.00 86.19 347 LEU A N 1
ATOM 2757 C CA . LEU A 1 347 ? 4.606 3.065 20.511 1.00 86.19 347 LEU A CA 1
ATOM 2758 C C . LEU A 1 347 ? 4.344 2.208 21.771 1.00 86.19 347 LEU A C 1
ATOM 2760 O O . LEU A 1 347 ? 4.956 1.137 21.910 1.00 86.19 347 LEU A O 1
ATOM 2764 N N . PRO A 1 348 ? 3.416 2.618 22.657 1.00 91.00 348 PRO A N 1
ATOM 2765 C CA . PRO A 1 348 ? 2.992 1.801 23.789 1.00 91.00 348 PRO A CA 1
ATOM 2766 C C . PRO A 1 348 ? 2.160 0.596 23.342 1.00 91.00 348 PRO A C 1
ATOM 2768 O O . PRO A 1 348 ? 1.436 0.648 22.346 1.00 91.00 348 PRO A O 1
ATOM 2771 N N . VAL A 1 349 ? 2.225 -0.490 24.113 1.00 94.06 349 VAL A N 1
ATOM 2772 C CA . VAL A 1 349 ? 1.371 -1.673 23.902 1.00 94.06 349 VAL A CA 1
ATOM 2773 C C . VAL A 1 349 ? -0.096 -1.350 24.213 1.00 94.06 349 VAL A C 1
ATOM 2775 O O . VAL A 1 349 ? -0.989 -1.856 23.542 1.00 94.06 349 VAL A O 1
ATOM 2778 N N . ILE A 1 350 ? -0.344 -0.477 25.192 1.00 95.50 350 ILE A N 1
ATOM 2779 C CA . ILE A 1 350 ? -1.672 0.006 25.580 1.00 95.50 350 ILE A CA 1
ATOM 2780 C C . ILE A 1 350 ? -1.592 1.535 25.675 1.00 95.50 350 ILE A C 1
ATOM 2782 O O . ILE A 1 350 ? -0.709 2.062 26.348 1.00 95.50 350 ILE A O 1
ATOM 2786 N N . GLU A 1 351 ? -2.473 2.252 24.982 1.00 94.50 351 GLU A N 1
ATOM 2787 C CA . GLU A 1 351 ? -2.513 3.722 24.947 1.00 94.50 351 GLU A CA 1
ATOM 2788 C C . GLU A 1 351 ? -3.959 4.234 25.053 1.00 94.50 351 GLU A C 1
ATOM 2790 O O . GLU A 1 351 ? -4.906 3.506 24.757 1.00 94.50 351 GLU A O 1
ATOM 2795 N N . ALA A 1 352 ? -4.143 5.488 25.468 1.00 91.81 352 ALA A N 1
ATOM 2796 C CA . ALA A 1 352 ? -5.443 6.153 25.416 1.00 91.81 352 ALA A CA 1
ATOM 2797 C C . ALA A 1 352 ? -5.596 6.901 24.085 1.00 91.81 352 ALA A C 1
ATOM 2799 O O . ALA A 1 352 ? -4.668 7.572 23.631 1.00 91.81 352 ALA A O 1
ATOM 2800 N N . ALA A 1 353 ? -6.772 6.817 23.464 1.00 88.69 353 ALA A N 1
ATOM 2801 C CA . ALA A 1 353 ? -7.103 7.589 22.268 1.00 88.69 353 ALA A CA 1
ATOM 2802 C C . ALA A 1 353 ? -8.601 7.914 22.240 1.00 88.69 353 ALA A C 1
ATOM 2804 O O . ALA A 1 353 ? -9.427 7.020 22.398 1.00 88.69 353 ALA A O 1
ATOM 2805 N N . ALA A 1 354 ? -8.951 9.192 22.052 1.00 83.56 354 ALA A N 1
ATOM 2806 C CA . ALA A 1 354 ? -10.339 9.658 21.928 1.00 83.56 354 ALA A CA 1
ATOM 2807 C C . ALA A 1 354 ? -11.297 9.101 23.014 1.00 83.56 354 ALA A C 1
ATOM 2809 O O . ALA A 1 354 ? -12.416 8.677 22.725 1.00 83.56 354 ALA A O 1
ATOM 2810 N N . GLY A 1 355 ? -10.850 9.061 24.278 1.00 89.56 355 GLY A N 1
ATOM 2811 C CA . GLY A 1 355 ? -11.653 8.544 25.396 1.00 89.56 355 GLY A CA 1
ATOM 2812 C C . GLY A 1 355 ? -11.920 7.032 25.347 1.00 89.56 355 GLY A C 1
ATOM 2813 O O . GLY A 1 355 ? -12.931 6.570 25.883 1.00 89.56 355 GLY A O 1
ATOM 2814 N N . ARG A 1 356 ? -11.052 6.267 24.676 1.00 93.62 356 ARG A N 1
ATOM 2815 C CA . ARG A 1 356 ? -11.073 4.801 24.572 1.00 93.62 356 ARG A CA 1
ATOM 2816 C C . ARG A 1 356 ? -9.682 4.223 24.831 1.00 93.62 356 ARG A C 1
ATOM 2818 O O . ARG A 1 356 ? -8.677 4.933 24.746 1.00 93.62 356 ARG A O 1
ATOM 2825 N N . VAL A 1 357 ? -9.629 2.927 25.131 1.00 96.38 357 VAL A N 1
ATOM 2826 C CA . VAL A 1 357 ? -8.369 2.182 25.267 1.00 96.38 357 VAL A CA 1
ATOM 2827 C C . VAL A 1 357 ? -7.967 1.602 23.915 1.00 96.38 357 VAL A C 1
ATOM 2829 O O . VAL A 1 357 ? -8.754 0.947 23.241 1.00 96.38 357 VAL A O 1
ATOM 2832 N N . LYS A 1 358 ? -6.725 1.818 23.504 1.00 96.50 358 LYS A N 1
ATOM 2833 C CA . LYS A 1 358 ? -6.178 1.305 22.252 1.00 96.50 358 LYS A CA 1
ATOM 2834 C C . LYS A 1 358 ? -5.061 0.315 22.539 1.00 96.50 358 LYS A C 1
ATOM 2836 O O . LYS A 1 358 ? -4.125 0.619 23.274 1.00 96.50 358 LYS A O 1
ATOM 2841 N N . ILE A 1 359 ? -5.167 -0.871 21.947 1.00 97.62 359 ILE A N 1
ATOM 2842 C CA . ILE A 1 359 ? -4.255 -1.991 22.167 1.00 97.62 359 ILE A CA 1
ATOM 2843 C C . ILE A 1 359 ? -3.440 -2.233 20.895 1.00 97.62 359 ILE A C 1
ATOM 2845 O O . ILE A 1 359 ? -3.988 -2.367 19.799 1.00 97.62 359 ILE A O 1
ATOM 2849 N N . ASN A 1 360 ? -2.120 -2.312 21.042 1.00 96.81 360 ASN A N 1
ATOM 2850 C CA . ASN A 1 360 ? -1.149 -2.584 19.985 1.00 96.81 360 ASN A CA 1
ATOM 2851 C C . ASN A 1 360 ? -0.352 -3.855 20.353 1.00 96.81 360 ASN A C 1
ATOM 2853 O O . ASN A 1 360 ? 0.805 -3.751 20.769 1.00 96.81 360 ASN A O 1
ATOM 2857 N N . PRO A 1 361 ? -0.934 -5.065 20.220 1.00 96.62 361 PRO A N 1
ATOM 2858 C CA . PRO A 1 361 ? -0.325 -6.302 20.729 1.00 96.62 361 PRO A CA 1
ATOM 2859 C C . PRO A 1 361 ? 1.032 -6.607 20.094 1.00 96.62 361 PRO A C 1
ATOM 2861 O O . PRO A 1 361 ? 1.900 -7.214 20.711 1.00 96.62 361 PRO A O 1
ATOM 2864 N N . LEU A 1 362 ? 1.221 -6.150 18.855 1.00 95.88 362 LEU A N 1
ATOM 2865 C CA . LEU A 1 362 ? 2.433 -6.370 18.076 1.00 95.88 362 LEU A CA 1
ATOM 2866 C C . LEU A 1 362 ? 3.439 -5.215 18.205 1.00 95.88 362 LEU A C 1
ATOM 2868 O O . LEU A 1 362 ? 4.428 -5.203 17.480 1.00 95.88 362 LEU A O 1
ATOM 2872 N N . ALA A 1 363 ? 3.230 -4.242 19.105 1.00 93.12 363 ALA A N 1
ATOM 2873 C CA . ALA A 1 363 ? 4.072 -3.044 19.186 1.00 93.12 363 ALA A CA 1
ATOM 2874 C C . ALA A 1 363 ? 5.576 -3.366 19.280 1.00 93.12 363 ALA A C 1
ATOM 2876 O O . ALA A 1 363 ? 6.380 -2.693 18.635 1.00 93.12 363 ALA A O 1
ATOM 2877 N N . GLY A 1 364 ? 5.938 -4.399 20.049 1.00 89.88 364 GLY A N 1
ATOM 2878 C CA . GLY A 1 364 ? 7.319 -4.850 20.247 1.00 89.88 364 GLY A CA 1
ATOM 2879 C C 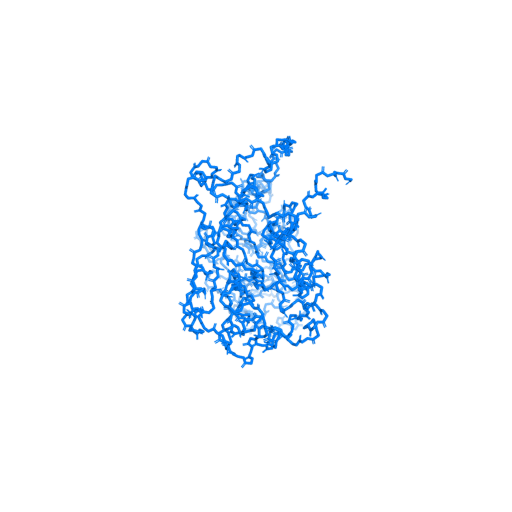. GLY A 1 364 ? 7.820 -5.937 19.288 1.00 89.88 364 GLY A C 1
ATOM 2880 O O . GLY A 1 364 ? 8.963 -6.352 19.435 1.00 89.88 364 GLY A O 1
ATOM 2881 N N . TRP A 1 365 ? 7.007 -6.419 18.345 1.00 92.62 365 TRP A N 1
ATOM 2882 C CA . TRP A 1 365 ? 7.428 -7.472 17.411 1.00 92.62 365 TRP A CA 1
ATOM 2883 C C . TRP A 1 365 ? 8.429 -6.937 16.387 1.00 92.62 365 TRP A C 1
ATOM 2885 O O . TRP A 1 365 ? 8.273 -5.808 15.925 1.00 92.62 365 TRP A O 1
ATOM 2895 N N . SER A 1 366 ? 9.418 -7.752 16.010 1.00 90.50 366 SER A N 1
ATOM 2896 C CA . SER A 1 366 ? 10.318 -7.489 14.881 1.00 90.50 366 SER A CA 1
ATOM 2897 C C . SER A 1 366 ? 9.706 -7.965 13.557 1.00 90.50 366 SER A C 1
ATOM 2899 O O . SER A 1 366 ? 8.675 -8.645 13.539 1.00 90.50 366 SER A O 1
ATOM 2901 N N . LYS A 1 367 ? 10.342 -7.602 12.436 1.00 89.44 367 LYS A N 1
ATOM 2902 C CA . LYS A 1 367 ? 9.966 -8.117 11.1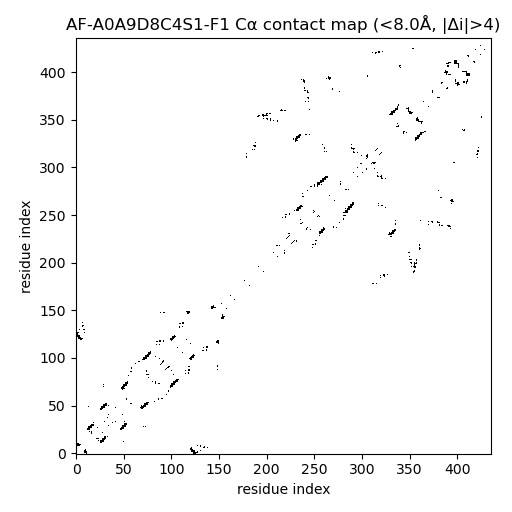13 1.00 89.44 367 LYS A CA 1
ATOM 2903 C C . LYS A 1 367 ? 10.213 -9.626 11.009 1.00 89.44 367 LYS A C 1
ATOM 2905 O O . LYS A 1 367 ? 9.348 -10.326 10.495 1.00 89.44 367 LYS A O 1
ATOM 2910 N N . ASP A 1 368 ? 11.320 -10.110 11.564 1.00 90.81 368 ASP A N 1
ATOM 2911 C CA . ASP A 1 368 ? 11.685 -11.531 11.528 1.00 90.81 368 ASP A CA 1
ATOM 2912 C C . ASP A 1 368 ? 10.672 -12.387 12.290 1.00 90.81 368 ASP A C 1
ATOM 2914 O O . ASP A 1 368 ? 10.133 -13.333 11.728 1.00 90.81 368 ASP A O 1
ATOM 2918 N N . LEU A 1 369 ? 10.296 -11.979 13.510 1.00 92.56 369 LEU A N 1
ATOM 2919 C CA . LEU A 1 369 ? 9.292 -12.693 14.311 1.00 92.56 369 LEU A CA 1
ATOM 2920 C C . LEU A 1 369 ? 7.932 -12.750 13.601 1.00 92.56 369 LEU A C 1
ATOM 2922 O O . LEU A 1 369 ? 7.186 -13.722 13.694 1.00 92.56 369 LEU A O 1
ATOM 2926 N N . LEU A 1 370 ? 7.591 -11.685 12.874 1.00 94.19 370 LEU A N 1
ATOM 2927 C CA . LEU A 1 370 ? 6.397 -11.678 12.049 1.00 94.19 370 LEU A CA 1
ATOM 2928 C C . LEU A 1 370 ? 6.508 -12.655 10.876 1.00 94.19 370 LEU A C 1
ATOM 2930 O O . LEU A 1 370 ? 5.540 -13.352 10.577 1.00 94.19 370 LEU A O 1
ATOM 2934 N N . ASP A 1 371 ? 7.650 -12.682 10.195 1.00 93.38 371 ASP A N 1
ATOM 2935 C CA . ASP A 1 371 ? 7.861 -13.565 9.055 1.00 93.38 371 ASP A CA 1
ATOM 2936 C C . ASP A 1 371 ? 7.868 -15.037 9.462 1.00 93.38 371 ASP A C 1
ATOM 2938 O O . ASP A 1 371 ? 7.250 -15.851 8.775 1.00 93.38 371 ASP A O 1
ATOM 2942 N N . GLU A 1 372 ? 8.468 -15.349 10.608 1.00 95.12 372 GLU A N 1
ATOM 2943 C CA . GLU A 1 372 ? 8.397 -16.657 11.257 1.00 95.12 372 GLU A CA 1
ATOM 2944 C C . GLU A 1 372 ? 6.942 -17.060 11.512 1.00 95.12 372 GLU A C 1
ATOM 2946 O O . GLU A 1 372 ? 6.531 -18.139 11.091 1.00 95.12 372 GLU A O 1
ATOM 2951 N N . TYR A 1 373 ? 6.120 -16.165 12.071 1.00 97.12 373 TYR A N 1
ATOM 2952 C CA . TYR A 1 373 ? 4.700 -16.443 12.314 1.00 97.12 373 TYR A CA 1
ATOM 2953 C C . TYR A 1 373 ? 3.913 -16.722 11.022 1.00 97.12 373 TYR A C 1
ATOM 2955 O O . TYR A 1 373 ? 3.035 -17.585 10.986 1.00 97.12 373 TYR A O 1
ATOM 2963 N N . PHE A 1 374 ? 4.217 -16.003 9.935 1.00 97.06 374 PHE A N 1
ATOM 2964 C CA . PHE A 1 374 ? 3.625 -16.278 8.621 1.00 97.06 374 PHE A CA 1
ATOM 2965 C C . PHE A 1 374 ? 3.954 -17.693 8.135 1.00 97.06 374 PHE A C 1
ATOM 2967 O O . PHE A 1 374 ? 3.074 -18.355 7.584 1.00 97.06 374 PHE A O 1
ATOM 2974 N N . ILE A 1 375 ? 5.200 -18.138 8.320 1.00 96.88 375 ILE A N 1
ATOM 2975 C CA . ILE A 1 375 ? 5.666 -19.466 7.907 1.00 96.88 375 ILE A CA 1
ATOM 2976 C C . ILE A 1 375 ? 5.029 -20.544 8.786 1.00 96.88 375 ILE A C 1
ATOM 2978 O O . ILE A 1 375 ? 4.420 -21.470 8.254 1.00 96.88 375 ILE A O 1
ATOM 2982 N N . GLU A 1 376 ? 5.118 -20.392 10.108 1.00 97.25 376 GLU A N 1
ATOM 2983 C CA . GLU A 1 376 ? 4.618 -21.349 11.102 1.00 97.25 376 GLU A CA 1
ATOM 2984 C C . GLU A 1 376 ? 3.128 -21.655 10.907 1.00 97.25 376 GLU A C 1
ATOM 2986 O O . GLU A 1 376 ? 2.720 -22.815 10.901 1.00 97.25 376 GLU A O 1
ATOM 2991 N N . HIS A 1 377 ? 2.318 -20.623 10.664 1.00 97.12 377 HIS A N 1
ATOM 2992 C CA . HIS A 1 377 ? 0.872 -20.762 10.477 1.00 97.12 377 HIS A CA 1
ATOM 2993 C C . HIS A 1 377 ? 0.445 -20.820 8.998 1.00 97.12 377 HIS A C 1
ATOM 2995 O O . HIS A 1 377 ? -0.747 -20.798 8.674 1.00 97.12 377 HIS A O 1
ATOM 3001 N N . GLY A 1 378 ? 1.411 -20.878 8.073 1.00 96.62 378 GLY A N 1
ATOM 3002 C CA . GLY A 1 378 ? 1.185 -20.964 6.629 1.00 96.62 378 GLY A CA 1
ATOM 3003 C C . GLY A 1 378 ? 0.324 -19.833 6.056 1.00 96.62 378 GLY A C 1
ATOM 3004 O O . GLY A 1 378 ? -0.414 -20.055 5.089 1.00 96.62 378 GLY A O 1
ATOM 3005 N N . LEU A 1 379 ? 0.340 -18.644 6.661 1.00 97.69 379 LEU A N 1
ATOM 3006 C CA . LEU A 1 379 ? -0.546 -17.533 6.308 1.00 97.69 379 LEU A CA 1
ATOM 3007 C C . LEU A 1 379 ? -0.224 -17.002 4.899 1.00 97.69 379 LEU A C 1
ATOM 3009 O O . LEU A 1 379 ? 0.947 -16.898 4.528 1.00 97.69 379 LEU A O 1
ATOM 3013 N N . PRO A 1 380 ? -1.238 -16.656 4.082 1.00 96.62 380 PRO A N 1
ATOM 3014 C CA . PRO A 1 380 ? -0.979 -16.155 2.740 1.00 96.62 380 PRO A CA 1
ATOM 3015 C C . PRO A 1 380 ? -0.380 -14.748 2.835 1.00 96.62 380 PRO A C 1
ATOM 3017 O O . PRO A 1 380 ? -0.830 -13.953 3.652 1.00 96.62 380 PRO A O 1
ATOM 3020 N N . ARG A 1 381 ? 0.608 -14.424 1.997 1.00 96.88 381 ARG A N 1
ATOM 3021 C CA . ARG A 1 381 ? 1.132 -13.053 1.873 1.00 96.88 381 ARG A CA 1
ATOM 3022 C C . ARG A 1 381 ? 0.199 -12.197 1.028 1.00 96.88 381 ARG A C 1
ATOM 3024 O O . ARG A 1 381 ? -0.490 -12.707 0.142 1.00 96.88 381 ARG A O 1
ATOM 3031 N N . HIS A 1 382 ? 0.211 -10.886 1.260 1.00 97.25 382 HIS A N 1
ATOM 3032 C CA . HIS A 1 382 ? -0.534 -9.974 0.399 1.00 97.25 382 HIS A CA 1
ATOM 3033 C C . HIS A 1 382 ? 0.096 -9.980 -1.009 1.00 97.25 382 HIS A C 1
ATOM 3035 O O . HIS A 1 382 ? 1.304 -9.777 -1.124 1.00 97.25 382 HIS A O 1
ATOM 3041 N N . PRO A 1 383 ? -0.678 -10.138 -2.098 1.00 95.88 383 PRO A N 1
ATOM 3042 C CA . PRO A 1 383 ? -0.126 -10.318 -3.448 1.00 95.88 383 PRO A CA 1
ATOM 3043 C C . PRO A 1 383 ? 0.777 -9.161 -3.911 1.00 95.88 383 PRO A C 1
ATOM 3045 O O . PRO A 1 383 ? 1.841 -9.396 -4.473 1.00 95.88 383 PRO A O 1
ATOM 3048 N N . LEU A 1 384 ? 0.410 -7.912 -3.595 1.00 95.31 384 LEU A N 1
ATOM 3049 C CA . LEU A 1 384 ? 1.231 -6.735 -3.925 1.00 95.31 384 LEU A CA 1
ATOM 3050 C C . LEU A 1 384 ? 2.587 -6.666 -3.189 1.00 95.31 384 LEU A C 1
ATOM 3052 O O . LEU A 1 384 ? 3.447 -5.882 -3.587 1.00 95.31 384 LEU A O 1
ATOM 3056 N N . GLU A 1 385 ? 2.813 -7.461 -2.139 1.00 93.62 385 GLU A N 1
ATOM 3057 C CA . GLU A 1 385 ? 4.115 -7.505 -1.455 1.00 93.62 385 GLU A CA 1
ATOM 3058 C C . GLU A 1 385 ? 5.208 -8.020 -2.402 1.00 93.62 385 GLU A C 1
ATOM 3060 O O . GLU A 1 385 ? 6.269 -7.407 -2.504 1.00 93.62 385 GLU A O 1
ATOM 3065 N N . ALA A 1 386 ? 4.907 -9.062 -3.190 1.00 91.44 386 ALA A N 1
ATOM 3066 C CA . ALA A 1 386 ? 5.808 -9.608 -4.213 1.00 91.44 386 ALA A CA 1
ATOM 3067 C C . ALA A 1 386 ? 6.089 -8.617 -5.358 1.00 91.44 386 ALA A C 1
ATOM 3069 O O . ALA A 1 386 ? 7.077 -8.733 -6.078 1.00 91.44 386 ALA A O 1
ATOM 3070 N N . GLU A 1 387 ? 5.233 -7.609 -5.505 1.00 90.81 387 GLU A N 1
ATOM 3071 C CA . GLU A 1 387 ? 5.397 -6.509 -6.447 1.00 90.81 387 GLU A CA 1
ATOM 3072 C C . GLU A 1 387 ? 6.178 -5.319 -5.851 1.00 90.81 387 GLU A C 1
ATOM 3074 O O . GLU A 1 387 ? 6.378 -4.304 -6.519 1.00 90.81 387 GLU A O 1
ATOM 3079 N N . GLY A 1 388 ? 6.657 -5.414 -4.609 1.00 91.06 388 GLY A N 1
ATOM 3080 C CA . GLY A 1 388 ? 7.446 -4.365 -3.958 1.00 91.06 388 GLY A CA 1
ATOM 3081 C C . GLY A 1 388 ? 6.615 -3.298 -3.241 1.00 91.06 388 GLY A C 1
ATOM 3082 O O . GLY A 1 388 ? 7.150 -2.249 -2.881 1.00 91.06 388 GLY A O 1
ATOM 3083 N N . PHE A 1 389 ? 5.320 -3.534 -3.003 1.00 92.50 389 PHE A N 1
ATOM 3084 C CA . PHE A 1 389 ? 4.499 -2.684 -2.137 1.00 92.50 389 PHE A CA 1
ATOM 3085 C C . PHE A 1 389 ? 4.567 -3.175 -0.684 1.00 92.50 389 PHE A C 1
ATOM 3087 O O . PHE A 1 389 ? 3.719 -3.943 -0.234 1.00 92.50 389 PHE A O 1
ATOM 3094 N N . LEU A 1 390 ? 5.571 -2.717 0.070 1.00 88.12 390 LEU A N 1
ATOM 3095 C CA . LEU A 1 390 ? 5.821 -3.212 1.434 1.00 88.12 390 LEU A CA 1
ATOM 3096 C C . LEU A 1 390 ? 4.885 -2.612 2.502 1.00 88.12 390 LEU A C 1
ATOM 3098 O O . LEU A 1 390 ? 4.617 -3.243 3.526 1.00 88.12 390 LEU A O 1
ATOM 3102 N N . SER A 1 391 ? 4.320 -1.424 2.258 1.00 89.19 391 SER A N 1
ATOM 3103 C CA . SER A 1 391 ? 3.283 -0.815 3.101 1.00 89.19 391 SER A CA 1
ATOM 3104 C C . SER A 1 391 ? 2.093 -0.389 2.258 1.00 89.19 391 SER A C 1
ATOM 3106 O O . SER A 1 391 ? 2.202 0.537 1.465 1.00 89.19 391 SER A O 1
ATOM 3108 N N . ILE A 1 392 ? 0.937 -1.025 2.457 1.00 91.25 392 ILE A N 1
ATOM 3109 C CA . ILE A 1 392 ? -0.232 -0.836 1.589 1.00 91.25 392 ILE A CA 1
ATOM 3110 C C . ILE A 1 392 ? -1.288 0.040 2.266 1.00 91.25 392 ILE A C 1
ATOM 3112 O O . ILE A 1 392 ? -1.643 -0.153 3.430 1.00 91.25 392 ILE A O 1
ATOM 3116 N N . GLY A 1 393 ? -1.777 1.037 1.530 1.00 90.94 393 GLY A N 1
ATOM 3117 C CA . GLY A 1 393 ? -2.912 1.873 1.906 1.00 90.94 393 GLY A CA 1
ATOM 3118 C C . GLY A 1 393 ? -3.868 2.059 0.729 1.00 90.94 393 GLY A C 1
ATOM 3119 O O . GLY A 1 393 ? -4.215 1.112 0.032 1.00 90.94 393 GLY A O 1
ATOM 3120 N N . CYS A 1 394 ? -4.301 3.298 0.498 1.00 94.00 394 CYS A N 1
ATOM 3121 C CA . CYS A 1 394 ? -5.078 3.622 -0.697 1.00 94.00 394 CYS A CA 1
ATOM 3122 C C . CYS A 1 394 ? -4.161 3.607 -1.927 1.00 94.00 394 CYS A C 1
ATOM 3124 O O . CYS A 1 394 ? -3.057 4.152 -1.860 1.00 94.00 394 CYS A O 1
ATOM 3126 N N . MET A 1 395 ? -4.647 3.061 -3.041 1.00 95.06 395 MET A N 1
ATOM 3127 C CA . MET A 1 395 ? -3.972 3.004 -4.338 1.00 95.06 395 MET A CA 1
ATOM 3128 C C . MET A 1 395 ? -3.300 4.322 -4.748 1.00 95.06 395 MET A C 1
ATOM 3130 O O . MET A 1 395 ? -2.110 4.297 -5.041 1.00 95.06 395 MET A O 1
ATOM 3134 N N . PRO A 1 396 ? -3.962 5.496 -4.698 1.00 91.00 396 PRO A N 1
ATOM 3135 C CA . PRO A 1 396 ? -3.325 6.734 -5.148 1.00 91.00 396 PRO A CA 1
ATOM 3136 C C . PRO A 1 396 ? -2.246 7.293 -4.202 1.00 91.00 396 PRO A C 1
ATOM 3138 O O . PRO A 1 396 ? -1.583 8.269 -4.542 1.00 91.00 396 PRO A O 1
ATOM 3141 N N . CYS A 1 397 ? -2.096 6.737 -2.997 1.00 88.44 397 CYS A N 1
ATOM 3142 C CA . CYS A 1 397 ? -1.155 7.220 -1.978 1.00 88.44 397 CYS A CA 1
ATOM 3143 C C . CYS A 1 397 ? -0.135 6.150 -1.567 1.00 88.44 397 CYS A C 1
ATOM 3145 O O . CYS A 1 397 ? 0.457 6.252 -0.487 1.00 88.44 397 CYS A O 1
ATOM 3147 N N . THR A 1 398 ? 0.008 5.109 -2.385 1.00 90.56 398 THR A N 1
ATOM 3148 C CA . THR A 1 398 ? 0.887 3.970 -2.141 1.00 90.56 398 THR A CA 1
ATOM 3149 C C . THR A 1 398 ? 1.682 3.683 -3.407 1.00 90.56 398 THR A C 1
ATOM 3151 O O . THR A 1 398 ? 1.101 3.534 -4.477 1.00 90.56 398 THR A O 1
ATOM 3154 N N . ASP A 1 399 ? 2.995 3.574 -3.268 1.00 90.38 399 ASP A N 1
ATOM 3155 C CA . ASP A 1 399 ? 3.928 3.260 -4.342 1.00 90.38 399 ASP A CA 1
ATOM 3156 C C . ASP A 1 399 ? 4.869 2.123 -3.917 1.00 90.38 399 ASP A C 1
ATOM 3158 O O . ASP A 1 399 ? 4.935 1.756 -2.737 1.00 90.38 399 ASP A O 1
ATOM 3162 N N . ARG A 1 400 ? 5.602 1.571 -4.882 1.00 90.75 400 ARG A N 1
ATOM 3163 C CA . ARG A 1 400 ? 6.660 0.590 -4.635 1.00 90.75 400 ARG A CA 1
ATOM 3164 C C . ARG A 1 400 ? 7.811 1.248 -3.871 1.00 90.75 400 ARG A C 1
ATOM 3166 O O . ARG A 1 400 ? 8.009 2.468 -3.933 1.00 90.75 400 ARG A O 1
ATOM 3173 N N . VAL A 1 401 ? 8.581 0.434 -3.161 1.00 86.25 401 VAL A N 1
ATOM 3174 C CA . VAL A 1 401 ? 9.834 0.853 -2.518 1.00 86.25 401 VAL A CA 1
ATOM 3175 C C . VAL A 1 401 ? 11.020 0.202 -3.216 1.00 86.25 401 VAL A C 1
ATOM 3177 O O . VAL A 1 401 ? 10.941 -0.949 -3.646 1.00 86.25 401 VAL A O 1
ATOM 3180 N N . ALA A 1 402 ? 12.104 0.956 -3.379 1.00 81.38 402 ALA A N 1
ATOM 3181 C CA . ALA A 1 402 ? 13.339 0.422 -3.938 1.00 81.38 402 ALA A CA 1
ATOM 3182 C C . ALA A 1 402 ? 14.080 -0.435 -2.891 1.00 81.38 402 ALA A C 1
ATOM 3184 O O . ALA A 1 402 ? 13.890 -0.234 -1.688 1.00 81.38 402 ALA A O 1
ATOM 3185 N N . PRO A 1 403 ? 14.940 -1.382 -3.309 1.00 81.25 403 PRO A N 1
ATOM 3186 C CA . PRO A 1 403 ? 15.765 -2.144 -2.376 1.00 81.25 403 PRO A CA 1
ATOM 3187 C C . PRO A 1 403 ? 16.558 -1.221 -1.438 1.00 81.25 403 PRO A C 1
ATOM 3189 O O . PRO A 1 403 ? 17.256 -0.319 -1.897 1.00 81.25 403 PRO A O 1
ATOM 3192 N N . GLY A 1 404 ? 16.438 -1.441 -0.126 1.00 80.25 404 GLY A N 1
ATOM 3193 C CA . GLY A 1 404 ? 17.104 -0.640 0.908 1.00 80.25 404 GLY A CA 1
ATOM 3194 C C . GLY A 1 404 ? 16.381 0.649 1.325 1.00 80.25 404 GLY A C 1
ATOM 3195 O O . GLY A 1 404 ? 16.800 1.271 2.299 1.00 80.25 404 GLY A O 1
ATOM 3196 N N . GLU A 1 405 ? 15.296 1.052 0.651 1.00 79.00 405 GLU A N 1
ATOM 3197 C CA . GLU A 1 405 ? 14.427 2.126 1.152 1.00 79.00 405 GLU A CA 1
ATOM 3198 C C . GLU A 1 405 ? 13.627 1.662 2.383 1.00 79.00 405 GLU A C 1
ATOM 3200 O O . GLU A 1 405 ? 13.324 0.479 2.553 1.00 79.00 405 GLU A O 1
ATOM 3205 N N . ASP A 1 406 ? 13.236 2.615 3.237 1.00 81.12 406 ASP A N 1
ATOM 3206 C CA . ASP A 1 406 ? 12.295 2.359 4.331 1.00 81.12 406 ASP A CA 1
ATOM 3207 C C . ASP A 1 406 ? 10.989 1.744 3.791 1.00 81.12 406 ASP A C 1
ATOM 3209 O O . ASP A 1 406 ? 10.456 2.178 2.768 1.00 81.12 406 ASP A O 1
ATOM 3213 N N . MET A 1 407 ? 10.428 0.754 4.491 1.00 80.44 407 MET A N 1
ATOM 3214 C CA . MET A 1 407 ? 9.247 0.014 4.014 1.00 80.44 407 MET A CA 1
ATOM 3215 C C . MET A 1 407 ? 8.007 0.894 3.804 1.00 80.44 407 MET A C 1
ATOM 3217 O O . MET A 1 407 ? 7.097 0.524 3.058 1.00 80.44 407 MET A O 1
ATOM 3221 N N . ARG A 1 408 ? 7.936 2.055 4.465 1.00 80.44 408 ARG A N 1
ATOM 3222 C CA . ARG A 1 408 ? 6.874 3.047 4.281 1.00 80.44 408 ARG A CA 1
ATOM 3223 C C . ARG A 1 408 ? 7.255 4.185 3.347 1.00 80.44 408 ARG A C 1
ATOM 3225 O O . ARG A 1 408 ? 6.389 5.019 3.107 1.00 80.44 408 ARG A O 1
ATOM 3232 N N . ALA A 1 409 ? 8.449 4.207 2.754 1.00 83.31 409 ALA A N 1
ATOM 3233 C CA . ALA A 1 409 ? 8.855 5.241 1.793 1.00 83.31 409 ALA A CA 1
ATOM 3234 C C . ALA A 1 409 ? 7.913 5.340 0.574 1.00 83.31 409 ALA A C 1
ATOM 3236 O O . ALA A 1 409 ? 7.798 6.389 -0.057 1.00 83.31 409 ALA A O 1
ATOM 3237 N N . GLY A 1 410 ? 7.187 4.262 0.262 1.00 81.81 410 GLY A N 1
ATOM 3238 C CA . GLY A 1 410 ? 6.147 4.245 -0.767 1.00 81.81 410 GLY A CA 1
ATOM 3239 C C . GLY A 1 410 ? 4.845 4.951 -0.364 1.00 81.81 410 GLY A C 1
ATOM 3240 O O . GLY A 1 410 ? 3.990 5.200 -1.212 1.00 81.81 410 GLY A O 1
ATOM 3241 N N . ARG A 1 411 ? 4.645 5.285 0.915 1.00 84.38 411 ARG A N 1
ATOM 3242 C CA . ARG A 1 411 ? 3.444 5.970 1.409 1.00 84.38 411 ARG A CA 1
ATOM 3243 C C . ARG A 1 411 ? 3.613 7.471 1.252 1.00 84.38 411 ARG A C 1
ATOM 3245 O O . ARG A 1 411 ? 4.572 8.033 1.754 1.00 84.38 411 ARG A O 1
ATOM 3252 N N . TRP A 1 412 ? 2.659 8.108 0.571 1.00 76.12 412 TRP A N 1
ATOM 3253 C CA . TRP A 1 412 ? 2.671 9.559 0.334 1.00 76.12 412 TRP A CA 1
ATOM 3254 C C . TRP A 1 412 ? 3.999 10.077 -0.257 1.00 76.12 412 TRP A C 1
ATOM 3256 O O . TRP A 1 412 ? 4.430 11.180 0.066 1.00 76.12 412 TRP A O 1
ATOM 3266 N N . ARG A 1 413 ? 4.642 9.299 -1.146 1.00 75.56 413 ARG A N 1
ATOM 3267 C CA . ARG A 1 413 ? 5.929 9.653 -1.768 1.00 75.56 413 ARG A CA 1
ATOM 3268 C C . ARG A 1 413 ? 5.882 11.075 -2.353 1.00 75.56 413 ARG A C 1
ATOM 3270 O O . ARG A 1 413 ? 5.057 11.374 -3.217 1.00 75.56 413 ARG A O 1
ATOM 3277 N N . GLY A 1 414 ? 6.779 11.944 -1.881 1.00 65.31 414 GLY A N 1
ATOM 3278 C CA . GLY A 1 414 ? 6.853 13.354 -2.289 1.00 65.31 414 GLY A CA 1
ATOM 3279 C C . GLY A 1 414 ? 5.847 14.295 -1.607 1.00 65.31 414 GLY A C 1
ATOM 3280 O O . GLY A 1 414 ? 5.645 15.405 -2.098 1.00 65.31 414 GLY A O 1
ATOM 3281 N N . GLN A 1 415 ? 5.203 13.872 -0.516 1.00 62.53 415 GLN A N 1
ATOM 3282 C CA . GLN A 1 415 ? 4.376 14.716 0.353 1.00 62.53 415 GLN A CA 1
ATOM 3283 C C . GLN A 1 415 ? 4.994 14.798 1.753 1.00 62.53 415 GLN A C 1
ATOM 3285 O O . GLN A 1 415 ? 5.683 13.876 2.180 1.00 62.53 415 GLN A O 1
ATOM 3290 N N . ASP A 1 416 ? 4.698 15.875 2.476 1.00 64.38 416 ASP A N 1
ATOM 3291 C CA . ASP A 1 416 ? 5.107 16.055 3.871 1.00 64.38 416 ASP A CA 1
ATOM 3292 C C . ASP A 1 416 ? 4.094 15.376 4.809 1.00 64.38 416 ASP A C 1
ATOM 3294 O O . ASP A 1 416 ? 3.231 16.007 5.422 1.00 64.38 416 ASP A O 1
ATOM 3298 N N . LYS A 1 417 ? 4.065 14.038 4.768 1.00 63.62 417 LYS A N 1
ATOM 3299 C CA . LYS A 1 417 ? 3.111 13.227 5.529 1.00 63.62 417 LYS A CA 1
ATOM 3300 C C . LYS A 1 417 ? 3.657 11.839 5.822 1.00 63.62 417 LYS A C 1
ATOM 3302 O O . LYS A 1 417 ? 3.735 10.998 4.932 1.00 63.62 417 LYS A O 1
ATOM 3307 N N . ASP A 1 418 ? 3.856 11.555 7.107 1.00 64.62 418 ASP A N 1
ATOM 3308 C CA . ASP A 1 418 ? 4.381 10.245 7.526 1.00 64.62 418 ASP A CA 1
ATOM 3309 C C . ASP A 1 418 ? 3.332 9.322 8.160 1.00 64.62 418 ASP A C 1
ATOM 3311 O O . ASP A 1 418 ? 3.517 8.100 8.206 1.00 64.62 418 ASP A O 1
ATOM 3315 N N . GLU A 1 419 ? 2.214 9.871 8.652 1.00 72.06 419 GLU A N 1
ATOM 3316 C CA . GLU A 1 419 ? 1.176 9.105 9.345 1.00 72.06 419 GLU A CA 1
ATOM 3317 C C . GLU A 1 419 ? -0.241 9.360 8.855 1.00 72.06 419 GLU A C 1
ATOM 3319 O O . GLU A 1 419 ? -0.564 10.358 8.219 1.00 72.06 419 GLU A O 1
ATOM 3324 N N . CYS A 1 420 ? -1.101 8.379 9.118 1.00 71.19 420 CYS A N 1
ATOM 3325 C CA . CYS A 1 420 ? -2.518 8.492 8.823 1.00 71.19 420 CYS A CA 1
ATOM 3326 C C . CYS A 1 420 ? -3.247 9.115 10.017 1.00 71.19 420 CYS A C 1
ATOM 3328 O O . CYS A 1 420 ? -3.068 8.633 11.134 1.00 71.19 420 CYS A O 1
ATOM 3330 N N . GLY A 1 421 ? -4.171 10.046 9.757 1.00 69.81 421 GLY A N 1
ATOM 3331 C CA . GLY A 1 421 ? -4.992 10.701 10.788 1.00 69.81 421 GLY A CA 1
ATOM 3332 C C . GLY A 1 421 ? -5.799 9.763 11.701 1.00 69.81 421 GLY A C 1
ATOM 3333 O O . GLY A 1 421 ? -6.170 10.158 12.791 1.00 69.81 421 GLY A O 1
ATOM 3334 N N . ILE A 1 422 ? -5.991 8.485 11.331 1.00 75.50 422 ILE A N 1
ATOM 3335 C CA . ILE A 1 422 ? -6.587 7.445 12.205 1.00 75.50 422 ILE A CA 1
ATOM 3336 C C . ILE A 1 422 ? -5.758 7.211 13.491 1.00 75.50 422 ILE A C 1
ATOM 3338 O O . ILE A 1 422 ? -6.210 6.595 14.458 1.00 75.50 422 ILE A O 1
ATOM 3342 N N . HIS A 1 423 ? -4.479 7.582 13.490 1.00 74.62 423 HIS A N 1
ATOM 3343 C CA . HIS A 1 423 ? -3.563 7.301 14.597 1.00 74.62 423 HIS A CA 1
ATOM 3344 C C . HIS A 1 423 ? -3.003 8.553 15.254 1.00 74.62 423 HIS A C 1
ATOM 3346 O O . HIS A 1 423 ? -2.171 8.425 16.151 1.00 74.62 423 HIS A O 1
ATOM 3352 N N . GLU A 1 424 ? -3.446 9.722 14.811 1.00 65.62 424 GLU A N 1
ATOM 3353 C CA . GLU A 1 424 ? -3.101 10.984 15.443 1.00 65.62 424 GLU A CA 1
ATOM 3354 C C . GLU A 1 424 ? -3.896 11.092 16.745 1.00 65.62 424 GLU A C 1
ATOM 3356 O O . GLU A 1 424 ? -5.112 10.916 16.777 1.00 65.62 424 GLU A O 1
ATOM 3361 N N . THR A 1 425 ? -3.191 11.301 17.852 1.00 49.25 425 THR A N 1
ATOM 3362 C CA . THR A 1 425 ? -3.819 11.649 19.126 1.00 49.25 425 THR A CA 1
ATOM 3363 C C . THR A 1 425 ? -4.142 13.147 19.125 1.00 49.25 425 THR A C 1
ATOM 3365 O O . THR A 1 425 ? -3.463 13.909 18.430 1.00 49.25 425 THR A O 1
ATOM 3368 N N . PRO A 1 426 ? -5.104 13.621 19.936 1.00 36.62 426 PRO A N 1
ATOM 3369 C CA . PRO A 1 426 ? -5.360 15.057 20.091 1.00 36.62 426 PRO A CA 1
ATOM 3370 C C . PRO A 1 426 ? -4.089 15.864 20.425 1.00 36.62 426 PRO A C 1
ATOM 3372 O O . PRO A 1 426 ? -3.889 16.954 19.900 1.00 36.62 426 PRO A O 1
ATOM 3375 N N . ALA A 1 427 ? -3.162 15.283 21.199 1.00 28.78 427 ALA A N 1
ATOM 3376 C CA . ALA A 1 427 ? -1.864 15.886 21.528 1.00 28.78 427 ALA A CA 1
ATOM 3377 C C . ALA A 1 427 ? -0.920 16.066 20.319 1.00 28.78 427 ALA A C 1
ATOM 3379 O O . ALA A 1 427 ? -0.026 16.905 20.348 1.00 28.78 427 ALA A O 1
ATOM 3380 N N . SER A 1 428 ? -1.098 15.285 19.249 1.00 33.41 428 SER A N 1
ATOM 3381 C CA . SER A 1 428 ? -0.314 15.434 18.015 1.00 33.41 428 SER A CA 1
ATOM 3382 C C . SER A 1 428 ? -0.860 16.510 17.073 1.00 33.41 428 SER A C 1
ATOM 3384 O O . SER A 1 428 ? -0.099 17.029 16.264 1.00 33.41 428 SER A O 1
ATOM 3386 N N . GLN A 1 429 ? -2.133 16.894 17.218 1.00 31.94 429 GLN A N 1
ATOM 3387 C CA . GLN A 1 429 ? -2.751 17.970 16.434 1.00 31.94 429 GLN A CA 1
ATOM 3388 C C . GLN A 1 429 ? -2.346 19.360 16.946 1.00 31.94 429 GLN A C 1
ATOM 3390 O O . GLN A 1 429 ? -2.173 20.277 16.146 1.00 31.94 429 GLN A O 1
ATOM 3395 N N . SER A 1 430 ? -2.108 19.506 18.257 1.00 26.53 430 SER A N 1
ATOM 3396 C CA . SER A 1 430 ? -1.656 20.771 18.856 1.00 26.53 430 SER A CA 1
ATOM 3397 C C . SER A 1 430 ? -0.204 21.125 18.531 1.00 26.53 430 SER A C 1
ATOM 3399 O O . SER A 1 430 ? 0.160 22.288 18.615 1.00 26.53 430 SER A O 1
ATOM 3401 N N . LEU A 1 431 ? 0.631 20.145 18.167 1.00 27.94 431 LEU A N 1
ATOM 3402 C CA . LEU A 1 431 ? 2.036 20.368 17.791 1.00 27.94 431 LEU A CA 1
ATOM 3403 C C . LEU A 1 431 ? 2.208 20.734 16.310 1.00 27.94 431 LEU A C 1
ATOM 3405 O O . LEU A 1 431 ? 3.241 21.271 15.937 1.00 27.94 431 LEU A O 1
ATOM 3409 N N . THR A 1 432 ? 1.213 20.456 15.464 1.00 29.28 432 THR A N 1
ATOM 3410 C CA . THR A 1 432 ? 1.231 20.834 14.040 1.00 29.28 432 THR A CA 1
ATOM 3411 C C . THR A 1 432 ? 0.619 22.210 13.773 1.00 29.28 432 THR A C 1
ATOM 3413 O O . THR A 1 432 ? 0.812 22.754 12.693 1.00 29.28 432 THR A O 1
ATOM 3416 N N . SER A 1 433 ? -0.122 22.776 14.733 1.00 27.84 433 SER A N 1
ATOM 3417 C CA . SER A 1 433 ? -0.717 24.120 14.640 1.00 27.84 433 SER A CA 1
ATOM 3418 C C . SER A 1 433 ? 0.187 25.237 15.166 1.00 27.84 433 SER A C 1
ATOM 3420 O O . SER A 1 433 ? -0.055 26.404 14.876 1.00 27.84 433 SER A O 1
ATOM 3422 N N . SER A 1 434 ? 1.215 24.905 15.943 1.00 27.06 434 SER A N 1
ATOM 3423 C CA . SER A 1 434 ? 2.235 25.846 16.404 1.00 27.06 434 SER A CA 1
ATOM 3424 C C . SER A 1 434 ? 3.528 25.551 15.658 1.00 27.06 434 SER A C 1
ATOM 3426 O O . SER A 1 434 ? 4.328 24.723 16.084 1.00 27.06 434 SER A O 1
ATOM 3428 N N . GLY A 1 435 ? 3.691 26.210 14.511 1.00 30.02 435 GLY A N 1
ATOM 3429 C CA . GLY A 1 435 ? 4.938 26.188 13.759 1.00 30.02 435 GLY A CA 1
ATOM 3430 C C . GLY A 1 435 ? 6.122 26.572 14.647 1.00 30.02 435 GLY A C 1
ATOM 3431 O O . GLY A 1 435 ? 6.102 27.615 15.306 1.00 30.02 435 GLY A O 1
ATOM 3432 N N . LEU A 1 436 ? 7.131 25.706 14.641 1.00 26.83 436 LEU A N 1
ATOM 3433 C CA . LEU A 1 436 ? 8.525 26.018 14.931 1.00 26.83 436 LEU A CA 1
ATOM 3434 C C . LEU A 1 436 ? 9.347 25.655 13.700 1.00 26.83 436 LEU A C 1
ATOM 3436 O O . LEU A 1 436 ? 9.091 24.559 13.145 1.00 26.83 436 LEU A O 1
#

Sequence (436 aa):
MPLIRDGNLALDPWVHRGDDDPLADGPTIVSLDRWKRDRDTLLKRNLALGLRLKSDQAPAQVAADLGHFGVVALEFPTFKDGRPFSYAKLLRDRYQYKGEVRAFGHILRDQYLFLDRLGVNSIEVKDAKQLGEWRKAMAEFTVFYQPAADVRRLAMALRRQVANALKPSRPDFDDLTPVADVPPDPDAPPPPSPSRIAVADAKVRAFSHKYGHLSAQKLLAAMIETEFSGRIALVSSFGTEAAVLLHMVSEIDRNLPVLFLDTQKLFGETLRYRDQLVGRLGLANVQTIRPDPARIKELDSNGLLFSRRANLCCQIRKVEPLERALQGYEAWITGRKRYQGRRRAVLPVIEAAAGRVKINPLAGWSKDLLDEYFIEHGLPRHPLEAEGFLSIGCMPCTDRVAPGEDMRAGRWRGQDKDECGIHETPASQSLTSSGL

Secondary structure (DSSP, 8-state):
--EEETTEEE----EE--SSSPPPSS-EEEEHHHHHHHHHHHHHT-S-EEEEE-TT--GGGGTTTGGGEEEEEEEESSTT--HHHHHHHHHHHTS---SEEEEEES--GGGHHHHHHTT--EEE-S-GGGHHHHHHHHHH---BSS--SS-PPBHHHHHHHHHHHSS-S---------GGGSPPPTTPPPPPPHHHHHHHHHHHHHHHHHHTTS-HHHHHHIIIIIISTTTEEEEE---TTHHHHHHHHHTT-TTS-EEEE--S-B-HHHHHHHHHHHHHHT-S-EEEE---HHHHHHH-TTS-HHHH-HHHHHIIIIIHHHHHHTTT-SEEE----TTS-GGGTT--SEEEETTEEEE-TTTT--HHHHHHHHHHTTPPPPGGGTTT--S--BGGGB----TTS-TTTTBTTTSS--S-GGG--HHHHTTTSS--

Nearest PDB structures (foldseek):
  7lhs-assembly2_B  TM=9.016E-01  e=3.521E-16  Mycobacterium tuberculosis
  6vpu-assembly7_G  TM=8.478E-01  e=7.783E-17  Vibrio vulnificus CMCP6
  7lhu-assembly2_B  TM=8.998E-01  e=8.199E-16  Mycobacterium tuberculosis
  7lhs-assembly1_A  TM=8.797E-01  e=3.521E-16  Mycobacterium tuberculosis
  6vpu-assembly3_C  TM=8.756E-01  e=1.909E-15  Vibrio vulnificus CMCP6

Mean predicted aligned error: 16.12 Å

Radius of gyration: 33.2 Å; Cα contacts (8 Å, |Δi|>4): 652; chains: 1; bounding box: 72×52×85 Å